Protein AF-A0A6U2API0-F1 (afdb_monomer_lite)

pLDDT: mean 85.04, std 16.15, range [25.05, 98.0]

Secondary structure (DSSP, 8-state):
--SHHHHHHHHHHHSSS------PPPPPPPPPPPPHHHHHHHHHHHHHHHT--SHHHHHHHHHHHHHHHHHHHHHHHHHHT-SHHHHHHHHHHHHHHTTTT--HHHHHHHHHHHHHHHHHHHHHTTS-HHHHHHHHHHHHHHHHHHHHHHTPPPTGGGTTT-TTHHHHHHHHHHHHHHHHHHHHS---PPPTHHHHTS-HHHHHHHHHHTTHHHHHHHHHHHHHHTT-S--TTS--B---EEEE--SHHHHHHHHHHHHHHHHT---SSS-EEEESS-SSTTS-GGGB--HHHHHHHHHHHT-HHHHHHHHHHS-TTEEEEE-TTT-EEEEE-SS--TTSTTHHHHS-B-S-S-TT-SS-EEEEEEEESS--TTEEEEETTTTEEE---BTEEEEEETTT--EEEEE-TT---SS-EEEEEEEEEEEEGGGHHHHHHHHHHHHHHHHHHHHHHHHHSS--SHHHHHHHHHHHHHHHHHHHHHHHT-HHHHHHHHHHHHHHHHT-HHHHHHHHHTHHHHHHHHHHHH-SSB-HHHHHHHHHHHHHHHHHHHHHHHHHHHBSSS-B-GGG--HHHHHHHHHHHHHHHHHHHHH-HHHHTTTTTTTSS---TTS--STTTTT-SSHHHHHHHHHHHHHHT-HHHHHHSTTHHHHHHHHHHHHHHHHHTT--TTPPP------

Foldseek 3Di:
DVVVVVVVVVVVVVVPPPDDDDDDDDDDDPAADADPLLVVVVVVLVLQCLQVVDPQLLVLLVVLVLLLLLLVLLCVCLVVVHLPVVVVVLVVLLLVVLPRSQFLVLSLQLLLSSLVSSLSSVVCNPPDNVVSVVSNCCSVVSSVVSCVVVVGDHSLVVCVPPPCSVVVVVVCNSCVSSSSVSSVDPDDDDRPVVVVVQPPVNSVVSSVVSNVSSVVSVVCSVCVVQVQADALLAFDFAQKFKDFDDDPLLLVLLVVLVVVVVVLPADQVFKAKAALDQLDPPRDPSSYDDPSNNVSVVCNLPDPRVLVRVCVVGPPLKDKDWLSLQKMKIWGHLDDDPPFLVVLQQDWFAQDAPPPLTQKFKKKKKAWCAQQQQKKKAWPLARDIDRRHHRMIIMGGNNATIIHMDTDPPDGGPDIGIIIIIMIMMGRPVCVVSSVVCSVVVSVCSSVVVVLSVLLRPDDDPVSVVSSVVVSVVRVVSSCCCQQPNPSNVVQLVVQVVVCVVPNVVSNLVSQQCSLLSLLLNCLAALENGSQSNSLNSNVVSPVVNVVVLVVLLCVLQDPPNDGDPVQDDPQLVCLLVQLVVQLVVVCVLCPSCSVRCCPVSVVDDDDVCSGCDPPVVPDVCSNLVSVLSSLVSSCVRPSSCVVCVCSSVVSNVSSVVSVVCVVLSNHPPDDRPPPPPD

Radius of gyration: 30.39 Å; chains: 1; bounding box: 82×64×82 Å

Organism: Hemiselmis andersenii (NCBI:txid464988)

Structure (mmCIF, N/CA/C/O backbone):
data_AF-A0A6U2API0-F1
#
_entry.id   AF-A0A6U2API0-F1
#
loop_
_atom_site.group_PDB
_atom_site.id
_atom_site.type_symbol
_atom_site.label_atom_id
_atom_site.label_alt_id
_atom_site.label_comp_id
_atom_site.label_asym_id
_atom_site.label_entity_id
_atom_site.label_seq_id
_atom_site.pdbx_PDB_ins_code
_atom_site.Cartn_x
_atom_site.Cartn_y
_atom_site.Cartn_z
_atom_site.occupancy
_atom_site.B_iso_or_equiv
_atom_site.auth_seq_id
_atom_site.auth_comp_id
_atom_site.auth_asym_id
_atom_site.auth_atom_id
_atom_site.pdbx_PDB_model_num
ATOM 1 N N . LYS A 1 1 ? -21.660 24.509 -4.177 1.00 41.28 1 LYS A N 1
ATOM 2 C CA . LYS A 1 1 ? -21.343 24.814 -5.601 1.00 41.28 1 LYS A CA 1
ATOM 3 C C . LYS A 1 1 ? -20.333 25.958 -5.806 1.00 41.28 1 LYS A C 1
ATOM 5 O O . LYS A 1 1 ? -19.648 25.940 -6.815 1.00 41.28 1 LYS A O 1
ATOM 10 N N . MET A 1 2 ? -20.178 26.912 -4.875 1.00 25.05 2 MET A N 1
ATOM 11 C CA . MET A 1 2 ? -19.245 28.050 -5.030 1.00 25.05 2 MET A CA 1
ATOM 12 C C . MET A 1 2 ? -17.841 27.816 -4.417 1.00 25.05 2 MET A C 1
ATOM 14 O O . MET A 1 2 ? -16.891 28.501 -4.776 1.00 25.05 2 MET A O 1
ATOM 18 N N . GLN A 1 3 ? -17.680 26.801 -3.555 1.00 30.73 3 GLN A N 1
ATOM 19 C CA . GLN A 1 3 ? -16.388 26.437 -2.945 1.00 30.73 3 GLN A CA 1
ATOM 20 C C . GLN A 1 3 ? -15.526 25.477 -3.792 1.00 30.73 3 GLN A C 1
ATOM 22 O O . GLN A 1 3 ? -14.306 25.520 -3.685 1.00 30.73 3 GLN A O 1
ATOM 27 N N . SER A 1 4 ? -16.109 24.688 -4.706 1.00 28.75 4 SER A N 1
ATOM 28 C CA . SER A 1 4 ? -15.337 23.799 -5.598 1.00 28.75 4 SER A CA 1
ATOM 29 C C . SER A 1 4 ? -14.546 24.558 -6.672 1.00 28.75 4 SER A C 1
ATOM 31 O O . SER A 1 4 ? -13.517 24.076 -7.132 1.00 28.75 4 SER A O 1
ATOM 33 N N . LYS A 1 5 ? -14.970 25.780 -7.028 1.00 31.52 5 LYS A N 1
ATOM 34 C CA . LYS A 1 5 ? -14.267 26.633 -8.001 1.00 31.52 5 LYS A CA 1
ATOM 35 C C . LYS A 1 5 ? -13.020 27.320 -7.425 1.00 31.52 5 LYS A C 1
ATOM 37 O O . LYS A 1 5 ? -12.101 27.619 -8.175 1.00 31.52 5 LYS A O 1
ATOM 42 N N . ARG A 1 6 ? -12.951 27.526 -6.101 1.00 34.22 6 ARG A N 1
ATOM 43 C CA . ARG A 1 6 ? -11.778 28.135 -5.439 1.00 34.22 6 ARG A CA 1
ATOM 44 C C . ARG A 1 6 ? -10.657 27.125 -5.168 1.00 34.22 6 ARG A C 1
ATOM 46 O O . ARG A 1 6 ? -9.494 27.508 -5.193 1.00 34.22 6 ARG A O 1
ATOM 53 N N . LEU A 1 7 ? -10.989 25.841 -5.004 1.00 31.45 7 LEU A N 1
ATOM 54 C CA . LEU A 1 7 ? -9.997 24.773 -4.832 1.00 31.45 7 LEU A CA 1
ATOM 55 C C . LEU A 1 7 ? -9.282 24.418 -6.153 1.00 31.45 7 LEU A C 1
ATOM 57 O O . LEU A 1 7 ? -8.075 24.196 -6.149 1.00 31.45 7 LEU A O 1
ATOM 61 N N . LEU A 1 8 ? -9.991 24.456 -7.292 1.00 32.50 8 LEU A N 1
ATOM 62 C CA . LEU A 1 8 ? -9.370 24.323 -8.621 1.00 32.50 8 LEU A CA 1
ATOM 63 C C . LEU A 1 8 ? -8.495 25.536 -8.991 1.00 32.50 8 LEU A C 1
ATOM 65 O O . LEU A 1 8 ? -7.466 25.365 -9.637 1.00 32.50 8 LEU A O 1
ATOM 69 N N . GLY A 1 9 ? -8.856 26.743 -8.538 1.00 27.64 9 GLY A N 1
ATOM 70 C CA . GLY A 1 9 ? -8.049 27.953 -8.743 1.00 27.64 9 GLY A CA 1
ATOM 71 C C . GLY A 1 9 ? -6.718 27.950 -7.979 1.00 27.64 9 GLY A C 1
ATOM 72 O O . GLY A 1 9 ? -5.728 28.471 -8.481 1.00 27.64 9 GLY A O 1
ATOM 73 N N . ALA A 1 10 ? -6.659 27.310 -6.805 1.00 32.03 10 ALA A N 1
ATOM 74 C CA . ALA A 1 10 ? -5.421 27.162 -6.034 1.00 32.03 10 ALA A CA 1
ATOM 75 C C . ALA A 1 10 ? -4.467 26.106 -6.629 1.00 32.03 10 ALA A C 1
ATOM 77 O O . ALA A 1 10 ? -3.251 26.285 -6.578 1.00 32.03 10 ALA A O 1
ATOM 78 N N . LEU A 1 11 ? -5.000 25.045 -7.253 1.00 30.83 11 LEU A N 1
ATOM 79 C CA . LEU A 1 11 ? -4.190 24.047 -7.968 1.00 30.83 11 LEU A CA 1
ATOM 80 C C . LEU A 1 11 ? -3.607 24.600 -9.282 1.00 30.83 11 LEU A C 1
ATOM 82 O O . LEU A 1 11 ? -2.480 24.269 -9.637 1.00 30.83 11 LEU A O 1
ATOM 86 N N . ALA A 1 12 ? -4.340 25.481 -9.972 1.00 30.30 12 ALA A N 1
ATOM 87 C CA . ALA A 1 12 ? -3.865 26.143 -11.189 1.00 30.30 12 ALA A CA 1
ATOM 88 C C . ALA A 1 12 ? -2.767 27.190 -10.912 1.00 30.30 12 ALA A C 1
ATOM 90 O O . ALA A 1 12 ? -1.880 27.377 -11.737 1.00 30.30 12 ALA A O 1
ATOM 91 N N . LEU A 1 13 ? -2.767 27.827 -9.733 1.00 29.31 13 LEU A N 1
ATOM 92 C CA . LEU A 1 13 ? -1.741 28.810 -9.360 1.00 29.31 13 LEU A CA 1
ATOM 93 C C . LEU A 1 13 ? -0.423 28.158 -8.890 1.00 29.31 13 LEU A C 1
ATOM 95 O O . LEU A 1 13 ? 0.638 28.749 -9.066 1.00 29.31 13 LEU A O 1
ATOM 99 N N . MET A 1 14 ? -0.456 26.920 -8.374 1.00 28.28 14 MET A N 1
ATOM 100 C CA . MET A 1 14 ? 0.765 26.138 -8.099 1.00 28.28 14 MET A CA 1
ATOM 101 C C . MET A 1 14 ? 1.427 25.572 -9.366 1.00 28.28 14 MET A C 1
ATOM 103 O O . MET A 1 14 ? 2.623 25.295 -9.346 1.00 28.28 14 MET A O 1
ATOM 107 N N . LEU A 1 15 ? 0.684 25.423 -10.467 1.00 28.38 15 LEU A N 1
ATOM 108 C CA . LEU A 1 15 ? 1.203 24.903 -11.739 1.00 28.38 15 LEU A CA 1
ATOM 109 C C . LEU A 1 15 ? 1.805 25.988 -12.654 1.00 28.38 15 LEU A C 1
ATOM 111 O O . LEU A 1 15 ? 2.465 25.647 -13.630 1.00 28.38 15 LEU A O 1
ATOM 115 N N . CYS A 1 16 ? 1.656 27.276 -12.323 1.00 26.81 16 CYS A N 1
ATOM 116 C CA . CYS A 1 16 ? 2.093 28.394 -13.174 1.00 26.81 16 CYS A CA 1
ATOM 117 C C . CYS A 1 16 ? 3.358 29.146 -12.697 1.00 26.81 16 CYS A C 1
ATOM 119 O O . CYS A 1 16 ? 3.698 30.164 -13.290 1.00 26.81 16 CYS A O 1
ATOM 121 N N . ILE A 1 17 ? 4.092 28.667 -11.679 1.00 28.62 17 ILE A N 1
ATOM 122 C CA . ILE A 1 17 ? 5.372 29.279 -11.220 1.00 28.62 17 ILE A CA 1
ATOM 123 C C . ILE A 1 17 ? 6.573 28.345 -11.487 1.00 28.62 17 ILE A C 1
ATOM 125 O O . ILE A 1 17 ? 7.585 28.360 -10.794 1.00 28.62 17 ILE A O 1
ATOM 129 N N . VAL A 1 18 ? 6.487 27.506 -12.521 1.00 32.38 18 VAL A N 1
ATOM 130 C CA . VAL A 1 18 ? 7.627 26.719 -13.017 1.00 32.38 18 VAL A CA 1
ATOM 131 C C . VAL A 1 18 ? 7.893 27.141 -14.454 1.00 32.38 18 VAL A C 1
ATOM 133 O O . VAL A 1 18 ? 7.510 26.478 -15.410 1.00 32.38 18 VAL A O 1
ATOM 136 N N . GLY A 1 19 ? 8.501 28.315 -14.594 1.00 28.80 19 GLY A N 1
ATOM 137 C CA . GLY A 1 19 ? 8.864 28.897 -15.875 1.00 28.80 19 GLY A CA 1
ATOM 138 C C . GLY A 1 19 ? 10.177 29.655 -15.759 1.00 28.80 19 GLY A C 1
ATOM 139 O O . GLY A 1 19 ? 10.236 30.711 -15.141 1.00 28.80 19 GLY A O 1
ATOM 140 N N . THR A 1 20 ? 11.206 29.088 -16.390 1.00 33.94 20 THR A N 1
ATOM 141 C CA . THR A 1 20 ? 12.415 29.753 -16.901 1.00 33.94 20 THR A CA 1
ATOM 142 C C . THR A 1 20 ? 13.375 30.403 -15.898 1.00 33.94 20 THR A C 1
ATOM 144 O O . THR A 1 20 ? 13.331 31.603 -15.654 1.00 33.94 20 THR A O 1
ATOM 147 N N . VAL A 1 21 ? 14.384 29.632 -15.476 1.00 28.83 21 VAL A N 1
ATOM 148 C CA . VAL A 1 21 ? 15.755 30.157 -15.345 1.00 28.83 21 VAL A CA 1
ATOM 149 C C . VAL A 1 21 ? 16.671 29.235 -16.144 1.00 28.83 21 VAL A C 1
ATOM 151 O O . VAL A 1 21 ? 17.002 28.131 -15.717 1.00 28.83 21 VAL A O 1
ATOM 154 N N . GLY A 1 22 ? 17.016 29.675 -17.354 1.00 29.17 22 GLY A N 1
ATOM 155 C CA . GLY A 1 22 ? 18.008 29.017 -18.193 1.00 29.17 22 GLY A CA 1
ATOM 156 C C . GLY A 1 22 ? 19.392 29.169 -17.573 1.00 29.17 22 GLY A C 1
ATOM 157 O O . GLY A 1 22 ? 19.855 30.286 -17.346 1.00 29.17 22 GLY A O 1
ATOM 158 N N . PHE A 1 23 ? 20.062 28.049 -17.311 1.00 29.44 23 PHE A N 1
ATOM 159 C CA . PHE A 1 23 ? 21.484 28.063 -17.000 1.00 29.44 23 PHE A CA 1
ATOM 160 C C . PHE A 1 23 ? 22.267 28.331 -18.286 1.00 29.44 23 PHE A C 1
ATOM 162 O O . PHE A 1 23 ? 22.340 27.495 -19.185 1.00 29.44 23 PHE A O 1
ATOM 169 N N . TRP A 1 24 ? 22.818 29.540 -18.363 1.00 32.47 24 TRP A N 1
ATOM 170 C CA . TRP A 1 24 ? 23.756 29.966 -19.392 1.00 32.47 24 TRP A CA 1
ATOM 171 C C . TRP A 1 24 ? 25.059 29.163 -19.339 1.00 32.47 24 TRP A C 1
ATOM 173 O O . TRP A 1 24 ? 25.548 28.782 -18.272 1.00 32.47 24 TRP A O 1
ATOM 183 N N . GLY A 1 25 ? 25.605 28.925 -20.531 1.00 35.59 25 GLY A N 1
ATOM 184 C CA . GLY A 1 25 ? 26.729 28.042 -20.789 1.00 35.59 25 GLY A CA 1
ATOM 185 C C . GLY A 1 25 ? 27.995 28.388 -20.010 1.00 35.59 25 GLY A C 1
ATOM 186 O O . GLY A 1 25 ? 28.547 29.481 -20.115 1.00 35.59 25 GLY A O 1
ATOM 187 N N . LYS A 1 26 ? 28.516 27.386 -19.301 1.00 33.28 26 LYS A N 1
ATOM 188 C CA . LYS A 1 26 ? 29.946 27.286 -19.014 1.00 33.28 26 LYS A CA 1
ATOM 189 C C . LYS A 1 26 ? 30.555 26.334 -20.039 1.00 33.28 26 LYS A C 1
ATOM 191 O O . LYS A 1 26 ? 30.033 25.241 -20.244 1.00 33.28 26 LYS A O 1
ATOM 196 N N . LYS A 1 27 ? 31.640 26.766 -20.694 1.00 37.56 27 LYS A N 1
ATOM 197 C CA . LYS A 1 27 ? 32.475 25.902 -21.543 1.00 37.56 27 LYS A CA 1
ATOM 198 C C . LYS A 1 27 ? 32.814 24.631 -20.764 1.00 37.56 27 LYS A C 1
ATOM 200 O O . LYS A 1 27 ? 33.253 24.726 -19.618 1.00 37.56 27 LYS A O 1
ATOM 205 N N . ALA A 1 28 ? 32.588 23.479 -21.393 1.00 43.41 28 ALA A N 1
ATOM 206 C CA . ALA A 1 28 ? 32.938 22.188 -20.827 1.00 43.41 28 ALA A CA 1
ATOM 207 C C . ALA A 1 28 ? 34.423 22.207 -20.417 1.00 43.41 28 ALA A C 1
ATOM 209 O O . ALA A 1 28 ? 35.263 22.603 -21.235 1.00 43.41 28 ALA A O 1
ATOM 210 N N . PRO A 1 29 ? 34.762 21.849 -19.166 1.00 47.81 29 PRO A N 1
ATOM 211 C CA . PRO A 1 29 ? 36.152 21.643 -18.796 1.00 47.81 29 PRO A CA 1
ATOM 212 C C . PRO A 1 29 ? 36.762 20.547 -19.691 1.00 47.81 29 PRO A C 1
ATOM 214 O O . PRO A 1 29 ? 36.026 19.700 -20.206 1.00 47.81 29 PRO A O 1
ATOM 217 N N . PRO A 1 30 ? 38.088 20.560 -19.909 1.00 50.19 30 PRO A N 1
ATOM 218 C CA . PRO A 1 30 ? 38.760 19.517 -20.677 1.00 50.19 30 PRO A CA 1
ATOM 219 C C . PRO A 1 30 ? 38.438 18.136 -20.098 1.00 50.19 30 PRO A C 1
ATOM 221 O O . PRO A 1 30 ? 38.268 17.992 -18.884 1.00 50.19 30 PRO A O 1
ATOM 224 N N . ALA A 1 31 ? 38.341 17.136 -20.978 1.00 56.53 31 ALA A N 1
ATOM 225 C CA . ALA A 1 31 ? 38.003 15.775 -20.589 1.00 56.53 31 ALA A CA 1
ATOM 226 C C . ALA A 1 31 ? 38.944 15.299 -19.462 1.00 56.53 31 ALA A C 1
ATOM 228 O O . ALA A 1 31 ? 40.168 15.405 -19.604 1.00 56.53 31 ALA A O 1
ATOM 229 N N . PRO A 1 32 ? 38.400 14.826 -18.329 1.00 61.25 32 PRO A N 1
ATOM 230 C CA . PRO A 1 32 ? 39.209 14.345 -17.218 1.00 61.25 32 PRO A CA 1
ATOM 231 C C . PRO A 1 32 ? 40.058 13.146 -17.659 1.00 61.25 32 PRO A C 1
ATOM 233 O O . PRO A 1 32 ? 39.602 12.304 -18.432 1.00 61.25 32 PRO A O 1
ATOM 236 N N . LYS A 1 33 ? 41.293 13.044 -17.152 1.00 74.12 33 LYS A N 1
ATOM 237 C CA . LYS A 1 33 ? 42.079 11.812 -17.290 1.00 74.12 33 LYS A CA 1
ATOM 238 C C . LYS A 1 33 ? 41.409 10.719 -16.459 1.00 74.12 33 LYS A C 1
ATOM 240 O O . LYS A 1 33 ? 41.228 10.906 -15.260 1.00 74.12 33 LYS A O 1
ATOM 245 N N . LEU A 1 34 ? 41.052 9.610 -17.101 1.00 78.75 34 LEU A N 1
ATOM 246 C CA . LEU A 1 34 ? 40.473 8.447 -16.432 1.00 78.75 34 LEU A CA 1
ATOM 247 C C . LEU A 1 34 ? 41.531 7.747 -15.574 1.00 78.75 34 LEU A C 1
ATOM 249 O O . LEU A 1 34 ? 42.674 7.567 -16.002 1.00 78.75 34 LEU A O 1
ATOM 253 N N . THR A 1 35 ? 41.140 7.312 -14.383 1.00 84.19 35 THR A N 1
ATOM 254 C CA . THR A 1 35 ? 41.909 6.352 -13.584 1.00 84.19 35 THR A CA 1
ATOM 255 C C . THR A 1 35 ? 42.002 5.001 -14.312 1.00 84.19 35 THR A C 1
ATOM 257 O O . THR A 1 35 ? 41.166 4.704 -15.169 1.00 84.19 35 THR A O 1
ATOM 260 N N . PRO A 1 36 ? 42.969 4.123 -13.973 1.00 88.19 36 PRO A N 1
ATOM 261 C CA . PRO A 1 36 ? 43.065 2.798 -14.593 1.00 88.19 36 PRO A CA 1
ATOM 262 C C . PRO A 1 36 ? 41.782 1.962 -14.471 1.00 88.19 36 PRO A C 1
ATOM 264 O O . PRO A 1 36 ? 41.411 1.265 -15.412 1.00 88.19 36 PRO A O 1
ATOM 267 N N . ALA A 1 37 ? 41.079 2.060 -13.337 1.00 86.75 37 ALA A N 1
ATOM 268 C CA . ALA A 1 37 ? 39.815 1.359 -13.117 1.00 86.75 37 ALA A CA 1
ATOM 269 C C . ALA A 1 37 ? 38.683 1.919 -13.997 1.00 86.75 37 ALA A C 1
ATOM 271 O O . ALA A 1 37 ? 37.953 1.149 -14.617 1.00 86.75 37 ALA A O 1
ATOM 272 N N . GLU A 1 38 ? 38.571 3.247 -14.109 1.00 87.50 38 GLU A N 1
ATOM 273 C CA . GLU A 1 38 ? 37.588 3.891 -14.992 1.00 87.50 38 GLU A CA 1
ATOM 274 C C . GLU A 1 38 ? 37.868 3.574 -16.461 1.00 87.50 38 GLU A C 1
ATOM 276 O O . GLU A 1 38 ? 36.951 3.218 -17.196 1.00 87.50 38 GLU A O 1
ATOM 281 N N . ALA A 1 39 ? 39.132 3.643 -16.886 1.00 90.19 39 ALA A N 1
ATOM 282 C CA . ALA A 1 39 ? 39.537 3.298 -18.244 1.00 90.19 39 ALA A CA 1
ATOM 283 C C . ALA A 1 39 ? 39.190 1.840 -18.580 1.00 90.19 39 ALA A C 1
ATOM 285 O O . ALA A 1 39 ? 38.687 1.557 -19.667 1.00 90.19 39 ALA A O 1
ATOM 286 N N . HIS A 1 40 ? 39.405 0.923 -17.634 1.00 93.50 40 HIS A N 1
ATOM 287 C CA . HIS A 1 40 ? 39.049 -0.481 -17.790 1.00 93.50 40 HIS A CA 1
ATOM 288 C C . HIS A 1 40 ? 37.531 -0.689 -17.920 1.00 93.50 40 HIS A C 1
ATOM 290 O O . HIS A 1 40 ? 37.092 -1.336 -18.871 1.00 93.50 40 HIS A O 1
ATOM 296 N N . PHE A 1 41 ? 36.716 -0.101 -17.033 1.00 93.25 41 PHE A N 1
ATOM 297 C CA . PHE A 1 41 ? 35.256 -0.215 -17.134 1.00 93.25 41 PHE A CA 1
ATOM 298 C C . PHE A 1 41 ? 34.711 0.432 -18.414 1.00 93.25 41 PHE A C 1
ATOM 300 O O . PHE A 1 41 ? 33.832 -0.135 -19.058 1.00 93.25 41 PHE A O 1
ATOM 307 N N . VAL A 1 42 ? 35.245 1.589 -18.821 1.00 92.12 42 VAL A N 1
ATOM 308 C CA . VAL A 1 42 ? 34.872 2.260 -20.077 1.00 92.12 42 VAL A CA 1
ATOM 309 C C . VAL A 1 42 ? 35.166 1.364 -21.278 1.00 92.12 42 VAL A C 1
ATOM 311 O O . VAL A 1 42 ? 34.277 1.161 -22.103 1.00 92.12 42 VAL A O 1
ATOM 314 N N . ALA A 1 43 ? 36.358 0.762 -21.340 1.00 94.25 43 ALA A N 1
ATOM 315 C CA . ALA A 1 43 ? 36.719 -0.166 -22.408 1.00 94.25 43 ALA A CA 1
ATOM 316 C C . ALA A 1 43 ? 35.798 -1.398 -22.437 1.00 94.25 43 ALA A C 1
ATOM 318 O O . ALA A 1 43 ? 35.352 -1.817 -23.508 1.00 94.25 43 ALA A O 1
ATOM 319 N N . LEU A 1 44 ? 35.465 -1.952 -21.267 1.00 94.81 44 LEU A N 1
ATOM 320 C CA . LEU A 1 44 ? 34.542 -3.080 -21.159 1.00 94.81 44 LEU A CA 1
ATOM 321 C C . LEU A 1 44 ? 33.119 -2.693 -21.589 1.00 94.81 44 LEU A C 1
ATOM 323 O O . LEU A 1 44 ? 32.475 -3.442 -22.321 1.00 94.81 44 LEU A O 1
ATOM 327 N N . GLY A 1 45 ? 32.650 -1.509 -21.194 1.00 94.12 45 GLY A N 1
ATOM 328 C CA . GLY A 1 45 ? 31.363 -0.947 -21.598 1.00 94.12 45 GLY A CA 1
ATOM 329 C C . GLY A 1 45 ? 31.275 -0.685 -23.099 1.00 94.12 45 GLY A C 1
ATOM 330 O O . GLY A 1 45 ? 30.257 -0.989 -23.714 1.00 94.12 45 GLY A O 1
ATOM 331 N N . ASP A 1 46 ? 32.339 -0.165 -23.711 1.00 94.50 46 ASP A N 1
ATOM 332 C CA . ASP A 1 46 ? 32.415 0.037 -25.163 1.00 94.50 46 ASP A CA 1
ATOM 333 C C . ASP A 1 46 ? 32.409 -1.290 -25.914 1.00 94.50 46 ASP A C 1
ATOM 335 O O . ASP A 1 46 ? 31.672 -1.446 -26.892 1.00 94.50 46 ASP A O 1
ATOM 339 N N . LYS A 1 47 ? 33.151 -2.283 -25.408 1.00 95.44 47 LYS A N 1
ATOM 340 C CA . LYS A 1 47 ? 33.096 -3.648 -25.932 1.00 95.44 47 LYS A CA 1
ATOM 341 C C . LYS A 1 47 ? 31.674 -4.197 -25.826 1.00 95.44 47 LYS A C 1
ATOM 343 O O . LYS A 1 47 ? 31.139 -4.633 -26.838 1.00 95.44 47 LYS A O 1
ATOM 348 N N . PHE A 1 48 ? 31.024 -4.109 -24.667 1.00 95.06 48 PHE A N 1
ATOM 349 C CA . PHE A 1 48 ? 29.648 -4.576 -24.474 1.00 95.06 48 PHE A CA 1
ATOM 350 C C . PHE A 1 48 ? 28.660 -3.906 -25.443 1.00 95.06 48 PHE A C 1
ATOM 352 O O . PHE A 1 48 ? 27.920 -4.599 -26.139 1.00 95.06 48 PHE A O 1
ATOM 359 N N . LYS A 1 49 ? 28.703 -2.573 -25.572 1.00 93.94 49 LYS A N 1
ATOM 360 C CA . LYS A 1 49 ? 27.860 -1.793 -26.499 1.00 93.94 49 LYS A CA 1
ATOM 361 C C . LYS A 1 49 ? 28.087 -2.146 -27.965 1.00 93.94 49 LYS A C 1
ATOM 363 O O . LYS A 1 49 ? 27.160 -2.062 -28.764 1.00 93.94 49 LYS A O 1
ATOM 368 N N . SER A 1 50 ? 29.290 -2.582 -28.337 1.00 95.44 50 SER A N 1
ATOM 369 C CA . SER A 1 50 ? 29.556 -3.029 -29.710 1.00 95.44 50 SER A CA 1
ATOM 370 C C . SER A 1 50 ? 28.742 -4.270 -30.116 1.00 95.44 50 SER A C 1
ATOM 372 O O . SER A 1 50 ? 28.491 -4.448 -31.308 1.00 95.44 50 SER A O 1
ATOM 374 N N . PHE A 1 51 ? 28.271 -5.052 -29.135 1.00 95.50 51 PHE A N 1
ATOM 375 C CA . PHE A 1 51 ? 27.398 -6.222 -29.297 1.00 95.50 51 PHE A CA 1
ATOM 376 C C . PHE A 1 51 ? 25.924 -5.948 -28.933 1.00 95.50 51 PHE A C 1
ATOM 378 O O . PHE A 1 51 ? 25.095 -6.844 -29.055 1.00 95.50 51 PHE A O 1
ATOM 385 N N . HIS A 1 52 ? 25.596 -4.731 -28.483 1.00 95.06 52 HIS A N 1
ATOM 386 C CA . HIS A 1 52 ? 24.254 -4.328 -28.048 1.00 95.06 52 HIS A CA 1
ATOM 387 C C . HIS A 1 52 ? 23.952 -2.910 -28.545 1.00 95.06 52 HIS A C 1
ATOM 389 O O . HIS A 1 52 ? 23.994 -1.942 -27.783 1.00 95.06 52 HIS A O 1
ATOM 395 N N . LYS A 1 53 ? 23.712 -2.776 -29.848 1.00 92.75 53 LYS A N 1
ATOM 396 C CA . LYS A 1 53 ? 23.382 -1.513 -30.519 1.00 92.75 53 LYS A CA 1
ATOM 397 C C . LYS A 1 53 ? 21.876 -1.337 -30.641 1.00 92.75 53 LYS A C 1
ATOM 399 O O . LYS A 1 53 ? 21.394 -0.208 -30.552 1.00 92.75 53 LYS A O 1
ATOM 404 N N . ASP A 1 54 ? 21.146 -2.429 -30.852 1.00 91.00 54 ASP A N 1
ATOM 405 C CA . ASP A 1 54 ? 19.697 -2.387 -30.991 1.00 91.00 54 ASP A CA 1
ATOM 406 C C . ASP A 1 54 ? 19.015 -2.157 -29.621 1.00 91.00 54 ASP A C 1
ATOM 408 O O . ASP A 1 54 ? 19.215 -2.939 -28.681 1.00 91.00 54 ASP A O 1
ATOM 412 N N . PRO A 1 55 ? 18.176 -1.110 -29.474 1.00 87.38 55 PRO A N 1
ATOM 413 C CA . PRO A 1 55 ? 17.443 -0.846 -28.237 1.00 87.38 55 PRO A CA 1
ATOM 414 C C . PRO A 1 55 ? 16.551 -2.006 -27.771 1.00 87.38 55 PRO A C 1
ATOM 416 O O . PRO A 1 55 ? 16.346 -2.165 -26.567 1.00 87.38 55 PRO A O 1
ATOM 419 N N . VAL A 1 56 ? 16.027 -2.823 -28.691 1.00 86.94 56 VAL A N 1
ATOM 420 C CA . VAL A 1 56 ? 15.241 -4.024 -28.374 1.00 86.94 56 VAL A CA 1
ATOM 421 C C . VAL A 1 56 ? 16.122 -5.064 -27.693 1.00 86.94 56 VAL A C 1
ATOM 423 O O . VAL A 1 56 ? 15.709 -5.630 -26.680 1.00 86.94 56 VAL A O 1
ATOM 426 N N . ASN A 1 57 ? 17.345 -5.277 -28.187 1.00 92.00 57 ASN A N 1
ATOM 427 C CA . ASN A 1 57 ? 18.274 -6.221 -27.571 1.00 92.00 57 ASN A CA 1
ATOM 428 C C . ASN A 1 57 ? 18.635 -5.787 -26.143 1.00 92.00 57 ASN A C 1
ATOM 430 O O . ASN A 1 57 ? 18.534 -6.571 -25.195 1.00 92.00 57 ASN A O 1
ATOM 434 N N . ILE A 1 58 ? 18.963 -4.503 -25.968 1.00 90.94 58 ILE A N 1
ATOM 435 C CA . ILE A 1 58 ? 19.260 -3.918 -24.655 1.00 90.94 58 ILE A CA 1
ATOM 436 C C . ILE A 1 58 ? 18.062 -4.077 -23.704 1.00 90.94 58 ILE A C 1
ATOM 438 O O . ILE A 1 58 ? 18.227 -4.499 -22.557 1.00 90.94 58 ILE A O 1
ATOM 442 N N . ALA A 1 59 ? 16.845 -3.773 -24.167 1.00 86.31 59 ALA A N 1
ATOM 443 C CA . ALA A 1 59 ? 15.632 -3.884 -23.358 1.00 86.31 59 ALA A CA 1
ATOM 444 C C . ALA A 1 59 ? 15.334 -5.332 -22.938 1.00 86.31 59 ALA A C 1
ATOM 446 O O . ALA A 1 59 ? 14.945 -5.573 -21.792 1.00 86.31 59 ALA A O 1
ATOM 447 N N . LEU A 1 60 ? 15.545 -6.301 -23.834 1.00 90.19 60 LEU A N 1
ATOM 448 C CA . LEU A 1 60 ? 15.408 -7.719 -23.511 1.00 90.19 60 LEU A CA 1
ATOM 449 C C . LEU A 1 60 ? 16.442 -8.139 -22.462 1.00 90.19 60 LEU A C 1
ATOM 451 O O . LEU A 1 60 ? 16.047 -8.726 -21.457 1.00 90.19 60 LEU A O 1
ATOM 455 N N . HIS A 1 61 ? 17.712 -7.751 -22.609 1.00 93.50 61 HIS A N 1
ATOM 456 C CA . HIS A 1 61 ? 18.759 -8.004 -21.608 1.00 93.50 61 HIS A CA 1
ATOM 457 C C . HIS A 1 61 ? 18.445 -7.395 -20.241 1.00 93.50 61 HIS A C 1
ATOM 459 O O . HIS A 1 61 ? 18.696 -8.023 -19.207 1.00 93.50 61 HIS A O 1
ATOM 465 N N . PHE A 1 62 ? 17.837 -6.208 -20.223 1.00 90.38 62 PHE A N 1
ATOM 466 C CA . PHE A 1 62 ? 17.386 -5.548 -19.001 1.00 90.38 62 PHE A CA 1
ATOM 467 C C . PHE A 1 62 ? 16.329 -6.362 -18.237 1.00 90.38 62 PHE A C 1
ATOM 469 O O . PHE A 1 62 ? 16.255 -6.281 -17.010 1.00 90.38 62 PHE A O 1
ATOM 476 N N . ALA A 1 63 ? 15.529 -7.174 -18.935 1.00 89.25 63 ALA A N 1
ATOM 477 C CA . ALA A 1 63 ? 14.524 -8.048 -18.334 1.00 89.25 63 ALA A CA 1
ATOM 478 C C . ALA A 1 63 ? 15.059 -9.458 -18.023 1.00 89.25 63 ALA A C 1
ATOM 480 O O . ALA A 1 63 ? 14.788 -10.017 -16.956 1.00 89.25 63 ALA A O 1
ATOM 481 N N . THR A 1 64 ? 15.821 -10.044 -18.943 1.00 94.81 64 THR A N 1
ATOM 482 C CA . THR A 1 64 ? 16.273 -11.439 -18.878 1.00 94.81 64 THR A CA 1
ATOM 483 C C . THR A 1 64 ? 17.439 -11.630 -17.904 1.00 94.81 64 THR A C 1
ATOM 485 O O . THR A 1 64 ? 17.485 -12.647 -17.208 1.00 94.81 64 THR A O 1
ATOM 488 N N . THR A 1 65 ? 18.312 -10.625 -17.746 1.00 95.25 65 THR A N 1
ATOM 489 C CA . THR A 1 65 ? 19.430 -10.668 -16.786 1.00 95.25 65 THR A CA 1
ATOM 490 C C . THR A 1 65 ? 18.939 -10.772 -15.334 1.00 95.25 65 THR A C 1
ATOM 492 O O . THR A 1 65 ? 19.298 -11.740 -14.654 1.00 95.25 65 THR A O 1
ATOM 495 N N . PRO A 1 66 ? 18.068 -9.871 -14.823 1.00 94.94 66 PRO A N 1
ATOM 496 C CA . PRO A 1 66 ? 17.528 -10.019 -13.473 1.00 94.94 66 PRO A CA 1
ATOM 497 C C . PRO A 1 66 ? 16.717 -11.304 -13.292 1.00 94.94 66 PRO A C 1
ATOM 499 O O . PRO A 1 66 ? 16.757 -11.890 -12.214 1.00 94.94 66 PRO A O 1
ATOM 502 N N . MET A 1 67 ? 16.006 -11.774 -14.325 1.00 94.06 67 MET A N 1
ATOM 503 C CA . MET A 1 67 ? 15.243 -13.027 -14.267 1.00 94.06 67 MET A CA 1
ATOM 504 C C . MET A 1 67 ? 16.149 -14.236 -13.998 1.00 94.06 67 MET A C 1
ATOM 506 O O . MET A 1 67 ? 15.874 -15.015 -13.079 1.00 94.06 67 MET A O 1
ATOM 510 N N . ALA A 1 68 ? 17.249 -14.361 -14.747 1.00 96.06 68 ALA A N 1
ATOM 511 C CA . ALA A 1 68 ? 18.228 -15.427 -14.551 1.00 96.06 68 ALA A CA 1
ATOM 512 C C . ALA A 1 68 ? 18.879 -15.343 -13.160 1.00 96.06 68 ALA A C 1
ATOM 514 O O . ALA A 1 68 ? 18.969 -16.350 -12.452 1.00 96.06 68 ALA A O 1
ATOM 515 N N . LEU A 1 69 ? 19.261 -14.137 -12.723 1.00 96.31 69 LEU A N 1
ATOM 516 C CA . LEU A 1 69 ? 19.859 -13.918 -11.404 1.00 96.31 69 LEU A CA 1
ATOM 517 C C . LEU A 1 69 ? 18.885 -14.236 -10.261 1.00 96.31 69 LEU A C 1
ATOM 519 O O . LEU A 1 69 ? 19.272 -14.901 -9.302 1.00 96.31 69 LEU A O 1
ATOM 523 N N . VAL A 1 70 ? 17.611 -13.838 -10.363 1.00 96.38 70 VAL A N 1
ATOM 524 C CA . VAL A 1 70 ? 16.578 -14.205 -9.379 1.00 96.38 70 VAL A CA 1
ATOM 525 C C . VAL A 1 70 ? 16.450 -15.719 -9.288 1.00 96.38 70 VAL A C 1
ATOM 527 O O . VAL A 1 70 ? 16.426 -16.248 -8.178 1.00 96.38 70 VAL A O 1
ATOM 530 N N . ALA A 1 71 ? 16.394 -16.425 -10.419 1.00 97.00 71 ALA A N 1
ATOM 531 C CA . ALA A 1 71 ? 16.294 -17.879 -10.427 1.00 97.00 71 ALA A CA 1
ATOM 532 C C . ALA A 1 71 ? 17.510 -18.540 -9.759 1.00 97.00 71 ALA A C 1
ATOM 534 O O . ALA A 1 71 ? 17.336 -19.361 -8.856 1.00 97.00 71 ALA A O 1
ATOM 535 N N . ALA A 1 72 ? 18.727 -18.132 -10.131 1.00 96.06 72 ALA A N 1
ATOM 536 C CA . ALA A 1 72 ? 19.970 -18.663 -9.574 1.00 96.06 72 ALA A CA 1
ATOM 537 C C . ALA A 1 72 ? 20.088 -18.413 -8.061 1.00 96.06 72 ALA A C 1
ATOM 539 O O . ALA A 1 72 ? 20.273 -19.348 -7.282 1.00 96.06 72 ALA A O 1
ATOM 540 N N . VAL A 1 73 ? 19.899 -17.166 -7.620 1.00 96.50 73 VAL A N 1
ATOM 541 C CA . VAL A 1 73 ? 19.974 -16.793 -6.198 1.00 96.50 73 VAL A CA 1
ATOM 542 C C . VAL A 1 73 ? 18.869 -17.482 -5.390 1.00 96.50 73 VAL A C 1
ATOM 544 O O . VAL A 1 73 ? 19.097 -17.929 -4.266 1.00 96.50 73 VAL A O 1
ATOM 547 N N . SER A 1 74 ? 17.670 -17.627 -5.959 1.00 96.62 74 SER A N 1
ATOM 548 C CA . SER A 1 74 ? 16.555 -18.313 -5.300 1.00 96.62 74 SER A CA 1
ATOM 549 C C . SER A 1 74 ? 16.815 -19.813 -5.120 1.00 96.62 74 SER A C 1
ATOM 551 O O . SER A 1 74 ? 16.499 -20.362 -4.064 1.00 96.62 74 SER A O 1
ATOM 553 N N . MET A 1 75 ? 17.457 -20.465 -6.095 1.00 96.62 75 MET A N 1
ATOM 554 C CA . MET A 1 75 ? 17.914 -21.856 -5.981 1.00 96.62 75 MET A CA 1
ATOM 555 C C . MET A 1 75 ? 18.951 -22.033 -4.868 1.00 96.62 75 MET A C 1
ATOM 557 O O . MET A 1 75 ? 18.839 -22.976 -4.083 1.00 96.62 75 MET A O 1
ATOM 561 N N . VAL A 1 76 ? 19.907 -21.106 -4.741 1.00 96.50 76 VAL A N 1
ATOM 562 C CA . VAL A 1 76 ? 20.879 -21.110 -3.632 1.00 96.50 76 VAL A CA 1
ATOM 563 C C . VAL A 1 76 ? 20.164 -20.966 -2.287 1.00 96.50 76 VAL A C 1
ATOM 565 O O . VAL A 1 76 ? 20.412 -21.756 -1.378 1.00 96.50 76 VAL A O 1
ATOM 568 N N . ASN A 1 77 ? 19.214 -20.032 -2.174 1.00 96.56 77 ASN A N 1
ATOM 569 C CA . ASN A 1 77 ? 18.409 -19.857 -0.959 1.00 96.56 77 ASN A CA 1
ATOM 570 C C . ASN A 1 77 ? 17.626 -21.115 -0.593 1.00 96.56 77 ASN A C 1
ATOM 572 O O . ASN A 1 77 ? 17.584 -21.515 0.572 1.00 96.56 77 ASN A O 1
ATOM 576 N N . LYS A 1 78 ? 17.033 -21.762 -1.599 1.00 95.75 78 LYS A N 1
ATOM 577 C CA . LYS A 1 78 ? 16.291 -23.009 -1.440 1.00 95.75 78 LYS A CA 1
ATOM 578 C C . LYS A 1 78 ? 17.192 -24.144 -0.952 1.00 95.75 78 LYS A C 1
ATOM 580 O O . LYS A 1 78 ? 16.806 -24.849 -0.021 1.00 95.75 78 LYS A O 1
ATOM 585 N N . ALA A 1 79 ? 18.382 -24.301 -1.536 1.00 96.25 79 ALA A N 1
ATOM 586 C CA . ALA A 1 79 ? 19.366 -25.301 -1.116 1.00 96.25 79 ALA A CA 1
ATOM 587 C C . ALA A 1 79 ? 19.864 -25.047 0.316 1.00 96.25 79 ALA A C 1
ATOM 589 O O . ALA A 1 79 ? 19.886 -25.962 1.136 1.00 96.25 79 ALA A O 1
ATOM 590 N N . ALA A 1 80 ? 20.204 -23.795 0.632 1.00 94.81 80 ALA A N 1
ATOM 591 C CA . ALA A 1 80 ? 20.717 -23.392 1.938 1.00 94.81 80 ALA A CA 1
ATOM 592 C C . ALA A 1 80 ? 19.632 -23.307 3.029 1.00 94.81 80 ALA A C 1
ATOM 594 O O . ALA A 1 80 ? 19.957 -23.189 4.209 1.00 94.81 80 ALA A O 1
ATOM 595 N N . LYS A 1 81 ? 18.344 -23.337 2.651 1.00 94.50 81 LYS A N 1
ATOM 596 C CA . LYS A 1 81 ? 17.179 -23.092 3.527 1.00 94.50 81 LYS A CA 1
ATOM 597 C C . LYS A 1 81 ? 17.254 -21.754 4.277 1.00 94.50 81 LYS A C 1
ATOM 599 O O . LYS A 1 81 ? 16.670 -21.594 5.347 1.00 94.50 81 LYS A O 1
ATOM 604 N N . THR A 1 82 ? 17.976 -20.786 3.721 1.00 92.62 82 THR A N 1
ATOM 605 C CA . THR A 1 82 ? 18.136 -19.443 4.278 1.00 92.62 82 THR A CA 1
ATOM 606 C C . THR A 1 82 ? 18.450 -18.457 3.166 1.00 92.62 82 THR A C 1
ATOM 608 O O . THR A 1 82 ? 19.166 -18.788 2.228 1.00 92.62 82 THR A O 1
ATOM 611 N N . SER A 1 83 ? 17.955 -17.225 3.296 1.00 92.12 83 SER A N 1
ATOM 612 C CA . SER A 1 83 ? 18.312 -16.119 2.402 1.00 92.12 83 SER A CA 1
ATOM 613 C C . SER A 1 83 ? 19.453 -15.254 2.934 1.00 92.12 83 SER A C 1
ATOM 615 O O . SER A 1 83 ? 19.873 -14.316 2.269 1.00 92.12 83 SER A O 1
ATOM 617 N N . ILE A 1 84 ? 19.944 -15.513 4.150 1.00 90.44 84 ILE A N 1
ATOM 618 C CA . ILE A 1 84 ? 20.941 -14.646 4.799 1.00 90.44 84 ILE A CA 1
ATOM 619 C C . ILE A 1 84 ? 22.254 -14.648 4.010 1.00 90.44 84 ILE A C 1
ATOM 621 O O . ILE A 1 84 ? 22.817 -13.585 3.763 1.00 90.44 84 ILE A O 1
ATOM 625 N N . ILE A 1 85 ? 22.704 -15.824 3.559 1.00 89.69 85 ILE A N 1
ATOM 626 C CA . ILE A 1 85 ? 23.976 -15.986 2.840 1.00 89.69 85 ILE A CA 1
ATOM 627 C C . ILE A 1 85 ? 23.966 -15.182 1.540 1.00 89.69 85 ILE A C 1
ATOM 629 O O . ILE A 1 85 ? 24.882 -14.401 1.296 1.00 89.69 85 ILE A O 1
ATOM 633 N N . THR A 1 86 ? 22.916 -15.312 0.725 1.00 91.38 86 THR A N 1
ATOM 634 C CA . THR A 1 86 ? 22.855 -14.575 -0.541 1.00 91.38 86 THR A CA 1
ATOM 635 C C . THR A 1 86 ? 22.680 -13.083 -0.323 1.00 91.38 86 THR A C 1
ATOM 637 O O . THR A 1 86 ? 23.217 -12.304 -1.092 1.00 91.38 86 THR A O 1
ATOM 640 N N . MET A 1 87 ? 21.963 -12.659 0.722 1.00 88.62 87 MET A N 1
ATOM 641 C CA . MET A 1 87 ? 21.814 -11.234 1.030 1.00 88.62 87 MET A CA 1
ATOM 642 C C . MET A 1 87 ? 23.150 -10.612 1.445 1.00 88.62 87 MET A C 1
ATOM 644 O O . MET A 1 87 ? 23.466 -9.516 0.991 1.00 88.62 87 MET A O 1
ATOM 648 N N . LEU A 1 88 ? 23.962 -11.321 2.238 1.00 88.69 88 LEU A N 1
ATOM 649 C CA . LEU A 1 88 ? 25.329 -10.901 2.560 1.00 88.69 88 LEU A CA 1
ATOM 650 C C . LEU A 1 88 ? 26.215 -10.865 1.310 1.00 88.69 88 LEU A C 1
ATOM 652 O O . LEU A 1 88 ? 26.921 -9.884 1.101 1.00 88.69 88 LEU A O 1
ATOM 656 N N . ALA A 1 89 ? 26.135 -11.883 0.449 1.00 90.06 89 ALA A N 1
ATOM 657 C CA . ALA A 1 89 ? 26.863 -11.900 -0.818 1.00 90.06 89 ALA A CA 1
ATOM 658 C C . ALA A 1 89 ? 26.472 -10.715 -1.718 1.00 90.06 89 ALA A C 1
ATOM 660 O O . ALA A 1 89 ? 27.345 -10.067 -2.289 1.00 90.06 89 ALA A O 1
ATOM 661 N N . THR A 1 90 ? 25.183 -10.368 -1.783 1.00 90.69 90 THR A N 1
ATOM 662 C CA . THR A 1 90 ? 24.700 -9.191 -2.512 1.00 90.69 90 THR A CA 1
ATOM 663 C C . THR A 1 90 ? 25.246 -7.890 -1.924 1.00 90.69 90 THR A C 1
ATOM 665 O O . THR A 1 90 ? 25.662 -7.019 -2.681 1.00 90.69 90 THR A O 1
ATOM 668 N N . VAL A 1 91 ? 25.290 -7.749 -0.593 1.00 87.94 91 VAL A N 1
ATOM 669 C CA . VAL A 1 91 ? 25.905 -6.580 0.064 1.00 87.94 91 VAL A CA 1
ATOM 670 C C . VAL A 1 91 ? 27.379 -6.469 -0.322 1.00 87.94 91 VAL A C 1
ATOM 672 O O . VAL A 1 91 ? 27.815 -5.403 -0.749 1.00 87.94 91 VAL A O 1
ATOM 675 N N . ILE A 1 92 ? 28.132 -7.569 -0.215 1.00 90.19 92 ILE A N 1
ATOM 676 C CA . ILE A 1 92 ? 29.559 -7.619 -0.562 1.00 90.19 92 ILE A CA 1
ATOM 677 C C . ILE A 1 92 ? 29.762 -7.246 -2.034 1.00 90.19 92 ILE A C 1
ATOM 679 O O . ILE A 1 92 ? 30.631 -6.433 -2.343 1.00 90.19 92 ILE A O 1
ATOM 683 N N . TYR A 1 93 ? 28.928 -7.774 -2.933 1.00 92.50 93 TYR A N 1
ATOM 684 C CA . TYR A 1 93 ? 28.949 -7.417 -4.348 1.00 92.50 93 TYR A CA 1
ATOM 685 C C . TYR A 1 93 ? 28.709 -5.915 -4.557 1.00 92.50 93 TYR A C 1
ATOM 687 O O . TYR A 1 93 ? 29.542 -5.251 -5.170 1.00 92.50 93 TYR A O 1
ATOM 695 N N . CYS A 1 94 ? 27.640 -5.353 -3.985 1.00 90.69 94 CYS A N 1
ATOM 696 C CA . CYS A 1 94 ? 27.313 -3.928 -4.084 1.00 90.69 94 CYS A CA 1
ATOM 697 C C . CYS A 1 94 ? 28.448 -3.025 -3.573 1.00 90.69 94 CYS A C 1
ATOM 699 O O . CYS A 1 94 ? 28.771 -2.030 -4.217 1.00 90.69 94 CYS A O 1
ATOM 701 N N . VAL A 1 95 ? 29.073 -3.384 -2.445 1.00 88.62 95 VAL A N 1
ATOM 702 C CA . VAL A 1 95 ? 30.255 -2.683 -1.913 1.00 88.62 95 VAL A CA 1
ATOM 703 C C . VAL A 1 95 ? 31.413 -2.776 -2.902 1.00 88.62 95 VAL A C 1
ATOM 705 O O . VAL A 1 95 ? 32.023 -1.759 -3.224 1.00 88.62 95 VAL A O 1
ATOM 708 N N . SER A 1 96 ? 31.674 -3.971 -3.441 1.00 91.00 96 SER A N 1
ATOM 709 C CA . SER A 1 96 ? 32.797 -4.209 -4.351 1.00 91.00 96 SER A CA 1
ATOM 710 C C . SER A 1 96 ? 32.726 -3.395 -5.646 1.00 91.00 96 SER A C 1
ATOM 712 O O . SER A 1 96 ? 33.777 -3.082 -6.193 1.00 91.00 96 SER A O 1
ATOM 714 N N . LEU A 1 97 ? 31.527 -3.006 -6.109 1.00 90.06 97 LEU A N 1
ATOM 715 C CA . LEU A 1 97 ? 31.344 -2.164 -7.301 1.00 90.06 97 LEU A CA 1
ATOM 716 C C . LEU A 1 97 ? 31.861 -0.732 -7.116 1.00 90.06 97 LEU A C 1
ATOM 718 O O . LEU A 1 97 ? 32.249 -0.093 -8.094 1.00 90.06 97 LEU A O 1
ATOM 722 N N . THR A 1 98 ? 31.874 -0.219 -5.882 1.00 83.19 98 THR A N 1
ATOM 723 C CA . THR A 1 98 ? 32.244 1.180 -5.617 1.00 83.19 98 THR A CA 1
ATOM 724 C C . THR A 1 98 ? 33.693 1.491 -6.000 1.00 83.19 98 THR A C 1
ATOM 726 O O . THR A 1 98 ? 33.980 2.592 -6.463 1.00 83.19 98 THR A O 1
ATOM 729 N N . ASP A 1 99 ? 34.591 0.507 -5.927 1.00 81.12 99 ASP A N 1
ATOM 730 C CA . ASP A 1 99 ? 36.026 0.674 -6.194 1.00 81.12 99 ASP A CA 1
ATOM 731 C C . ASP A 1 99 ? 36.432 0.345 -7.646 1.00 81.12 99 ASP A C 1
ATOM 733 O O . ASP A 1 99 ? 37.619 0.248 -7.953 1.00 81.12 99 ASP A O 1
ATOM 737 N N . LYS A 1 100 ? 35.470 0.150 -8.560 1.00 86.62 100 LYS A N 1
ATOM 738 C CA . LYS A 1 100 ? 35.735 -0.368 -9.919 1.00 86.62 100 LYS A CA 1
ATOM 739 C C . LYS A 1 100 ? 35.715 0.676 -11.034 1.00 86.62 100 LYS A C 1
ATOM 741 O O . LYS A 1 100 ? 35.662 0.307 -12.200 1.00 86.62 100 LYS A O 1
ATOM 746 N N . GLY A 1 101 ? 35.748 1.967 -10.699 1.00 85.12 101 GLY A N 1
ATOM 747 C CA . GLY A 1 101 ? 35.707 3.042 -11.701 1.00 85.12 101 GLY A CA 1
ATOM 748 C C . GLY A 1 101 ? 34.401 3.083 -12.506 1.00 85.12 101 GLY A C 1
ATOM 749 O O . GLY A 1 101 ? 34.360 3.605 -13.618 1.00 85.12 101 GLY A O 1
ATOM 750 N N . ILE A 1 102 ? 33.332 2.500 -11.959 1.00 88.44 102 ILE A N 1
ATOM 751 C CA . ILE A 1 102 ? 32.001 2.498 -12.563 1.00 88.44 102 ILE A CA 1
ATOM 752 C C . ILE A 1 102 ? 31.370 3.881 -12.336 1.00 88.44 102 ILE A C 1
ATOM 754 O O . ILE A 1 102 ? 31.411 4.371 -11.204 1.00 88.44 102 ILE A O 1
ATOM 758 N N . PRO A 1 103 ? 30.729 4.500 -13.350 1.00 85.38 103 PRO A N 1
ATOM 759 C CA . PRO A 1 103 ? 29.990 5.741 -13.164 1.00 85.38 103 PRO A CA 1
ATOM 760 C C . PRO A 1 103 ? 28.995 5.647 -12.005 1.00 85.38 103 PRO A C 1
ATOM 762 O O . PRO A 1 103 ? 28.226 4.688 -11.909 1.00 85.38 103 PRO A O 1
ATOM 765 N N . THR A 1 104 ? 28.965 6.678 -11.163 1.00 81.75 104 THR A N 1
ATOM 766 C CA . THR A 1 104 ? 28.112 6.785 -9.968 1.00 81.75 104 THR A CA 1
ATOM 767 C C . THR A 1 104 ? 26.666 6.341 -10.210 1.00 81.75 104 THR A C 1
ATOM 769 O O . THR A 1 104 ? 26.115 5.526 -9.469 1.00 81.75 104 THR A O 1
ATOM 772 N N . GLN A 1 105 ? 26.051 6.835 -11.282 1.00 81.25 105 GLN A N 1
ATOM 773 C CA . GLN A 1 105 ? 24.675 6.496 -11.650 1.00 81.25 105 GLN A CA 1
ATOM 774 C C . GLN A 1 105 ? 24.485 4.996 -11.952 1.00 81.25 105 GLN A C 1
ATOM 776 O O . GLN A 1 105 ? 23.478 4.417 -11.544 1.00 81.25 105 GLN A O 1
ATOM 781 N N . ASN A 1 106 ? 25.471 4.341 -12.578 1.00 87.81 106 ASN A N 1
ATOM 782 C CA . ASN A 1 106 ? 25.429 2.912 -12.887 1.00 87.81 106 ASN A CA 1
ATOM 783 C C . ASN A 1 106 ? 25.628 2.083 -11.612 1.00 87.81 106 ASN A C 1
ATOM 785 O O . ASN A 1 106 ? 24.969 1.055 -11.458 1.00 87.81 106 ASN A O 1
ATOM 789 N N . VAL A 1 107 ? 26.482 2.530 -10.677 1.00 88.75 107 VAL A N 1
ATOM 790 C CA . VAL A 1 107 ? 26.615 1.901 -9.350 1.00 88.75 107 VAL A CA 1
ATOM 791 C C . VAL A 1 107 ? 25.275 1.954 -8.625 1.00 88.75 107 VAL A C 1
ATOM 793 O O . VAL A 1 107 ? 24.759 0.912 -8.238 1.00 88.75 107 VAL A O 1
ATOM 796 N N . VAL A 1 108 ? 24.666 3.136 -8.509 1.00 85.31 108 VAL A N 1
ATOM 797 C CA . VAL A 1 108 ? 23.360 3.314 -7.852 1.00 85.31 108 VAL A CA 1
ATOM 798 C C . VAL A 1 108 ? 22.278 2.441 -8.491 1.00 85.31 108 VAL A C 1
ATOM 800 O O . VAL A 1 108 ? 21.538 1.755 -7.786 1.00 85.31 108 VAL A O 1
ATOM 803 N N . ALA A 1 109 ? 22.185 2.423 -9.820 1.00 87.00 109 ALA A N 1
ATOM 804 C CA . ALA A 1 109 ? 21.192 1.613 -10.517 1.00 87.00 109 ALA A CA 1
ATOM 805 C C . ALA A 1 109 ? 21.420 0.106 -10.295 1.00 87.00 109 ALA A C 1
ATOM 807 O O . ALA A 1 109 ? 20.475 -0.639 -10.014 1.00 87.00 109 ALA A O 1
ATOM 808 N N . SER A 1 110 ? 22.683 -0.328 -10.327 1.00 91.69 110 SER A N 1
ATOM 809 C CA . SER A 1 110 ? 23.074 -1.717 -10.073 1.00 91.69 110 SER A CA 1
ATOM 810 C C . SER A 1 110 ? 22.772 -2.140 -8.641 1.00 91.69 110 SER A C 1
ATOM 812 O O . SER A 1 110 ? 22.212 -3.214 -8.433 1.00 91.69 110 SER A O 1
ATOM 814 N N . THR A 1 111 ? 23.071 -1.302 -7.644 1.00 91.19 111 THR A N 1
ATOM 815 C CA . THR A 1 111 ? 22.804 -1.629 -6.237 1.00 91.19 111 THR A CA 1
ATOM 816 C C . THR A 1 111 ? 21.301 -1.723 -5.963 1.00 91.19 111 THR A C 1
ATOM 818 O O . THR A 1 111 ? 20.867 -2.651 -5.278 1.00 91.19 111 THR A O 1
ATOM 821 N N . VAL A 1 112 ? 20.474 -0.854 -6.561 1.00 89.62 112 VAL A N 1
ATOM 822 C CA . VAL A 1 112 ? 19.004 -0.982 -6.512 1.00 89.62 112 VAL A CA 1
ATOM 823 C C . VAL A 1 112 ? 18.544 -2.298 -7.138 1.00 89.62 112 VAL A C 1
ATOM 825 O O . VAL A 1 112 ? 17.801 -3.045 -6.498 1.00 89.62 112 VAL A O 1
ATOM 828 N N . MET A 1 113 ? 18.995 -2.606 -8.358 1.00 92.75 113 MET A N 1
ATOM 829 C CA . MET A 1 113 ? 18.610 -3.827 -9.072 1.00 92.75 113 MET A CA 1
ATOM 830 C C . MET A 1 113 ? 18.988 -5.082 -8.284 1.00 92.75 113 MET A C 1
ATOM 832 O O . MET A 1 113 ? 18.172 -5.985 -8.116 1.00 92.75 113 MET A O 1
ATOM 836 N N . MET A 1 114 ? 20.190 -5.117 -7.718 1.00 93.56 114 MET A N 1
ATOM 837 C CA . MET A 1 114 ? 20.641 -6.224 -6.881 1.00 93.56 114 MET A CA 1
ATOM 838 C C . MET A 1 114 ? 19.831 -6.360 -5.588 1.00 93.56 114 MET A C 1
ATOM 840 O O . MET A 1 114 ? 19.550 -7.478 -5.151 1.00 93.56 114 MET A O 1
ATOM 844 N N . GLY A 1 115 ? 19.383 -5.245 -5.003 1.00 91.19 115 GLY A N 1
ATOM 845 C CA . GLY A 1 115 ? 18.419 -5.249 -3.900 1.00 91.19 115 GLY A CA 1
ATOM 846 C C . GLY A 1 115 ? 17.091 -5.891 -4.299 1.00 91.19 115 GLY A C 1
ATOM 847 O O . GLY A 1 115 ? 16.580 -6.752 -3.580 1.00 91.19 115 GLY A O 1
ATOM 848 N N . VAL A 1 116 ? 16.559 -5.525 -5.470 1.00 90.12 116 VAL A N 1
ATOM 849 C CA . VAL A 1 116 ? 15.334 -6.119 -6.028 1.00 90.12 116 VAL A CA 1
ATOM 850 C C . VAL A 1 116 ? 15.520 -7.617 -6.270 1.00 90.12 116 VAL A C 1
ATOM 852 O O . VAL A 1 116 ? 14.682 -8.402 -5.829 1.00 90.12 116 VAL A O 1
ATOM 855 N N . ILE A 1 117 ? 16.629 -8.030 -6.891 1.00 93.25 117 ILE A N 1
ATOM 856 C CA . ILE A 1 117 ? 16.961 -9.442 -7.135 1.00 93.25 117 ILE A CA 1
ATOM 857 C C . ILE A 1 117 ? 17.007 -10.223 -5.818 1.00 93.25 117 ILE A C 1
ATOM 859 O O . ILE A 1 117 ? 16.373 -11.272 -5.714 1.00 93.25 117 ILE A O 1
ATOM 863 N N . GLY A 1 118 ? 17.691 -9.705 -4.792 1.00 92.44 118 GLY A N 1
ATOM 864 C CA . GLY A 1 118 ? 17.789 -10.357 -3.482 1.00 92.44 118 GLY A CA 1
ATOM 865 C C . GLY A 1 118 ? 16.426 -10.549 -2.809 1.00 92.44 118 GLY A C 1
ATOM 866 O O . GLY A 1 118 ? 16.101 -11.646 -2.344 1.00 92.44 118 GLY A O 1
ATOM 867 N N . VAL A 1 119 ? 15.584 -9.510 -2.820 1.00 89.81 119 VAL A N 1
ATOM 868 C CA . VAL A 1 119 ? 14.218 -9.570 -2.273 1.00 89.81 119 VAL A CA 1
ATOM 869 C C . VAL A 1 119 ? 13.342 -10.546 -3.060 1.00 89.81 119 VAL A C 1
ATOM 871 O O . VAL A 1 119 ? 12.637 -11.363 -2.464 1.00 89.81 119 VAL A O 1
ATOM 874 N N . MET A 1 120 ? 13.385 -10.494 -4.391 1.00 91.00 120 MET A N 1
ATOM 875 C CA . MET A 1 120 ? 12.614 -11.397 -5.244 1.00 91.00 120 MET A CA 1
ATOM 876 C C . MET A 1 120 ? 13.047 -12.847 -5.038 1.00 91.00 120 MET A C 1
ATOM 878 O O . MET A 1 120 ? 12.192 -13.700 -4.812 1.00 91.00 120 MET A O 1
ATOM 882 N N . ALA A 1 121 ? 14.353 -13.117 -4.997 1.00 93.62 121 ALA A N 1
ATOM 883 C CA . ALA A 1 121 ? 14.897 -14.445 -4.745 1.00 93.62 121 ALA A CA 1
ATOM 884 C C . ALA A 1 121 ? 14.471 -15.011 -3.380 1.00 93.62 121 ALA A C 1
ATOM 886 O O . ALA A 1 121 ? 14.155 -16.200 -3.279 1.00 93.62 121 ALA A O 1
ATOM 887 N N . GLN A 1 122 ? 14.411 -14.171 -2.338 1.00 91.31 122 GLN A N 1
ATOM 888 C CA . GLN A 1 122 ? 13.877 -14.550 -1.025 1.00 91.31 122 GLN A CA 1
ATOM 889 C C . GLN A 1 122 ? 12.393 -14.937 -1.103 1.00 91.31 122 GLN A C 1
ATOM 891 O O . GLN A 1 122 ? 11.971 -15.895 -0.452 1.00 91.31 122 GLN A O 1
ATOM 896 N N . LYS A 1 123 ? 11.587 -14.201 -1.879 1.00 87.88 123 LYS A N 1
ATOM 897 C CA . LYS A 1 123 ? 10.147 -14.466 -2.027 1.00 87.88 123 LYS A CA 1
ATOM 898 C C . LYS A 1 123 ? 9.853 -15.696 -2.884 1.00 87.88 123 LYS A C 1
ATOM 900 O O . LYS A 1 123 ? 8.868 -16.382 -2.633 1.00 87.88 123 LYS A O 1
ATOM 905 N N . THR A 1 124 ? 10.707 -16.002 -3.857 1.00 91.38 124 THR A N 1
ATOM 906 C CA . THR A 1 124 ? 10.514 -17.115 -4.796 1.00 91.38 124 THR A CA 1
ATOM 907 C C . THR A 1 124 ? 11.186 -18.420 -4.364 1.00 91.38 124 THR A C 1
ATOM 909 O O . THR A 1 124 ? 10.974 -19.441 -5.011 1.00 91.38 124 THR A O 1
ATOM 912 N N . GLN A 1 125 ? 11.936 -18.458 -3.252 1.00 92.06 125 GLN A N 1
ATOM 913 C CA . GLN A 1 125 ? 12.658 -19.670 -2.802 1.00 92.06 125 GLN A CA 1
ATOM 914 C C . GLN A 1 125 ? 11.743 -20.886 -2.547 1.00 92.06 125 GLN A C 1
ATOM 916 O O . GLN A 1 125 ? 12.173 -22.039 -2.620 1.00 92.06 125 GLN A O 1
ATOM 921 N N . ALA A 1 126 ? 10.463 -20.633 -2.256 1.00 89.81 126 ALA A N 1
ATOM 922 C CA . ALA A 1 126 ? 9.464 -21.670 -2.022 1.00 89.81 126 ALA A CA 1
ATOM 923 C C . ALA A 1 126 ? 8.985 -22.362 -3.314 1.00 89.81 126 ALA A C 1
ATOM 925 O O . ALA A 1 126 ? 8.421 -23.452 -3.226 1.00 89.81 126 ALA A O 1
ATOM 926 N N . LEU A 1 127 ? 9.228 -21.778 -4.497 1.00 90.38 127 LEU A N 1
ATOM 927 C CA . LEU A 1 127 ? 8.855 -22.374 -5.785 1.00 90.38 127 LEU A CA 1
ATOM 928 C C . LEU A 1 127 ? 9.571 -23.716 -6.014 1.00 90.38 127 LEU A C 1
ATOM 930 O O . LEU A 1 127 ? 10.566 -24.035 -5.355 1.00 90.38 127 LEU A O 1
ATOM 934 N N . SER A 1 128 ? 9.040 -24.542 -6.916 1.00 93.50 128 SER A N 1
ATOM 935 C CA . SER A 1 128 ? 9.645 -25.836 -7.241 1.00 93.50 128 SER A CA 1
ATOM 936 C C . SER A 1 128 ? 10.934 -25.660 -8.050 1.00 93.50 128 SER A C 1
ATOM 938 O O . SER A 1 128 ? 11.064 -24.713 -8.822 1.00 93.50 128 SER A O 1
ATOM 940 N N . TRP A 1 129 ? 11.855 -26.622 -7.933 1.00 95.00 129 TRP A N 1
ATOM 941 C CA . TRP A 1 129 ? 13.101 -26.639 -8.711 1.00 95.00 129 TRP A CA 1
ATOM 942 C C . TRP A 1 129 ? 12.859 -26.528 -10.221 1.00 95.00 129 TRP A C 1
ATOM 944 O O . TRP A 1 129 ? 13.601 -25.835 -10.906 1.00 95.00 129 TRP A O 1
ATOM 954 N N . GLY A 1 130 ? 11.791 -27.152 -10.731 1.00 94.50 130 GLY A N 1
ATOM 955 C CA . GLY A 1 130 ? 11.410 -27.050 -12.142 1.00 94.50 130 GLY A CA 1
ATOM 956 C C . GLY A 1 130 ? 11.015 -25.631 -12.561 1.00 94.50 130 GLY A C 1
ATOM 957 O O . GLY A 1 130 ? 11.386 -25.198 -13.646 1.00 94.50 130 GLY A O 1
ATOM 958 N N . VAL A 1 131 ? 10.325 -24.876 -11.696 1.00 92.44 131 VAL A N 1
ATOM 959 C CA . VAL A 1 131 ? 9.991 -23.467 -11.969 1.00 92.44 131 VAL A CA 1
ATOM 960 C C . VAL A 1 131 ? 11.247 -22.601 -11.950 1.00 92.44 131 VAL A C 1
ATOM 962 O O . VAL A 1 131 ? 11.411 -21.754 -12.823 1.00 92.44 131 VAL A O 1
ATOM 965 N N . HIS A 1 132 ? 12.164 -22.826 -11.006 1.00 95.19 132 HIS A N 1
ATOM 966 C CA . HIS A 1 132 ? 13.446 -22.121 -10.999 1.00 95.19 132 HIS A CA 1
ATOM 967 C C . HIS A 1 132 ? 14.283 -22.423 -12.242 1.00 95.19 132 HIS A C 1
ATOM 969 O O . HIS A 1 132 ? 14.807 -21.493 -12.846 1.00 95.19 132 HIS A O 1
ATOM 975 N N . ALA A 1 133 ? 14.363 -23.689 -12.656 1.00 95.00 133 ALA A N 1
ATOM 976 C CA . ALA A 1 133 ? 15.054 -24.082 -13.879 1.00 95.00 133 ALA A CA 1
ATOM 977 C C . ALA A 1 133 ? 14.425 -23.420 -15.113 1.00 95.00 133 ALA A C 1
ATOM 979 O O . ALA A 1 133 ? 15.143 -22.858 -15.932 1.00 95.00 133 ALA A O 1
ATOM 980 N N . ALA A 1 134 ? 13.092 -23.404 -15.212 1.00 94.25 134 ALA A N 1
ATOM 981 C CA . ALA A 1 134 ? 12.388 -22.731 -16.299 1.00 94.25 134 ALA A CA 1
ATOM 982 C C . ALA A 1 134 ? 12.649 -21.215 -16.318 1.00 94.25 134 ALA A C 1
ATOM 984 O O . ALA A 1 134 ? 12.900 -20.663 -17.383 1.00 94.25 134 ALA A O 1
ATOM 985 N N . LEU A 1 135 ? 12.644 -20.544 -15.158 1.00 94.06 135 LEU A N 1
ATOM 986 C CA . LEU A 1 135 ? 12.969 -19.114 -15.053 1.00 94.06 135 LEU A CA 1
ATOM 987 C C . LEU A 1 135 ? 14.424 -18.823 -15.430 1.00 94.06 135 LEU A C 1
ATOM 989 O O . LEU A 1 135 ? 14.691 -17.847 -16.125 1.00 94.06 135 LEU A O 1
ATOM 993 N N . PHE A 1 136 ? 15.359 -19.668 -14.992 1.00 95.81 136 PHE A N 1
ATOM 994 C CA . PHE A 1 136 ? 16.765 -19.531 -15.351 1.00 95.81 136 PHE A CA 1
ATOM 995 C C . PHE A 1 136 ? 16.966 -19.721 -16.854 1.00 95.81 136 PHE A C 1
ATOM 997 O O . PHE A 1 136 ? 17.608 -18.891 -17.485 1.00 95.81 136 PHE A O 1
ATOM 1004 N N . LEU A 1 137 ? 16.366 -20.762 -17.440 1.00 94.88 137 LEU A N 1
ATOM 1005 C CA . LEU A 1 137 ? 16.416 -21.010 -18.880 1.00 94.88 137 LEU A CA 1
ATOM 1006 C C . LEU A 1 137 ? 15.764 -19.876 -19.668 1.00 94.88 137 LEU A C 1
ATOM 1008 O O . LEU A 1 137 ? 16.354 -19.415 -20.633 1.00 94.88 137 LEU A O 1
ATOM 1012 N N . ALA A 1 138 ? 14.602 -19.375 -19.248 1.00 93.44 138 ALA A N 1
ATOM 1013 C CA . ALA A 1 138 ? 13.955 -18.236 -19.895 1.00 93.44 138 ALA A CA 1
ATOM 1014 C C . ALA A 1 138 ? 14.822 -16.967 -19.828 1.00 93.44 138 ALA A C 1
ATOM 1016 O O . ALA A 1 138 ? 14.929 -16.248 -20.817 1.00 93.44 138 ALA A O 1
ATOM 1017 N N . GLY A 1 139 ? 15.480 -16.713 -18.694 1.00 94.75 139 GLY A N 1
ATOM 1018 C CA . GLY A 1 139 ? 16.405 -15.592 -18.543 1.00 94.75 139 GLY A CA 1
ATOM 1019 C C . GLY A 1 139 ? 17.724 -15.771 -19.304 1.00 94.75 139 GLY A C 1
ATOM 1020 O O . GLY A 1 139 ? 18.263 -14.800 -19.815 1.00 94.75 139 GLY A O 1
ATOM 1021 N N . TYR A 1 140 ? 18.255 -16.987 -19.405 1.00 92.94 140 TYR A N 1
ATOM 1022 C CA . TYR A 1 140 ? 19.517 -17.259 -20.098 1.00 92.94 140 TYR A CA 1
ATOM 1023 C C . TYR A 1 140 ? 19.318 -17.375 -21.615 1.00 92.94 140 TYR A C 1
ATOM 1025 O O . TYR A 1 140 ? 19.892 -16.611 -22.380 1.00 92.94 140 TYR A O 1
ATOM 1033 N N . VAL A 1 141 ? 18.422 -18.258 -22.064 1.00 93.56 141 VAL A N 1
ATOM 1034 C CA . VAL A 1 141 ? 18.072 -18.424 -23.488 1.00 93.56 141 VAL A CA 1
ATOM 1035 C C . VAL A 1 141 ? 17.406 -17.166 -24.041 1.00 93.56 141 VAL A C 1
ATOM 1037 O O . VAL A 1 141 ? 17.576 -16.849 -25.211 1.00 93.56 141 VAL A O 1
ATOM 1040 N N . GLY A 1 142 ? 16.681 -16.412 -23.212 1.00 92.88 142 GLY A N 1
ATOM 1041 C CA . GLY A 1 142 ? 16.105 -15.132 -23.618 1.00 92.88 142 GLY A CA 1
ATOM 1042 C C . GLY A 1 142 ? 17.153 -14.090 -24.025 1.00 92.88 142 GLY A C 1
ATOM 1043 O O . GLY A 1 142 ? 16.855 -13.263 -24.880 1.00 92.88 142 GLY A O 1
ATOM 1044 N N . GLN A 1 143 ? 18.366 -14.137 -23.461 1.00 93.56 143 GLN A N 1
ATOM 1045 C CA . GLN A 1 143 ? 19.481 -13.269 -23.875 1.00 93.56 143 GLN A CA 1
ATOM 1046 C C . GLN A 1 143 ? 19.985 -13.657 -25.269 1.00 93.56 143 GLN A C 1
ATOM 1048 O O . GLN A 1 143 ? 20.072 -12.810 -26.153 1.00 93.56 143 GLN A O 1
ATOM 1053 N N . GLU A 1 144 ? 20.206 -14.950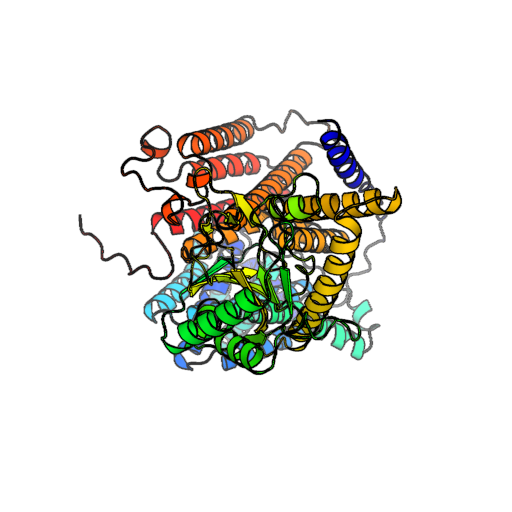 -25.511 1.00 93.75 144 GLU A N 1
ATOM 1054 C CA . GLU A 1 144 ? 20.580 -15.472 -26.836 1.00 93.75 144 GLU A CA 1
ATOM 1055 C C . GLU A 1 144 ? 19.504 -15.182 -27.893 1.00 93.75 144 GLU A C 1
ATOM 1057 O O . GLU A 1 144 ? 19.802 -14.771 -29.014 1.00 93.75 144 GLU A O 1
ATOM 1062 N N . LEU A 1 145 ? 18.227 -15.334 -27.527 1.00 92.75 145 LEU A N 1
ATOM 1063 C CA . LEU A 1 145 ? 17.112 -15.001 -28.406 1.00 92.75 145 LEU A CA 1
ATOM 1064 C C . LEU A 1 145 ? 17.084 -13.504 -28.734 1.00 92.75 145 LEU A C 1
ATOM 1066 O O . LEU A 1 145 ? 16.764 -13.155 -29.864 1.00 92.75 145 LEU A O 1
ATOM 1070 N N . ALA A 1 146 ? 17.430 -12.626 -27.789 1.00 94.25 146 ALA A N 1
ATOM 1071 C CA . ALA A 1 146 ? 17.498 -11.189 -28.039 1.00 94.25 146 ALA A CA 1
ATOM 1072 C C . ALA A 1 146 ? 18.520 -10.860 -29.136 1.00 94.25 146 ALA A C 1
ATOM 1074 O O . ALA A 1 146 ? 18.176 -10.180 -30.099 1.00 94.25 146 ALA A O 1
ATOM 1075 N N . HIS A 1 147 ? 19.717 -11.440 -29.043 1.00 95.62 147 HIS A N 1
ATOM 1076 C CA . HIS A 1 147 ? 20.754 -11.344 -30.069 1.00 95.62 147 HIS A CA 1
ATOM 1077 C C . HIS A 1 147 ? 20.307 -11.924 -31.418 1.00 95.62 147 HIS A C 1
ATOM 1079 O O . HIS A 1 147 ? 20.490 -11.296 -32.460 1.00 95.62 147 HIS A O 1
ATOM 1085 N N . HIS A 1 148 ? 19.659 -13.093 -31.414 1.00 94.75 148 HIS A N 1
ATOM 1086 C CA . HIS A 1 148 ? 19.138 -13.703 -32.638 1.00 94.75 148 HIS A CA 1
ATOM 1087 C C . HIS A 1 148 ? 18.064 -12.839 -33.316 1.00 94.75 148 HIS A C 1
ATOM 1089 O O . HIS A 1 148 ? 18.078 -12.688 -34.536 1.00 94.75 148 HIS A O 1
ATOM 1095 N N . LEU A 1 149 ? 17.152 -12.251 -32.534 1.00 94.25 149 LEU A N 1
ATOM 1096 C CA . LEU A 1 149 ? 16.072 -11.397 -33.033 1.00 94.25 149 LEU A CA 1
ATOM 1097 C C . LEU A 1 149 ? 16.585 -10.088 -33.642 1.00 94.25 149 LEU A C 1
ATOM 1099 O O . LEU A 1 149 ? 15.980 -9.601 -34.595 1.00 94.25 149 LEU A O 1
ATOM 1103 N N . THR A 1 150 ? 17.673 -9.522 -33.115 1.00 95.12 150 THR A N 1
ATOM 1104 C CA . THR A 1 150 ? 18.263 -8.272 -33.628 1.00 95.12 150 THR A CA 1
ATOM 1105 C C . THR A 1 150 ? 19.395 -8.499 -34.630 1.00 95.12 150 THR A C 1
ATOM 1107 O O . THR A 1 150 ? 19.879 -7.546 -35.237 1.00 95.12 150 THR A O 1
ATOM 1110 N N . GLY A 1 151 ? 19.805 -9.753 -34.850 1.00 95.88 151 GLY A N 1
ATOM 1111 C CA . GLY A 1 151 ? 20.913 -10.103 -35.741 1.00 95.88 151 GLY A CA 1
ATOM 1112 C C . GLY A 1 151 ? 22.289 -9.691 -35.202 1.00 95.88 151 GLY A C 1
ATOM 1113 O O . GLY A 1 151 ? 23.235 -9.545 -35.976 1.00 95.88 151 GLY A O 1
ATOM 1114 N N . GLU A 1 152 ? 22.414 -9.483 -33.892 1.00 95.81 152 GLU A N 1
ATOM 1115 C CA . GLU A 1 152 ? 23.655 -9.073 -33.233 1.00 95.81 152 GLU A CA 1
ATOM 1116 C C . GLU A 1 152 ? 24.408 -10.288 -32.682 1.00 95.81 152 GLU A C 1
ATOM 1118 O O . GLU A 1 152 ? 23.805 -11.215 -32.150 1.00 95.81 152 GLU A O 1
ATOM 1123 N N . ALA A 1 153 ? 25.740 -10.296 -32.770 1.00 95.56 153 ALA A N 1
ATOM 1124 C CA . ALA A 1 153 ? 26.551 -11.332 -32.125 1.00 95.56 153 ALA A CA 1
ATOM 1125 C C . ALA A 1 153 ? 26.564 -11.154 -30.597 1.00 95.56 153 ALA A C 1
ATOM 1127 O O . ALA A 1 153 ? 26.395 -10.039 -30.101 1.00 95.56 153 ALA A O 1
ATOM 1128 N N . THR A 1 154 ? 26.823 -12.227 -29.845 1.00 94.00 154 THR A N 1
ATOM 1129 C CA . THR A 1 154 ? 26.974 -12.130 -28.388 1.00 94.00 154 THR A CA 1
ATOM 1130 C C . THR A 1 154 ? 28.380 -11.662 -28.025 1.00 94.00 154 THR A C 1
ATOM 1132 O O . THR A 1 154 ? 29.369 -12.008 -28.673 1.00 94.00 154 THR A O 1
ATOM 1135 N N . MET A 1 155 ? 28.522 -10.905 -26.935 1.00 93.69 155 MET A N 1
ATOM 1136 C CA . MET A 1 155 ? 29.862 -10.585 -26.430 1.00 93.69 155 MET A CA 1
ATOM 1137 C C . MET A 1 155 ? 30.617 -11.863 -26.028 1.00 93.69 155 MET A C 1
ATOM 1139 O O . MET A 1 155 ? 31.834 -11.936 -26.203 1.00 93.69 155 MET A O 1
ATOM 1143 N N . GLN A 1 156 ? 29.903 -12.888 -25.547 1.00 93.38 156 GLN A N 1
ATOM 1144 C CA . GLN A 1 156 ? 30.489 -14.171 -25.166 1.00 93.38 156 GLN A CA 1
ATOM 1145 C C . GLN A 1 156 ? 31.154 -14.891 -26.341 1.00 93.38 156 GLN A C 1
ATOM 1147 O O . GLN A 1 156 ? 32.240 -15.448 -26.172 1.00 93.38 156 GLN A O 1
ATOM 1152 N N . SER A 1 157 ? 30.571 -14.827 -27.542 1.00 93.56 157 SER A N 1
ATOM 1153 C CA . SER A 1 157 ? 31.171 -15.455 -28.721 1.00 93.56 157 SER A CA 1
ATOM 1154 C C . SER A 1 157 ? 32.516 -14.831 -29.109 1.00 93.56 157 SER A C 1
ATOM 1156 O O . SER A 1 157 ? 33.307 -15.483 -29.779 1.00 93.56 157 SER A O 1
ATOM 1158 N N . SER A 1 158 ? 32.816 -13.598 -28.671 1.00 93.50 158 SER A N 1
ATOM 1159 C CA . SER A 1 158 ? 34.094 -12.925 -28.971 1.00 93.50 158 SER A CA 1
ATOM 1160 C C . SER A 1 158 ? 35.308 -13.511 -28.245 1.00 93.50 158 SER A C 1
ATOM 1162 O O . SER A 1 158 ? 36.437 -13.250 -28.650 1.00 93.50 158 SER A O 1
ATOM 1164 N N . TYR A 1 159 ? 35.089 -14.280 -27.177 1.00 93.00 159 TYR A N 1
ATOM 1165 C CA . TYR A 1 159 ? 36.154 -14.889 -26.374 1.00 93.00 159 TYR A CA 1
ATOM 1166 C C . TYR A 1 159 ? 35.942 -16.385 -26.126 1.00 93.00 159 TYR A C 1
ATOM 1168 O O . TYR A 1 159 ? 36.694 -17.028 -25.388 1.00 93.00 159 TYR A O 1
ATOM 1176 N N . GLN A 1 160 ? 34.914 -16.964 -26.746 1.00 90.00 160 GLN A N 1
ATOM 1177 C CA . GLN A 1 160 ? 34.682 -18.397 -26.725 1.00 90.00 160 GLN A CA 1
ATOM 1178 C C . GLN A 1 160 ? 35.801 -19.101 -27.506 1.00 90.00 160 GLN A C 1
ATOM 1180 O O . GLN A 1 160 ? 35.996 -18.849 -28.690 1.00 90.00 160 GLN A O 1
ATOM 1185 N N . GLY A 1 161 ? 36.545 -19.977 -26.827 1.00 90.50 161 GLY A N 1
ATOM 1186 C CA . GLY A 1 161 ? 37.714 -20.660 -27.397 1.00 90.50 161 GLY A CA 1
ATOM 1187 C C . GLY A 1 161 ? 39.062 -19.988 -27.110 1.00 90.50 161 GLY A C 1
ATOM 1188 O O . GLY A 1 161 ? 40.092 -20.541 -27.485 1.00 90.50 161 GLY A O 1
ATOM 1189 N N . ASP A 1 162 ? 39.082 -18.847 -26.413 1.00 92.00 162 ASP A N 1
ATOM 1190 C CA . ASP A 1 162 ? 40.313 -18.229 -25.903 1.00 92.00 162 ASP A CA 1
ATOM 1191 C C . ASP A 1 162 ? 40.836 -19.003 -24.670 1.00 92.00 162 ASP A C 1
ATOM 1193 O O . ASP A 1 162 ? 40.056 -19.472 -23.835 1.00 92.00 162 ASP A O 1
ATOM 1197 N N . ALA A 1 163 ? 42.159 -19.098 -24.503 1.00 92.06 163 ALA A N 1
ATOM 1198 C CA . ALA A 1 163 ? 42.794 -19.646 -23.299 1.00 92.06 163 ALA A CA 1
ATOM 1199 C C . ALA A 1 163 ? 42.373 -18.900 -22.015 1.00 92.06 163 ALA A C 1
ATOM 1201 O O . ALA A 1 163 ? 42.404 -19.460 -20.920 1.00 92.06 163 ALA A O 1
ATOM 1202 N N . THR A 1 164 ? 41.940 -17.644 -22.149 1.00 92.25 164 THR A N 1
ATOM 1203 C CA . THR A 1 164 ? 41.448 -16.799 -21.053 1.00 92.25 164 THR A CA 1
ATOM 1204 C C . THR A 1 164 ? 39.927 -16.858 -20.851 1.00 92.25 164 THR A C 1
ATOM 1206 O O . THR A 1 164 ? 39.397 -16.092 -20.043 1.00 92.25 164 THR A O 1
ATOM 1209 N N . PHE A 1 165 ? 39.218 -17.785 -21.513 1.00 92.81 165 PHE A N 1
ATOM 1210 C CA . PHE A 1 165 ? 37.751 -17.896 -21.500 1.00 92.81 165 PHE A CA 1
ATOM 1211 C C . PHE A 1 165 ? 37.127 -17.783 -20.102 1.00 92.81 165 PHE A C 1
ATOM 1213 O O . PHE A 1 165 ? 36.221 -16.979 -19.905 1.00 92.81 165 PHE A O 1
ATOM 1220 N N . LEU A 1 166 ? 37.617 -18.542 -19.113 1.00 92.56 166 LEU A N 1
ATOM 1221 C CA . LEU A 1 166 ? 37.052 -18.521 -17.756 1.00 92.56 166 LEU A CA 1
ATOM 1222 C C . LEU A 1 166 ? 37.235 -17.167 -17.061 1.00 92.56 166 LEU A C 1
ATOM 1224 O O . LEU A 1 166 ? 36.337 -16.718 -16.353 1.00 92.56 166 LEU A O 1
ATOM 1228 N N . SER A 1 167 ? 38.375 -16.507 -17.282 1.00 94.19 167 SER A N 1
ATOM 1229 C CA . SER A 1 167 ? 38.650 -15.183 -16.720 1.00 94.19 167 SER A CA 1
ATOM 1230 C C . SER A 1 167 ? 37.731 -14.134 -17.340 1.00 94.19 167 SER A C 1
ATOM 1232 O O . SER A 1 167 ? 37.114 -13.355 -16.617 1.00 94.19 167 SER A O 1
ATOM 1234 N N . GLN A 1 168 ? 37.590 -14.146 -18.669 1.00 93.44 168 GLN A N 1
ATOM 1235 C CA . GLN A 1 168 ? 36.719 -13.206 -19.379 1.00 93.44 168 GLN A CA 1
ATOM 1236 C C . GLN A 1 168 ? 35.238 -13.459 -19.069 1.00 93.44 168 GLN A C 1
ATOM 1238 O O . GLN A 1 168 ? 34.475 -12.513 -18.892 1.00 93.44 168 GLN A O 1
ATOM 1243 N N . LEU A 1 169 ? 34.828 -14.723 -18.921 1.00 93.44 169 LEU A N 1
ATOM 1244 C CA . LEU A 1 169 ? 33.472 -15.079 -18.504 1.00 93.44 169 LEU A CA 1
ATOM 1245 C C . LEU A 1 169 ? 33.174 -14.603 -17.076 1.00 93.44 169 LEU A C 1
ATOM 1247 O O . LEU A 1 169 ? 32.087 -14.081 -16.825 1.00 93.44 169 LEU A O 1
ATOM 1251 N N . ALA A 1 170 ? 34.118 -14.760 -16.143 1.00 94.06 170 ALA A N 1
ATOM 1252 C CA . ALA A 1 170 ? 33.966 -14.282 -14.772 1.00 94.06 170 ALA A CA 1
ATOM 1253 C C . ALA A 1 170 ? 33.866 -12.750 -14.712 1.00 94.06 170 ALA A C 1
ATOM 1255 O O . ALA A 1 170 ? 32.985 -12.224 -14.032 1.00 94.06 170 ALA A O 1
ATOM 1256 N N . GLU A 1 171 ? 34.715 -12.040 -15.460 1.00 94.88 171 GLU A N 1
ATOM 1257 C CA . GLU A 1 171 ? 34.677 -10.579 -15.578 1.00 94.88 171 GLU A CA 1
ATOM 1258 C C . GLU A 1 171 ? 33.353 -10.095 -16.181 1.00 94.88 171 GLU A C 1
ATOM 1260 O O . GLU A 1 171 ? 32.680 -9.242 -15.598 1.00 94.88 171 GLU A O 1
ATOM 1265 N N . HIS A 1 172 ? 32.928 -10.697 -17.295 1.00 93.75 172 HIS A N 1
ATOM 1266 C CA . HIS A 1 172 ? 31.651 -10.390 -17.934 1.00 93.75 172 HIS A CA 1
ATOM 1267 C C . HIS A 1 172 ? 30.478 -10.632 -16.975 1.00 93.75 172 HIS A C 1
ATOM 1269 O O . HIS A 1 172 ? 29.624 -9.764 -16.822 1.00 93.75 172 HIS A O 1
ATOM 1275 N N . THR A 1 173 ? 30.466 -11.757 -16.254 1.00 93.25 173 THR A N 1
ATOM 1276 C CA . THR A 1 173 ? 29.409 -12.074 -15.278 1.00 93.25 173 THR A CA 1
ATOM 1277 C C . THR A 1 173 ? 29.398 -11.083 -14.110 1.00 93.25 173 THR A C 1
ATOM 1279 O O . THR A 1 173 ? 28.331 -10.644 -13.682 1.00 93.25 173 THR A O 1
ATOM 1282 N N . TYR A 1 174 ? 30.573 -10.698 -13.601 1.00 95.69 174 TYR A N 1
ATOM 1283 C CA . TYR A 1 174 ? 30.703 -9.749 -12.493 1.00 95.69 174 TYR A CA 1
ATOM 1284 C C . TYR A 1 174 ? 30.182 -8.353 -12.865 1.00 95.69 174 TYR A C 1
ATOM 1286 O O . TYR A 1 174 ? 29.462 -7.734 -12.075 1.00 95.69 174 TYR A O 1
ATOM 1294 N N . TYR A 1 175 ? 30.489 -7.872 -14.073 1.00 96.19 175 TYR A N 1
ATOM 1295 C CA . TYR A 1 175 ? 30.054 -6.558 -14.552 1.00 96.19 175 TYR A CA 1
ATOM 1296 C C . TYR A 1 175 ? 28.721 -6.572 -15.315 1.00 96.19 175 TYR A C 1
ATOM 1298 O O . TYR A 1 175 ? 28.274 -5.513 -15.746 1.00 96.19 175 TYR A O 1
ATOM 1306 N N . LEU A 1 176 ? 28.045 -7.714 -15.457 1.00 95.06 176 LEU A N 1
ATOM 1307 C CA . LEU A 1 176 ? 26.863 -7.832 -16.317 1.00 95.06 176 LEU A CA 1
ATOM 1308 C C . LEU A 1 176 ? 25.770 -6.804 -15.980 1.00 95.06 176 LEU A C 1
ATOM 1310 O O . LEU A 1 176 ? 25.303 -6.081 -16.855 1.00 95.06 176 LEU A O 1
ATOM 1314 N N . VAL A 1 177 ? 25.400 -6.678 -14.701 1.00 95.25 177 VAL A N 1
ATOM 1315 C CA . VAL A 1 177 ? 24.383 -5.707 -14.256 1.00 95.25 177 VAL A CA 1
ATOM 1316 C C . VAL A 1 177 ? 24.800 -4.255 -14.551 1.00 95.25 177 VAL A C 1
ATOM 1318 O O . VAL A 1 177 ? 24.030 -3.554 -15.214 1.00 95.25 177 VAL A O 1
ATOM 1321 N N . PRO A 1 178 ? 25.988 -3.768 -14.130 1.00 95.25 178 PRO A N 1
ATOM 1322 C CA . PRO A 1 178 ? 26.404 -2.404 -14.456 1.00 95.25 178 PRO A CA 1
ATOM 1323 C C . PRO A 1 178 ? 26.624 -2.153 -15.955 1.00 95.25 178 PRO A C 1
ATOM 1325 O O . PRO A 1 178 ? 26.407 -1.024 -16.391 1.00 95.25 178 PRO A O 1
ATOM 1328 N N . LEU A 1 179 ? 27.003 -3.160 -16.752 1.00 95.44 179 LEU A N 1
ATOM 1329 C CA . LEU A 1 179 ? 27.137 -3.039 -18.212 1.00 95.44 179 LEU A CA 1
ATOM 1330 C C . LEU A 1 179 ? 25.780 -2.867 -18.902 1.00 95.44 179 LEU A C 1
ATOM 1332 O O . LEU A 1 179 ? 25.639 -2.005 -19.769 1.00 95.44 179 LEU A O 1
ATOM 1336 N N . VAL A 1 180 ? 24.762 -3.613 -18.467 1.00 93.94 180 VAL A N 1
ATOM 1337 C CA . VAL A 1 180 ? 23.383 -3.446 -18.949 1.00 93.94 180 VAL A CA 1
ATOM 1338 C C . VAL A 1 180 ? 22.868 -2.033 -18.643 1.00 93.94 180 VAL A C 1
ATOM 1340 O O . VAL A 1 180 ? 22.249 -1.405 -19.499 1.00 93.94 180 VAL A O 1
ATOM 1343 N N . PHE A 1 181 ? 23.173 -1.479 -17.463 1.00 92.31 181 PHE A N 1
ATOM 1344 C CA . PHE A 1 181 ? 22.855 -0.078 -17.161 1.00 92.31 181 PHE A CA 1
ATOM 1345 C C . PHE A 1 181 ? 23.677 0.918 -17.988 1.00 92.31 181 PHE A C 1
ATOM 1347 O O . PHE A 1 181 ? 23.114 1.913 -18.440 1.00 92.31 181 PHE A O 1
ATOM 1354 N N . ASP A 1 182 ? 24.963 0.655 -18.242 1.00 92.50 182 ASP A N 1
ATOM 1355 C CA . ASP A 1 182 ? 25.804 1.505 -19.098 1.00 92.50 182 ASP A CA 1
ATOM 1356 C C . ASP A 1 182 ? 25.274 1.586 -20.534 1.00 92.50 182 ASP A C 1
ATOM 1358 O O . ASP A 1 182 ? 25.401 2.628 -21.176 1.00 92.50 182 ASP A O 1
ATOM 1362 N N . ALA A 1 183 ? 24.671 0.506 -21.040 1.00 90.50 183 ALA A N 1
ATOM 1363 C CA . ALA A 1 183 ? 24.048 0.464 -22.362 1.00 90.50 183 ALA A CA 1
ATOM 1364 C C . ALA A 1 183 ? 22.790 1.345 -22.465 1.00 90.50 183 ALA A C 1
ATOM 1366 O O . ALA A 1 183 ? 22.499 1.862 -23.540 1.00 90.50 183 ALA A O 1
ATOM 1367 N N . VAL A 1 184 ? 22.071 1.554 -21.356 1.00 85.06 184 VAL A N 1
ATOM 1368 C CA . VAL A 1 184 ? 20.828 2.348 -21.320 1.00 85.06 184 VAL A CA 1
ATOM 1369 C C . VAL A 1 184 ? 21.074 3.798 -20.895 1.00 85.06 184 VAL A C 1
ATOM 1371 O O . VAL A 1 184 ? 20.366 4.703 -21.336 1.00 85.06 184 VAL A O 1
ATOM 1374 N N . MET A 1 185 ? 22.045 4.038 -20.012 1.00 81.62 185 MET A N 1
ATOM 1375 C CA . MET A 1 185 ? 22.282 5.348 -19.407 1.00 81.62 185 MET A CA 1
ATOM 1376 C C . MET A 1 185 ? 23.400 6.117 -20.133 1.00 81.62 185 MET A C 1
ATOM 1378 O O . MET A 1 185 ? 24.463 5.556 -20.404 1.00 81.62 185 MET A O 1
ATOM 1382 N N . PRO A 1 186 ? 23.220 7.421 -20.418 1.00 71.88 186 PRO A N 1
ATOM 1383 C CA . PRO A 1 186 ? 24.289 8.242 -20.977 1.00 71.88 186 PRO A CA 1
ATOM 1384 C C . PRO A 1 186 ? 25.440 8.345 -19.976 1.00 71.88 186 PRO A C 1
ATOM 1386 O O . PRO A 1 186 ? 25.208 8.637 -18.806 1.00 71.88 186 PRO A O 1
ATOM 1389 N N . ARG A 1 187 ? 26.688 8.129 -20.412 1.00 70.62 187 ARG A N 1
ATOM 1390 C CA . ARG A 1 187 ? 27.855 8.230 -19.524 1.00 70.62 187 ARG A CA 1
ATOM 1391 C C . ARG A 1 187 ? 28.064 9.678 -19.084 1.00 70.62 187 ARG A C 1
ATOM 1393 O O . ARG A 1 187 ? 28.556 10.499 -19.852 1.00 70.62 187 ARG A O 1
ATOM 1400 N N . HIS A 1 188 ? 27.749 9.966 -17.827 1.00 65.12 188 HIS A N 1
ATOM 1401 C CA . HIS A 1 188 ? 28.209 11.166 -17.144 1.00 65.12 188 HIS A CA 1
ATOM 1402 C C . HIS A 1 188 ? 29.362 10.751 -16.237 1.00 65.12 188 HIS A C 1
ATOM 1404 O O . HIS A 1 188 ? 29.147 10.151 -15.186 1.00 65.12 188 HIS A O 1
ATOM 1410 N N . MET A 1 189 ? 30.593 10.996 -16.684 1.00 60.12 189 MET A N 1
ATOM 1411 C CA . MET A 1 189 ? 31.756 10.817 -15.821 1.00 60.12 189 MET A CA 1
ATOM 1412 C C . MET A 1 189 ? 31.977 12.104 -15.039 1.00 60.12 189 MET A C 1
ATOM 1414 O O . MET A 1 189 ? 32.121 13.178 -15.628 1.00 60.12 189 MET A O 1
ATOM 1418 N N . ASP A 1 190 ? 31.978 11.992 -13.713 1.00 56.59 190 ASP A N 1
ATOM 1419 C CA . ASP A 1 190 ? 32.405 13.085 -12.850 1.00 56.59 190 ASP A CA 1
ATOM 1420 C C . ASP A 1 190 ? 33.865 13.414 -13.185 1.00 56.59 190 ASP A C 1
ATOM 1422 O O . ASP A 1 190 ? 34.697 12.525 -13.364 1.00 56.59 190 ASP A O 1
ATOM 1426 N N . SER A 1 191 ? 34.199 14.699 -13.314 1.00 50.78 191 SER A N 1
ATOM 1427 C CA . SER A 1 191 ? 35.569 15.088 -13.636 1.00 50.78 191 SER A CA 1
ATOM 1428 C C . SER A 1 191 ? 36.527 14.621 -12.537 1.00 50.78 191 SER A C 1
ATOM 1430 O O . SER A 1 191 ? 36.360 15.020 -11.383 1.00 50.78 191 SER A O 1
ATOM 1432 N N . ALA A 1 192 ? 37.555 13.843 -12.898 1.00 47.78 192 ALA A N 1
ATOM 1433 C CA . ALA A 1 192 ? 38.621 13.364 -12.006 1.00 47.78 192 ALA A CA 1
ATOM 1434 C C . ALA A 1 192 ? 39.244 14.477 -11.131 1.00 47.78 192 ALA A C 1
ATOM 1436 O O . ALA A 1 192 ? 39.620 14.238 -9.985 1.00 47.78 192 ALA A O 1
ATOM 1437 N N . SER A 1 193 ? 39.238 15.727 -11.609 1.00 45.38 193 SER A N 1
ATOM 1438 C CA . SER A 1 193 ? 39.657 16.921 -10.857 1.00 45.38 193 SER A CA 1
ATOM 1439 C C . SER A 1 193 ? 38.853 17.187 -9.575 1.00 45.38 193 SER A C 1
ATOM 1441 O O . SER A 1 193 ? 39.334 17.867 -8.673 1.00 45.38 193 SER A O 1
ATOM 1443 N N . GLY A 1 194 ? 37.635 16.653 -9.461 1.00 49.22 194 GLY A N 1
ATOM 1444 C CA . GLY A 1 194 ? 36.820 16.737 -8.252 1.00 49.22 194 GLY A CA 1
ATOM 1445 C C . GLY A 1 194 ? 37.111 15.631 -7.236 1.00 49.22 194 GLY A C 1
ATOM 1446 O O . GLY A 1 194 ? 36.754 15.797 -6.074 1.00 49.22 194 GLY A O 1
ATOM 1447 N N . ALA A 1 195 ? 37.711 14.508 -7.641 1.00 49.50 195 ALA A N 1
ATOM 1448 C CA . ALA A 1 195 ? 38.068 13.406 -6.743 1.00 49.50 195 ALA A CA 1
ATOM 1449 C C . ALA A 1 195 ? 39.378 13.700 -5.993 1.00 49.50 195 ALA A C 1
ATOM 1451 O O . ALA A 1 195 ? 39.437 13.504 -4.785 1.00 49.50 195 ALA A O 1
ATOM 1452 N N . GLU A 1 196 ? 40.376 14.294 -6.658 1.00 51.09 196 GLU A N 1
ATOM 1453 C CA . GLU A 1 196 ? 41.637 14.707 -6.013 1.00 51.09 196 GLU A CA 1
ATOM 1454 C C . GLU A 1 196 ? 41.446 15.822 -4.964 1.00 51.09 196 GLU A C 1
ATOM 1456 O O . GLU A 1 196 ? 42.193 15.899 -3.991 1.00 51.09 196 GLU A O 1
ATOM 1461 N N . ALA A 1 197 ? 40.411 16.659 -5.111 1.00 51.88 197 ALA A N 1
ATOM 1462 C CA . ALA A 1 197 ? 40.069 17.711 -4.147 1.00 51.88 197 ALA A CA 1
ATOM 1463 C C . ALA A 1 197 ? 39.221 17.213 -2.955 1.00 51.88 197 ALA A C 1
ATOM 1465 O O . ALA A 1 197 ? 39.131 17.887 -1.926 1.00 51.88 197 ALA A O 1
ATOM 1466 N N . ARG A 1 198 ? 38.575 16.046 -3.080 1.00 59.50 198 ARG A N 1
ATOM 1467 C CA . ARG A 1 198 ? 37.727 15.450 -2.041 1.00 59.50 198 ARG A CA 1
ATOM 1468 C C . ARG A 1 198 ? 38.588 14.496 -1.217 1.00 59.50 198 ARG A C 1
ATOM 1470 O O . ARG A 1 198 ? 38.820 13.367 -1.618 1.00 59.50 198 ARG A O 1
ATOM 1477 N N . GLY A 1 199 ? 39.079 14.949 -0.061 1.00 68.56 199 GLY A N 1
ATOM 1478 C CA . GLY A 1 199 ? 39.864 14.099 0.847 1.00 68.56 199 GLY A CA 1
ATOM 1479 C C . GLY A 1 199 ? 39.190 12.743 1.135 1.00 68.56 199 GLY A C 1
ATOM 1480 O O . GLY A 1 199 ? 37.966 12.625 1.051 1.00 68.56 199 GLY A O 1
ATOM 1481 N N . TRP A 1 200 ? 39.986 11.734 1.510 1.00 72.12 200 TRP A N 1
ATOM 1482 C CA . TRP A 1 200 ? 39.590 10.315 1.621 1.00 72.12 200 TRP A CA 1
ATOM 1483 C C . TRP A 1 200 ? 38.254 10.055 2.345 1.00 72.12 200 TRP A C 1
ATOM 1485 O O . TRP A 1 200 ? 37.502 9.160 1.971 1.00 72.12 200 TRP A O 1
ATOM 1495 N N . MET A 1 201 ? 37.925 10.861 3.358 1.00 65.81 201 MET A N 1
ATOM 1496 C CA . MET A 1 201 ? 36.681 10.739 4.118 1.00 65.81 201 MET A CA 1
ATOM 1497 C C . MET A 1 201 ? 35.444 11.097 3.284 1.00 65.81 201 MET A C 1
ATOM 1499 O O . MET A 1 201 ? 34.415 10.440 3.405 1.00 65.81 201 MET A O 1
ATOM 1503 N N . MET A 1 202 ? 35.531 12.108 2.419 1.00 68.06 202 MET A N 1
ATOM 1504 C CA . MET A 1 202 ? 34.404 12.525 1.586 1.00 68.06 202 MET A CA 1
ATOM 1505 C C . MET A 1 202 ? 34.190 11.564 0.409 1.00 68.06 202 MET A C 1
ATOM 1507 O O . MET A 1 202 ? 33.048 11.302 0.039 1.00 68.06 202 MET A O 1
ATOM 1511 N N . ASP A 1 203 ? 35.264 10.967 -0.111 1.00 68.75 203 ASP A N 1
ATOM 1512 C CA . ASP A 1 203 ? 35.182 9.859 -1.068 1.00 68.75 203 ASP A CA 1
ATOM 1513 C C . ASP A 1 203 ? 34.525 8.618 -0.434 1.00 68.75 203 ASP A C 1
ATOM 1515 O O . ASP A 1 203 ? 33.571 8.062 -0.978 1.00 68.75 203 ASP A O 1
ATOM 1519 N N . TRP A 1 204 ? 34.932 8.250 0.787 1.00 70.31 204 TRP A N 1
ATOM 1520 C CA . TRP A 1 204 ? 34.306 7.153 1.532 1.00 70.31 204 TRP A CA 1
ATOM 1521 C C . TRP A 1 204 ? 32.822 7.412 1.829 1.00 70.31 204 TRP A C 1
ATOM 1523 O O . TRP A 1 204 ? 31.987 6.529 1.636 1.00 70.31 204 TRP A O 1
ATOM 1533 N N . MET A 1 205 ? 32.463 8.635 2.234 1.00 70.81 205 MET A N 1
ATOM 1534 C CA . MET A 1 205 ? 31.063 9.018 2.431 1.00 70.81 205 MET A CA 1
ATOM 1535 C C . MET A 1 205 ? 30.261 8.854 1.140 1.00 70.81 205 MET A C 1
ATOM 1537 O O . MET A 1 205 ? 29.198 8.242 1.176 1.00 70.81 205 MET A O 1
ATOM 1541 N N . VAL A 1 206 ? 30.769 9.335 0.001 1.00 69.62 206 VAL A N 1
ATOM 1542 C CA . VAL A 1 206 ? 30.130 9.172 -1.316 1.00 69.62 206 VAL A CA 1
ATOM 1543 C C . VAL A 1 206 ? 29.919 7.688 -1.648 1.00 69.62 206 VAL A C 1
ATOM 1545 O O . VAL A 1 206 ? 28.813 7.302 -2.026 1.00 69.62 206 VAL A O 1
ATOM 1548 N N . ARG A 1 207 ? 30.914 6.824 -1.404 1.00 70.50 207 ARG A N 1
ATOM 1549 C CA . ARG A 1 207 ? 30.791 5.363 -1.590 1.00 70.50 207 ARG A CA 1
ATOM 1550 C C . ARG A 1 207 ? 29.700 4.746 -0.707 1.00 70.50 207 ARG A C 1
ATOM 1552 O O . ARG A 1 207 ? 28.894 3.959 -1.199 1.00 70.50 207 ARG A O 1
ATOM 1559 N N . VAL A 1 208 ? 29.612 5.141 0.565 1.00 72.31 208 VAL A N 1
ATOM 1560 C CA . VAL A 1 208 ? 28.540 4.700 1.479 1.00 72.31 208 VAL A CA 1
ATOM 1561 C C . VAL A 1 208 ? 27.171 5.223 1.033 1.00 72.31 208 VAL A C 1
ATOM 1563 O O . VAL A 1 208 ? 26.186 4.480 1.074 1.00 72.31 208 VAL A O 1
ATOM 1566 N N . TYR A 1 209 ? 27.096 6.464 0.544 1.00 75.94 209 TYR A N 1
ATOM 1567 C CA . TYR A 1 209 ? 25.864 7.042 0.003 1.00 75.94 209 TYR A CA 1
ATOM 1568 C C . TYR A 1 209 ? 25.303 6.214 -1.167 1.00 75.94 209 TYR A C 1
ATOM 1570 O O . TYR A 1 209 ? 24.086 6.054 -1.259 1.00 75.94 209 TYR A O 1
ATOM 1578 N N . HIS A 1 210 ? 26.150 5.601 -2.001 1.00 76.38 210 HIS A N 1
ATOM 1579 C CA . HIS A 1 210 ? 25.712 4.738 -3.112 1.00 76.38 210 HIS A CA 1
ATOM 1580 C C . HIS A 1 210 ? 25.079 3.406 -2.683 1.00 76.38 210 HIS A C 1
ATOM 1582 O O . HIS A 1 210 ? 24.392 2.764 -3.483 1.00 76.38 210 HIS A O 1
ATOM 1588 N N . LEU A 1 211 ? 25.267 2.993 -1.426 1.00 76.81 211 LEU A N 1
ATOM 1589 C CA . LEU A 1 211 ? 24.611 1.816 -0.852 1.00 76.81 211 LEU A CA 1
ATOM 1590 C C . LEU A 1 211 ? 23.242 2.146 -0.249 1.00 76.81 211 LEU A C 1
ATOM 1592 O O . LEU A 1 211 ? 22.438 1.235 -0.046 1.00 76.81 211 LEU A O 1
ATOM 1596 N N . LEU A 1 212 ? 22.934 3.425 0.008 1.00 78.94 212 LEU A N 1
ATOM 1597 C CA . LEU A 1 212 ? 21.638 3.826 0.565 1.00 78.94 212 LEU A CA 1
ATOM 1598 C C . LEU A 1 212 ? 20.437 3.355 -0.264 1.00 78.94 212 LEU A C 1
ATOM 1600 O O . LEU A 1 212 ? 19.471 2.916 0.351 1.00 78.94 212 LEU A O 1
ATOM 1604 N N . PRO A 1 213 ? 20.449 3.376 -1.610 1.00 79.06 213 PRO A N 1
ATOM 1605 C CA . PRO A 1 213 ? 19.337 2.867 -2.410 1.00 79.06 213 PRO A CA 1
ATOM 1606 C C . PRO A 1 213 ? 19.096 1.364 -2.214 1.00 79.06 213 PRO A C 1
ATOM 1608 O O . PRO A 1 213 ? 17.955 0.934 -2.054 1.00 79.06 213 PRO A O 1
ATOM 1611 N N . PHE A 1 214 ? 20.163 0.563 -2.139 1.00 81.75 214 PHE A N 1
ATOM 1612 C CA . PHE A 1 214 ? 20.068 -0.858 -1.800 1.00 81.75 214 PHE A CA 1
ATOM 1613 C C . PHE A 1 214 ? 19.522 -1.058 -0.381 1.00 81.75 214 PHE A C 1
ATOM 1615 O O . PHE A 1 214 ? 18.566 -1.809 -0.180 1.00 81.75 214 PHE A O 1
ATOM 1622 N N . MET A 1 215 ? 20.073 -0.332 0.597 1.00 80.12 215 MET A N 1
ATOM 1623 C CA . MET A 1 215 ? 19.588 -0.362 1.978 1.00 80.12 215 MET A CA 1
ATOM 1624 C C . MET A 1 215 ? 18.124 0.066 2.065 1.00 80.12 215 MET A C 1
ATOM 1626 O O . MET A 1 215 ? 17.362 -0.537 2.814 1.00 80.12 215 MET A O 1
ATOM 1630 N N . ALA A 1 216 ? 17.697 1.037 1.259 1.00 80.88 216 ALA A N 1
ATOM 1631 C CA . ALA A 1 216 ? 16.308 1.448 1.159 1.00 80.88 216 ALA A CA 1
ATOM 1632 C C . ALA A 1 216 ? 15.440 0.295 0.649 1.00 80.88 216 ALA A C 1
ATOM 1634 O O . ALA A 1 216 ? 14.437 0.000 1.282 1.00 80.88 216 ALA A O 1
ATOM 1635 N N . VAL A 1 217 ? 15.830 -0.429 -0.407 1.00 82.00 217 VAL A N 1
ATOM 1636 C CA . VAL A 1 217 ? 15.085 -1.619 -0.868 1.00 82.00 217 VAL A CA 1
ATOM 1637 C C . VAL A 1 217 ? 14.966 -2.673 0.240 1.00 82.00 217 VAL A C 1
ATOM 1639 O O . VAL A 1 217 ? 13.883 -3.228 0.448 1.00 82.00 217 VAL A O 1
ATOM 1642 N N . LEU A 1 218 ? 16.040 -2.916 0.998 1.00 81.56 218 LEU A N 1
ATOM 1643 C CA . LEU A 1 218 ? 16.026 -3.875 2.106 1.00 81.56 218 LEU A CA 1
ATOM 1644 C C . LEU A 1 218 ? 15.122 -3.439 3.257 1.00 81.56 218 LEU A C 1
ATOM 1646 O O . LEU A 1 218 ? 14.296 -4.227 3.720 1.00 81.56 218 LEU A O 1
ATOM 1650 N N . VAL A 1 219 ? 15.256 -2.187 3.696 1.00 82.19 219 VAL A N 1
ATOM 1651 C CA . VAL A 1 219 ? 14.421 -1.589 4.741 1.00 82.19 219 VAL A CA 1
ATOM 1652 C C . VAL A 1 219 ? 12.966 -1.611 4.300 1.00 82.19 219 VAL A C 1
ATOM 1654 O O . VAL A 1 219 ? 12.113 -2.057 5.059 1.00 82.19 219 VAL A O 1
ATOM 1657 N N . MET A 1 220 ? 12.684 -1.226 3.056 1.00 79.75 220 MET A N 1
ATOM 1658 C CA . MET A 1 220 ? 11.348 -1.256 2.472 1.00 79.75 220 MET A CA 1
ATOM 1659 C C . MET A 1 220 ? 10.776 -2.670 2.487 1.00 79.75 220 MET A C 1
ATOM 1661 O O . MET A 1 220 ? 9.650 -2.847 2.941 1.00 79.75 220 MET A O 1
ATOM 1665 N N . ASN A 1 221 ? 11.529 -3.690 2.069 1.00 81.31 221 ASN A N 1
ATOM 1666 C CA . ASN A 1 221 ? 11.082 -5.082 2.147 1.00 81.31 221 ASN A CA 1
ATOM 1667 C C . ASN A 1 221 ? 10.821 -5.522 3.597 1.00 81.31 221 ASN A C 1
ATOM 1669 O O . ASN A 1 221 ? 9.791 -6.139 3.865 1.00 81.31 221 ASN A O 1
ATOM 1673 N N . PHE A 1 222 ? 11.708 -5.166 4.528 1.00 81.06 222 PHE A N 1
ATOM 1674 C CA . PHE A 1 222 ? 11.571 -5.479 5.949 1.00 81.06 222 PHE A CA 1
ATOM 1675 C C . PHE A 1 222 ? 10.299 -4.862 6.551 1.00 81.06 222 PHE A C 1
ATOM 1677 O O . PHE A 1 222 ? 9.444 -5.591 7.049 1.00 81.06 222 PHE A O 1
ATOM 1684 N N . VAL A 1 223 ? 10.108 -3.544 6.420 1.00 78.31 223 VAL A N 1
ATOM 1685 C CA . VAL A 1 223 ? 8.933 -2.851 6.983 1.00 78.31 223 VAL A CA 1
ATOM 1686 C C . VAL A 1 223 ? 7.629 -3.226 6.275 1.00 78.31 223 VAL A C 1
ATOM 1688 O O . VAL A 1 223 ? 6.559 -3.199 6.884 1.00 78.31 223 VAL A O 1
ATOM 1691 N N . SER A 1 224 ? 7.713 -3.606 4.996 1.00 73.31 224 SER A N 1
ATOM 1692 C CA . SER A 1 224 ? 6.575 -4.088 4.208 1.00 73.31 224 SER A CA 1
ATOM 1693 C C . SER A 1 224 ? 6.120 -5.478 4.634 1.00 73.31 224 SER A C 1
ATOM 1695 O O . SER A 1 224 ? 4.921 -5.738 4.671 1.00 73.31 224 SER A O 1
ATOM 1697 N N . LYS A 1 225 ? 7.065 -6.381 4.931 1.00 69.88 225 LYS A N 1
ATOM 1698 C CA . LYS A 1 225 ? 6.778 -7.781 5.270 1.00 69.88 225 LYS A CA 1
ATOM 1699 C C . LYS A 1 225 ? 5.904 -7.895 6.513 1.00 69.88 225 LYS A C 1
ATOM 1701 O O . LYS A 1 225 ? 4.999 -8.723 6.542 1.00 69.88 225 LYS A O 1
ATOM 1706 N N . ASP A 1 226 ? 6.159 -7.047 7.500 1.00 63.78 226 ASP A N 1
ATOM 1707 C CA . ASP A 1 226 ? 5.411 -7.074 8.751 1.00 63.78 226 ASP A CA 1
ATOM 1708 C C . ASP A 1 226 ? 4.049 -6.377 8.640 1.00 63.78 226 ASP A C 1
ATOM 1710 O O . ASP A 1 226 ? 3.257 -6.492 9.566 1.00 63.78 226 ASP A O 1
ATOM 1714 N N . GLY A 1 227 ? 3.753 -5.672 7.537 1.00 66.19 227 GLY A N 1
ATOM 1715 C CA . GLY A 1 227 ? 2.549 -4.841 7.393 1.00 66.19 227 GLY A CA 1
ATOM 1716 C C . GLY A 1 227 ? 2.602 -3.544 8.210 1.00 66.19 227 GLY A C 1
ATOM 1717 O O . GLY A 1 227 ? 1.582 -2.886 8.412 1.00 66.19 227 GLY A O 1
ATOM 1718 N N . ALA A 1 228 ? 3.792 -3.185 8.698 1.00 67.00 228 ALA A N 1
ATOM 1719 C CA . ALA A 1 228 ? 4.016 -2.060 9.596 1.00 67.00 228 ALA A CA 1
ATOM 1720 C C . ALA A 1 228 ? 3.876 -0.707 8.871 1.00 67.00 228 ALA A C 1
ATOM 1722 O O . ALA A 1 228 ? 3.434 0.282 9.453 1.00 67.00 228 ALA A O 1
ATOM 1723 N N . MET A 1 229 ? 4.214 -0.655 7.583 1.00 77.00 229 MET A N 1
ATOM 1724 C CA . MET A 1 229 ? 4.017 0.521 6.738 1.00 77.00 229 MET A CA 1
ATOM 1725 C C . MET A 1 229 ? 3.131 0.159 5.552 1.00 77.00 229 MET A C 1
ATOM 1727 O O . MET A 1 229 ? 3.378 -0.849 4.898 1.00 77.00 229 MET A O 1
ATOM 1731 N N . CYS A 1 230 ? 2.106 0.972 5.289 1.00 76.69 230 CYS A N 1
ATOM 1732 C CA . CYS A 1 230 ? 1.176 0.765 4.182 1.00 76.69 230 CYS A CA 1
ATOM 1733 C C . CYS A 1 230 ? 1.536 1.689 3.020 1.00 76.69 230 CYS A C 1
ATOM 1735 O O . CYS A 1 230 ? 1.224 2.879 3.041 1.00 76.69 230 CYS A O 1
ATOM 1737 N N . PHE A 1 231 ? 2.173 1.133 1.997 1.00 85.06 231 PHE A N 1
A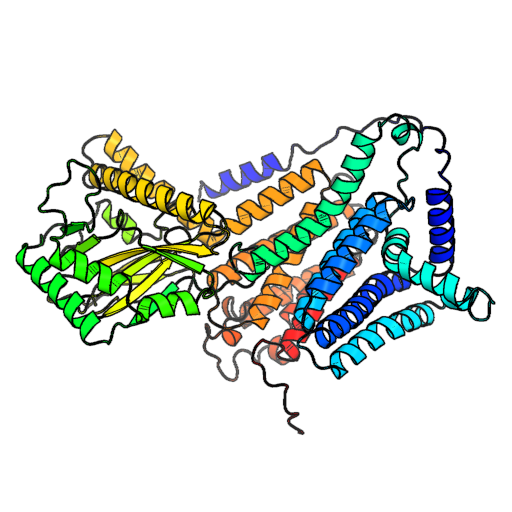TOM 1738 C CA . PHE A 1 231 ? 2.428 1.845 0.753 1.00 85.06 231 PHE A CA 1
ATOM 1739 C C . PHE A 1 231 ? 1.231 1.758 -0.205 1.00 85.06 231 PHE A C 1
ATOM 1741 O O . PHE A 1 231 ? 0.510 0.755 -0.188 1.00 85.06 231 PHE A O 1
ATOM 1748 N N . PRO A 1 232 ? 1.031 2.750 -1.090 1.00 89.25 232 PRO A N 1
ATOM 1749 C CA . PRO A 1 232 ? -0.117 2.764 -2.000 1.00 89.25 232 PRO A CA 1
ATOM 1750 C C . PRO A 1 232 ? -0.221 1.571 -2.962 1.00 89.25 232 PRO A C 1
ATOM 1752 O O . PRO A 1 232 ? -1.316 1.195 -3.367 1.00 89.25 232 PRO A O 1
ATOM 1755 N N . TRP A 1 233 ? 0.905 0.945 -3.319 1.00 87.62 233 TRP A N 1
ATOM 1756 C CA . TRP A 1 233 ? 0.940 -0.231 -4.201 1.00 87.62 233 TRP A CA 1
ATOM 1757 C C . TRP A 1 233 ? 0.729 -1.565 -3.470 1.00 87.62 233 TRP A C 1
ATOM 1759 O O . TRP A 1 233 ? 0.608 -2.618 -4.100 1.00 87.62 233 TRP A O 1
ATOM 1769 N N . GLN A 1 234 ? 0.742 -1.568 -2.137 1.00 88.12 234 GLN A N 1
ATOM 1770 C CA . GLN A 1 234 ? 0.613 -2.799 -1.364 1.00 88.12 234 GLN A CA 1
ATOM 1771 C C . GLN A 1 234 ? -0.835 -3.241 -1.251 1.00 88.12 234 GLN A C 1
ATOM 1773 O O . GLN A 1 234 ? -1.746 -2.422 -1.253 1.00 88.12 234 GLN A O 1
ATOM 1778 N N . PHE A 1 235 ? -1.050 -4.542 -1.091 1.00 87.62 235 PHE A N 1
ATOM 1779 C CA . PHE A 1 235 ? -2.319 -5.095 -0.656 1.00 87.62 235 PHE A CA 1
ATOM 1780 C C . PHE A 1 235 ? -2.671 -4.577 0.746 1.00 87.62 235 PHE A C 1
ATOM 1782 O O . PHE A 1 235 ? -1.810 -4.475 1.617 1.00 87.62 235 PHE A O 1
ATOM 1789 N N . GLN A 1 236 ? -3.944 -4.240 0.958 1.00 87.62 236 GLN A N 1
ATOM 1790 C CA . GLN A 1 236 ? -4.432 -3.715 2.230 1.00 87.62 236 GLN A CA 1
ATOM 1791 C C . GLN A 1 236 ? -5.643 -4.527 2.665 1.00 87.62 236 GLN A C 1
ATOM 1793 O O . GLN A 1 236 ? -6.635 -4.626 1.936 1.00 87.62 236 GLN A O 1
ATOM 1798 N N . ARG A 1 237 ? -5.530 -5.105 3.860 1.00 87.12 237 ARG A N 1
ATOM 1799 C CA . ARG A 1 237 ? -6.609 -5.842 4.509 1.00 87.12 237 ARG A CA 1
ATOM 1800 C C . ARG A 1 237 ? -7.590 -4.883 5.168 1.00 87.12 237 ARG A C 1
ATOM 1802 O O . ARG A 1 237 ? -7.195 -3.784 5.563 1.00 87.12 237 ARG A O 1
ATOM 1809 N N . SER A 1 238 ? -8.832 -5.327 5.332 1.00 88.94 238 SER A N 1
ATOM 1810 C CA . SER A 1 238 ? -9.782 -4.682 6.235 1.00 88.94 238 SER A CA 1
ATOM 1811 C C . SER A 1 238 ? -9.141 -4.512 7.607 1.00 88.94 238 SER A C 1
ATOM 1813 O O . SER A 1 238 ? -8.568 -5.456 8.160 1.00 88.94 238 SER A O 1
ATOM 1815 N N . ARG A 1 239 ? -9.262 -3.306 8.158 1.00 88.88 239 ARG A N 1
ATOM 1816 C CA . ARG A 1 239 ? -8.918 -3.011 9.550 1.00 88.88 239 ARG A CA 1
ATOM 1817 C C . ARG A 1 239 ? -10.145 -3.028 10.456 1.00 88.88 239 ARG A C 1
ATOM 1819 O O . ARG A 1 239 ? -10.025 -2.670 11.617 1.00 88.88 239 ARG A O 1
ATOM 1826 N N . VAL A 1 240 ? -11.292 -3.478 9.950 1.00 93.88 240 VAL A N 1
ATOM 1827 C CA . VAL A 1 240 ? -12.476 -3.801 10.748 1.00 93.88 240 VAL A CA 1
ATOM 1828 C C . VAL A 1 240 ? -12.419 -5.287 11.082 1.00 93.88 240 VAL A C 1
ATOM 1830 O O . VAL A 1 240 ? -12.498 -6.132 10.188 1.00 93.88 240 VAL A O 1
ATOM 1833 N N . LEU A 1 241 ? -12.242 -5.595 12.364 1.00 94.56 241 LEU A N 1
ATOM 1834 C CA . LEU A 1 241 ? -12.126 -6.944 12.905 1.00 94.56 241 LEU A CA 1
ATOM 1835 C C . LEU A 1 241 ? -13.343 -7.249 13.771 1.00 94.56 241 LEU A C 1
ATOM 1837 O O . LEU A 1 241 ? -13.798 -6.400 14.538 1.00 94.56 241 LEU A O 1
ATOM 1841 N N . MET A 1 242 ? -13.859 -8.466 13.656 1.00 94.75 242 MET A N 1
ATOM 1842 C CA . MET A 1 242 ? -15.037 -8.901 14.394 1.00 94.75 242 MET A CA 1
ATOM 1843 C C . MET A 1 242 ? -14.816 -10.294 14.964 1.00 94.75 242 MET A C 1
ATOM 1845 O O . MET A 1 242 ? -14.276 -11.171 14.291 1.00 94.75 242 MET A O 1
ATOM 1849 N N . CYS A 1 243 ? -15.262 -10.509 16.196 1.00 96.00 243 CYS A N 1
ATOM 1850 C CA . CYS A 1 243 ? -15.341 -11.832 16.804 1.00 96.00 243 CYS A CA 1
ATOM 1851 C C . CYS A 1 243 ? -16.503 -11.886 17.805 1.00 96.00 243 CYS A C 1
ATOM 1853 O O . CYS A 1 243 ? -17.225 -10.903 17.990 1.00 96.00 243 CYS A O 1
ATOM 1855 N N . LYS A 1 244 ? -16.716 -13.044 18.437 1.00 96.81 244 LYS A N 1
ATOM 1856 C CA . LYS A 1 244 ? -17.750 -13.211 19.461 1.00 96.81 244 LYS A CA 1
ATOM 1857 C C . LYS A 1 244 ? -17.194 -13.911 20.689 1.00 96.81 244 LYS A C 1
ATOM 1859 O O . LYS A 1 244 ? -16.599 -14.982 20.587 1.00 96.81 244 LYS A O 1
ATOM 1864 N N . LEU A 1 245 ? -17.425 -13.314 21.849 1.00 96.75 245 LEU A N 1
ATOM 1865 C CA . LEU A 1 245 ? -17.118 -13.890 23.149 1.00 96.75 245 LEU A CA 1
ATOM 1866 C C . LEU A 1 245 ? -18.196 -14.913 23.505 1.00 96.75 245 LEU A C 1
ATOM 1868 O O . LEU A 1 245 ? -19.351 -14.566 23.746 1.00 96.75 245 LEU A O 1
ATOM 1872 N N . THR A 1 246 ? -17.812 -16.186 23.507 1.00 94.31 246 THR A N 1
ATOM 1873 C CA . THR A 1 246 ? -18.714 -17.316 23.780 1.00 94.31 246 THR A CA 1
ATOM 1874 C C . THR A 1 246 ? -18.302 -18.126 25.005 1.00 94.31 246 THR A C 1
ATOM 1876 O O . THR A 1 246 ? -19.067 -18.979 25.457 1.00 94.31 246 THR A O 1
ATOM 1879 N N . SER A 1 247 ? -17.110 -17.884 25.561 1.00 96.06 247 SER A N 1
ATOM 1880 C CA . SER A 1 247 ? -16.648 -18.622 26.733 1.00 96.06 247 SER A CA 1
ATOM 1881 C C . SER A 1 247 ? -17.478 -18.248 27.966 1.00 96.06 247 SER A C 1
ATOM 1883 O O . SER A 1 247 ? -17.883 -17.097 28.142 1.00 96.06 247 SER A O 1
ATOM 1885 N N . LYS A 1 248 ? -17.733 -19.229 28.841 1.00 95.81 248 LYS A N 1
ATOM 1886 C CA . LYS A 1 248 ? -18.515 -19.005 30.067 1.00 95.81 248 LYS A CA 1
ATOM 1887 C C . LYS A 1 248 ? -17.886 -17.929 30.959 1.00 95.81 248 LYS A C 1
ATOM 1889 O O . LYS A 1 248 ? -18.618 -17.158 31.567 1.00 95.81 248 LYS A O 1
ATOM 1894 N N . GLU A 1 249 ? -16.554 -17.868 31.017 1.00 96.50 249 GLU A N 1
ATOM 1895 C CA . GLU A 1 249 ? -15.837 -16.860 31.804 1.00 96.50 249 GLU A CA 1
ATOM 1896 C C . GLU A 1 249 ? -16.000 -15.454 31.211 1.00 96.50 249 GLU A C 1
ATOM 1898 O O . GLU A 1 249 ? -16.331 -14.526 31.948 1.00 96.50 249 GLU A O 1
ATOM 1903 N N . ASP A 1 250 ? -15.832 -15.287 29.896 1.00 95.56 250 ASP A N 1
ATOM 1904 C CA . ASP A 1 250 ? -15.976 -13.974 29.252 1.00 95.56 250 ASP A CA 1
ATOM 1905 C C . ASP A 1 250 ? -17.397 -13.427 29.437 1.00 95.56 250 ASP A C 1
ATOM 1907 O O . ASP A 1 250 ? -17.583 -12.266 29.805 1.00 95.56 250 ASP A O 1
ATOM 1911 N N . VAL A 1 251 ? -18.407 -14.284 29.247 1.00 95.94 251 VAL A N 1
ATOM 1912 C CA . VAL A 1 251 ? -19.818 -13.916 29.429 1.00 95.94 251 VAL A CA 1
ATOM 1913 C C . VAL A 1 251 ? -20.113 -13.560 30.888 1.00 95.94 251 VAL A C 1
ATOM 1915 O O . VAL A 1 251 ? -20.768 -12.550 31.138 1.00 95.94 251 VAL A O 1
ATOM 1918 N N . ALA A 1 252 ? -19.586 -14.321 31.853 1.00 97.06 252 ALA A N 1
ATOM 1919 C CA . ALA A 1 252 ? -19.756 -14.019 33.274 1.00 97.06 252 ALA A CA 1
ATOM 1920 C C . ALA A 1 252 ? -19.119 -12.674 33.665 1.00 97.06 252 ALA A C 1
ATOM 1922 O O . ALA A 1 252 ? -19.723 -11.897 34.406 1.00 97.06 252 ALA A O 1
ATOM 1923 N N . ASN A 1 253 ? -17.933 -12.361 33.133 1.00 97.75 253 ASN A N 1
ATOM 1924 C CA . ASN A 1 253 ? -17.281 -11.068 33.352 1.00 97.75 253 ASN A CA 1
ATOM 1925 C C . ASN A 1 253 ? -18.106 -9.910 32.758 1.00 97.75 253 ASN A C 1
ATOM 1927 O O . ASN A 1 253 ? -18.266 -8.879 33.415 1.00 97.75 253 ASN A O 1
ATOM 1931 N N . LEU A 1 254 ? -18.670 -10.078 31.552 1.00 96.88 254 LEU A N 1
ATOM 1932 C CA . LEU A 1 254 ? -19.555 -9.077 30.937 1.00 96.88 254 LEU A CA 1
ATOM 1933 C C . LEU A 1 254 ? -20.810 -8.850 31.785 1.00 96.88 254 LEU A C 1
ATOM 1935 O O . LEU A 1 254 ? -21.176 -7.706 32.055 1.00 96.88 254 LEU A O 1
ATOM 1939 N N . ASP A 1 255 ? -21.440 -9.930 32.247 1.00 96.44 255 ASP A N 1
ATOM 1940 C CA . ASP A 1 255 ? -22.648 -9.866 33.069 1.00 96.44 255 ASP A CA 1
ATOM 1941 C C . ASP A 1 255 ? -22.389 -9.205 34.424 1.00 96.44 255 ASP A C 1
ATOM 1943 O O . ASP A 1 255 ? -23.208 -8.408 34.888 1.00 96.44 255 ASP A O 1
ATOM 1947 N N . MET A 1 256 ? -21.225 -9.450 35.028 1.00 97.19 256 MET A N 1
ATOM 1948 C CA . MET A 1 256 ? -20.826 -8.792 36.269 1.00 97.19 256 MET A CA 1
ATOM 1949 C C . MET A 1 256 ? -20.678 -7.275 36.094 1.00 97.19 256 MET A C 1
ATOM 1951 O O . MET A 1 256 ? -21.186 -6.510 36.923 1.00 97.19 256 MET A O 1
ATOM 1955 N N . ILE A 1 257 ? -20.011 -6.827 35.023 1.00 97.69 257 ILE A N 1
ATOM 1956 C CA . ILE A 1 257 ? -19.853 -5.395 34.732 1.00 97.69 257 ILE A CA 1
ATOM 1957 C C . ILE A 1 257 ? -21.221 -4.773 34.450 1.00 97.69 257 ILE A C 1
ATOM 1959 O O . ILE A 1 257 ? -21.574 -3.771 35.071 1.00 97.69 257 ILE A O 1
ATOM 1963 N N . ARG A 1 258 ? -22.032 -5.403 33.592 1.00 96.12 258 ARG A N 1
ATOM 1964 C CA . ARG A 1 258 ? -23.381 -4.935 33.253 1.00 96.12 258 ARG A CA 1
ATOM 1965 C C . ARG A 1 258 ? -24.269 -4.795 34.490 1.00 96.12 258 ARG A C 1
ATOM 1967 O O . ARG A 1 258 ? -24.915 -3.764 34.674 1.00 96.12 258 ARG A O 1
ATOM 1974 N N . ALA A 1 259 ? -24.301 -5.811 35.353 1.00 96.31 259 ALA A N 1
ATOM 1975 C CA . ALA A 1 259 ? -25.107 -5.798 36.570 1.00 96.31 259 ALA A CA 1
ATOM 1976 C C . ALA A 1 259 ? -24.687 -4.663 37.511 1.00 96.31 259 ALA A C 1
ATOM 1978 O O . ALA A 1 259 ? -25.541 -3.992 38.090 1.00 96.31 259 ALA A O 1
ATOM 1979 N N . TRP A 1 260 ? -23.380 -4.417 37.644 1.00 96.88 260 TRP A N 1
ATOM 1980 C CA . TRP A 1 260 ? -22.877 -3.277 38.404 1.00 96.88 260 TRP A CA 1
ATOM 1981 C C . TRP A 1 260 ? -23.283 -1.940 37.775 1.00 96.88 260 TRP A C 1
ATOM 1983 O O . TRP A 1 260 ? -23.785 -1.074 38.489 1.00 96.88 260 TRP A O 1
ATOM 1993 N N . THR A 1 261 ? -23.142 -1.792 36.456 1.00 95.75 261 THR A N 1
ATOM 1994 C CA . THR A 1 261 ? -23.518 -0.576 35.724 1.00 95.75 261 THR A CA 1
ATOM 1995 C C . THR A 1 261 ? -24.986 -0.221 35.928 1.00 95.75 261 THR A C 1
ATOM 1997 O O . THR A 1 261 ? -25.303 0.929 36.215 1.00 95.75 261 THR A O 1
ATOM 2000 N N . MET A 1 262 ? -25.882 -1.205 35.865 1.00 94.25 262 MET A N 1
ATOM 2001 C CA . MET A 1 262 ? -27.310 -0.978 36.099 1.00 94.25 262 MET A CA 1
ATOM 2002 C C . MET A 1 262 ? -27.609 -0.524 37.532 1.00 94.25 262 MET A C 1
ATOM 2004 O O . MET A 1 262 ? -28.468 0.334 37.729 1.00 94.25 262 MET A O 1
ATOM 2008 N N . ARG A 1 263 ? -26.865 -1.024 38.530 1.00 95.62 263 ARG A N 1
ATOM 2009 C CA . ARG A 1 263 ? -26.997 -0.570 39.927 1.00 95.62 263 ARG A CA 1
ATOM 2010 C C . ARG A 1 263 ? -26.570 0.883 40.139 1.00 95.62 263 ARG A C 1
ATOM 2012 O O . ARG A 1 263 ? -27.030 1.490 41.098 1.00 95.62 263 ARG A O 1
ATOM 2019 N N . GLN A 1 264 ? -25.733 1.446 39.265 1.00 95.00 264 GLN A N 1
ATOM 2020 C CA . GLN A 1 264 ? -25.345 2.860 39.343 1.00 95.00 264 GLN A CA 1
ATOM 2021 C C . GLN A 1 264 ? -26.447 3.820 38.863 1.00 95.00 264 GLN A C 1
ATOM 2023 O O . GLN A 1 264 ? -26.297 5.028 39.015 1.00 95.00 264 GLN A O 1
ATOM 2028 N N . GLY A 1 265 ? -27.539 3.312 38.277 1.00 92.25 265 GLY A N 1
ATOM 2029 C CA . GLY A 1 265 ? -28.657 4.134 37.811 1.00 92.25 265 GLY A CA 1
ATOM 2030 C C . GLY A 1 265 ? -28.291 5.064 36.644 1.00 92.25 265 GLY A C 1
ATOM 2031 O O . GLY A 1 265 ? -28.353 6.282 36.813 1.00 92.25 265 GLY A O 1
ATOM 2032 N N . PRO A 1 266 ? -27.910 4.532 35.463 1.00 91.06 266 PRO A N 1
ATOM 2033 C CA . PRO A 1 266 ? -27.564 5.353 34.303 1.00 91.06 266 PRO A CA 1
ATOM 2034 C C . PRO A 1 266 ? -28.686 6.328 33.917 1.00 91.06 266 PRO A C 1
ATOM 2036 O O . PRO A 1 266 ? -29.876 6.008 33.974 1.00 91.06 266 PRO A O 1
ATOM 2039 N N . SER A 1 267 ? -28.286 7.522 33.477 1.00 84.69 267 SER A N 1
ATOM 2040 C CA . SER A 1 267 ? -29.201 8.571 33.025 1.00 84.69 267 SER A CA 1
ATOM 2041 C C . SER A 1 267 ? -30.006 8.131 31.798 1.00 84.69 267 SER A C 1
ATOM 2043 O O . SER A 1 267 ? -29.470 7.548 30.856 1.00 84.69 267 SER A O 1
ATOM 2045 N N . LYS A 1 268 ? -31.304 8.459 31.782 1.00 82.38 268 LYS A N 1
ATOM 2046 C CA . LYS A 1 268 ? -32.191 8.250 30.622 1.00 82.38 268 LYS A CA 1
ATOM 2047 C C . LYS A 1 268 ? -32.168 9.412 29.625 1.00 82.38 268 LYS A C 1
ATOM 2049 O O . LYS A 1 268 ? -32.671 9.267 28.516 1.00 82.38 268 LYS A O 1
ATOM 2054 N N . THR A 1 269 ? -31.614 10.557 30.006 1.00 75.56 269 THR A N 1
ATOM 2055 C CA . THR A 1 269 ? -31.613 11.775 29.179 1.00 75.56 269 THR A CA 1
ATOM 2056 C C . THR A 1 269 ? -30.249 12.062 28.562 1.00 75.56 269 THR A C 1
ATOM 2058 O O . THR A 1 269 ? -30.175 12.718 27.528 1.00 75.56 269 THR A O 1
ATOM 2061 N N . THR A 1 270 ? -29.176 11.549 29.165 1.00 75.62 270 THR A N 1
ATOM 2062 C CA . THR A 1 270 ? -27.783 11.767 28.756 1.00 75.62 270 THR A CA 1
ATOM 2063 C C . THR A 1 270 ? -26.992 10.464 28.821 1.00 75.62 270 THR A C 1
ATOM 2065 O O . THR A 1 270 ? -27.362 9.536 29.540 1.00 75.62 270 THR A O 1
ATOM 2068 N N . SER A 1 271 ? -25.898 10.365 28.065 1.00 83.44 271 SER A N 1
ATOM 2069 C CA . SER A 1 271 ? -25.025 9.193 28.144 1.00 83.44 271 SER A CA 1
ATOM 2070 C C . SER A 1 271 ? -24.307 9.116 29.494 1.00 83.44 271 SER A C 1
ATOM 2072 O O . SER A 1 271 ? -23.889 10.130 30.053 1.00 83.44 271 SER A O 1
ATOM 2074 N N . SER A 1 272 ? -24.139 7.898 30.010 1.00 88.69 272 SER A N 1
ATOM 2075 C CA . SER A 1 272 ? -23.417 7.627 31.263 1.00 88.69 272 SER A CA 1
ATOM 2076 C C . SER A 1 272 ? -22.114 6.882 30.985 1.00 88.69 272 SER A C 1
ATOM 2078 O O . SER A 1 272 ? -22.027 6.094 30.040 1.00 88.69 272 SER A O 1
ATOM 2080 N N . HIS A 1 273 ? -21.087 7.164 31.787 1.00 91.44 273 HIS A N 1
ATOM 2081 C CA . HIS A 1 273 ? -19.725 6.704 31.533 1.00 91.44 273 HIS A CA 1
ATOM 2082 C C . HIS A 1 273 ? -19.007 6.347 32.829 1.00 91.44 273 HIS A C 1
ATOM 2084 O O . HIS A 1 273 ? -19.015 7.138 33.770 1.00 91.44 273 HIS A O 1
ATOM 2090 N N . TRP A 1 274 ? -18.307 5.215 32.824 1.00 95.38 274 TRP A N 1
ATOM 2091 C CA . TRP A 1 274 ? -17.411 4.825 33.910 1.00 95.38 274 TRP A CA 1
ATOM 2092 C C . TRP A 1 274 ? -16.060 4.414 33.351 1.00 95.38 274 TRP A C 1
ATOM 2094 O O . TRP A 1 274 ? -15.961 3.517 32.515 1.00 95.38 274 TRP A O 1
ATOM 2104 N N . TRP A 1 275 ? -15.012 5.086 33.807 1.00 94.06 275 TRP A N 1
ATOM 2105 C CA . TRP A 1 275 ? -13.660 4.901 33.310 1.00 94.06 275 TRP A CA 1
ATOM 2106 C C . TRP A 1 275 ? -12.987 3.695 33.941 1.00 94.06 275 TRP A C 1
ATOM 2108 O O . TRP A 1 275 ? -13.093 3.466 35.144 1.00 94.06 275 TRP A O 1
ATOM 2118 N N . HIS A 1 276 ? -12.202 2.977 33.147 1.00 95.44 276 HIS A N 1
ATOM 2119 C CA . HIS A 1 276 ? -11.304 1.960 33.678 1.00 95.44 276 HIS A CA 1
ATOM 2120 C C . HIS A 1 276 ? -10.253 2.576 34.618 1.00 95.44 276 HIS A C 1
ATOM 2122 O O . HIS A 1 276 ? -10.028 2.106 35.737 1.00 95.44 276 HIS A O 1
ATOM 2128 N N . THR A 1 277 ? -9.626 3.660 34.158 1.00 92.38 277 THR A N 1
ATOM 2129 C CA . THR A 1 277 ? -8.628 4.437 34.895 1.00 92.38 277 THR A CA 1
ATOM 2130 C C . THR A 1 277 ? -9.019 5.905 34.863 1.00 92.38 277 THR A C 1
ATOM 2132 O O . THR A 1 277 ? -9.409 6.416 33.814 1.00 92.38 277 THR A O 1
ATOM 2135 N N . ALA A 1 278 ? -8.883 6.595 35.998 1.00 87.62 278 ALA A N 1
ATOM 2136 C CA . ALA A 1 278 ? -9.191 8.016 36.102 1.00 87.62 278 ALA A CA 1
ATOM 2137 C C . ALA A 1 278 ? -8.461 8.829 35.004 1.00 87.62 278 ALA A C 1
ATOM 2139 O O . ALA A 1 278 ? -7.227 8.780 34.910 1.00 87.62 278 ALA A O 1
ATOM 2140 N N . PRO A 1 279 ? -9.178 9.580 34.145 1.00 81.56 279 PRO A N 1
ATOM 2141 C CA . PRO A 1 279 ? -8.554 10.367 33.089 1.00 81.56 279 PRO A CA 1
ATOM 2142 C C . PRO A 1 279 ? -7.729 11.535 33.641 1.00 81.56 279 PRO A C 1
ATOM 2144 O O . PRO A 1 279 ? -6.734 11.913 33.014 1.00 81.56 279 PRO A O 1
ATOM 2147 N N . ASN A 1 280 ? -8.091 12.078 34.804 1.00 82.50 280 ASN A N 1
ATOM 2148 C CA . ASN A 1 280 ? -7.345 13.116 35.512 1.00 82.50 280 ASN A CA 1
ATOM 2149 C C . ASN A 1 280 ? -7.440 12.917 37.044 1.00 82.50 280 ASN A C 1
ATOM 2151 O O . ASN A 1 280 ? -8.321 12.188 37.504 1.00 82.50 280 ASN A O 1
ATOM 2155 N N . PRO A 1 281 ? -6.563 13.561 37.840 1.00 84.19 281 PRO A N 1
ATOM 2156 C CA . PRO A 1 281 ? -6.580 13.429 39.301 1.00 84.19 281 PRO A CA 1
ATOM 2157 C C . PRO A 1 281 ? -7.868 13.925 39.970 1.00 84.19 281 PRO A C 1
ATOM 2159 O O . PRO A 1 281 ? -8.157 13.538 41.094 1.00 84.19 281 PRO A O 1
ATOM 2162 N N . THR A 1 282 ? -8.641 14.775 39.292 1.00 85.12 282 THR A N 1
ATOM 2163 C CA . THR A 1 282 ? -9.887 15.354 39.808 1.00 85.12 282 THR A CA 1
ATOM 2164 C C . THR A 1 282 ? -11.128 14.551 39.412 1.00 85.12 282 THR A C 1
ATOM 2166 O O . THR A 1 282 ? -12.246 14.972 39.702 1.00 85.12 282 THR A O 1
ATOM 2169 N N . THR A 1 283 ? -10.965 13.402 38.744 1.00 84.44 283 THR A N 1
ATOM 2170 C CA . THR A 1 283 ? -12.098 12.567 38.339 1.00 84.44 283 THR A CA 1
ATOM 2171 C C . THR A 1 283 ? -12.736 11.963 39.589 1.00 84.44 283 THR A C 1
ATOM 2173 O O . THR A 1 283 ? -12.030 11.297 40.349 1.00 84.44 283 THR A O 1
ATOM 2176 N N . PRO A 1 284 ? -14.055 12.129 39.799 1.00 88.56 284 PRO A N 1
ATOM 2177 C CA . PRO A 1 284 ? -14.740 11.519 40.930 1.00 88.56 284 PRO A CA 1
ATOM 2178 C C . PRO A 1 284 ? -14.554 10.000 40.934 1.00 88.56 284 PRO A C 1
ATOM 2180 O O . PRO A 1 284 ? -14.691 9.355 39.892 1.00 88.56 284 PRO A O 1
ATOM 2183 N N . SER A 1 285 ? -14.302 9.412 42.104 1.00 88.12 285 SER A N 1
ATOM 2184 C CA . SER A 1 285 ? -14.156 7.955 42.255 1.00 88.12 285 SER A CA 1
ATOM 2185 C C . SER A 1 285 ? -15.392 7.187 41.776 1.00 88.12 285 SER A C 1
ATOM 2187 O O . SER A 1 285 ? -15.267 6.095 41.234 1.00 88.12 285 SER A O 1
ATOM 2189 N N . THR A 1 286 ? -16.576 7.794 41.880 1.00 89.19 286 THR A N 1
ATOM 2190 C CA . THR A 1 286 ? -17.853 7.259 41.376 1.00 89.19 286 THR A CA 1
ATOM 2191 C C . THR A 1 286 ? -17.922 7.154 39.851 1.00 89.19 286 THR A C 1
ATOM 2193 O O . THR A 1 286 ? -18.759 6.430 39.322 1.00 89.19 286 THR A O 1
ATOM 2196 N N . SER A 1 287 ? -17.047 7.859 39.129 1.00 88.94 287 SER A N 1
ATOM 2197 C CA . SER A 1 287 ? -16.923 7.798 37.666 1.00 88.94 287 SER A CA 1
ATOM 2198 C C . SER A 1 287 ? -15.846 6.809 37.208 1.00 88.94 287 SER A C 1
ATOM 2200 O O . SER A 1 287 ? -15.499 6.787 36.027 1.00 88.94 287 SER A O 1
ATOM 2202 N N . VAL A 1 288 ? -15.289 6.011 38.121 1.00 93.62 288 VAL A N 1
ATOM 2203 C CA . VAL A 1 288 ? -14.229 5.033 37.858 1.00 93.62 288 VAL A CA 1
ATOM 2204 C C . VAL A 1 288 ? -14.710 3.649 38.291 1.00 93.62 288 VAL A C 1
ATOM 2206 O O . VAL A 1 288 ? -15.421 3.510 39.283 1.00 93.62 288 VAL A O 1
ATOM 2209 N N . LEU A 1 289 ? -14.332 2.611 37.546 1.00 95.50 289 LEU A N 1
ATOM 2210 C CA . LEU A 1 289 ? -14.664 1.235 37.901 1.00 95.50 289 LEU A CA 1
ATOM 2211 C C . LEU A 1 289 ? -14.023 0.842 39.247 1.00 95.50 289 LEU A C 1
ATOM 2213 O O . LEU A 1 289 ? -12.831 1.115 39.448 1.00 95.50 289 LEU A O 1
ATOM 2217 N N . PRO A 1 290 ? -14.768 0.170 40.145 1.00 95.56 290 PRO A N 1
ATOM 2218 C CA . PRO A 1 290 ? -14.193 -0.484 41.315 1.00 95.56 290 PRO A CA 1
ATOM 2219 C C . PRO A 1 290 ? -13.308 -1.669 40.910 1.00 95.56 290 PRO A C 1
ATOM 2221 O O . PRO A 1 290 ? -13.365 -2.151 39.778 1.00 95.56 290 PRO A O 1
ATOM 2224 N N . ASP A 1 291 ? -12.494 -2.160 41.844 1.00 95.69 291 ASP A N 1
ATOM 2225 C CA . ASP A 1 291 ? -11.452 -3.151 41.551 1.00 95.69 291 ASP A CA 1
ATOM 2226 C C . ASP A 1 291 ? -11.975 -4.466 40.971 1.00 95.69 291 ASP A C 1
ATOM 2228 O O . ASP A 1 291 ? -11.339 -5.030 40.084 1.00 95.69 291 ASP A O 1
ATOM 2232 N N . GLU A 1 292 ? -13.129 -4.957 41.424 1.00 96.75 292 GLU A N 1
ATOM 2233 C CA . GLU A 1 292 ? -13.712 -6.194 40.890 1.00 96.75 292 GLU A CA 1
ATOM 2234 C C . GLU A 1 292 ? -14.119 -6.042 39.421 1.00 96.75 292 GLU A C 1
ATOM 2236 O O . GLU A 1 292 ? -13.745 -6.859 38.577 1.00 96.75 292 GLU A O 1
ATOM 2241 N N . GLN A 1 293 ? -14.836 -4.964 39.088 1.00 97.50 293 GLN A N 1
ATOM 2242 C CA . GLN A 1 293 ? -15.259 -4.679 37.717 1.00 97.50 293 GLN A CA 1
ATOM 2243 C C . GLN A 1 293 ? -14.060 -4.347 36.828 1.00 97.50 293 GLN A C 1
ATOM 2245 O O . GLN A 1 293 ? -14.036 -4.760 35.672 1.00 97.50 293 GLN A O 1
ATOM 2250 N N . ARG A 1 294 ? -13.043 -3.666 37.371 1.00 96.81 294 ARG A N 1
ATOM 2251 C CA . ARG A 1 294 ? -11.775 -3.394 36.684 1.00 96.81 294 ARG A CA 1
ATOM 2252 C C . ARG A 1 294 ? -11.050 -4.694 36.322 1.00 96.81 294 ARG A C 1
ATOM 2254 O O . ARG A 1 294 ? -10.708 -4.890 35.165 1.00 96.81 294 ARG A O 1
ATOM 2261 N N . LYS A 1 295 ? -10.919 -5.633 37.266 1.00 97.69 295 LYS A N 1
ATOM 2262 C CA . LYS A 1 295 ? -10.305 -6.950 37.015 1.00 97.69 295 LYS A CA 1
ATOM 2263 C C . LYS A 1 295 ? -11.061 -7.757 35.960 1.00 97.69 295 LYS A C 1
ATOM 2265 O O . LYS A 1 295 ? -10.432 -8.389 35.117 1.00 97.69 295 LYS A O 1
ATOM 2270 N N . ALA A 1 296 ? -12.393 -7.748 35.977 1.00 97.81 296 ALA A N 1
ATOM 2271 C CA . ALA A 1 296 ? -13.168 -8.398 34.917 1.00 97.81 296 ALA A CA 1
ATOM 2272 C C . ALA A 1 296 ? -13.015 -7.710 33.562 1.00 97.81 296 ALA A C 1
ATOM 2274 O O . ALA A 1 296 ? -12.941 -8.392 32.541 1.00 97.81 296 ALA A O 1
ATOM 2275 N N . PHE A 1 297 ? -12.919 -6.380 33.551 1.00 97.94 297 PHE A N 1
ATOM 2276 C CA . PHE A 1 297 ? -12.615 -5.623 32.344 1.00 97.94 297 PHE A CA 1
ATOM 2277 C C . PHE A 1 297 ? -11.257 -6.056 31.774 1.00 97.94 297 PHE A C 1
ATOM 2279 O O . PHE A 1 297 ? -11.177 -6.384 30.592 1.00 97.94 297 PHE A O 1
ATOM 2286 N N . ASP A 1 298 ? -10.215 -6.128 32.609 1.00 97.56 298 ASP A N 1
ATOM 2287 C CA . ASP A 1 298 ? -8.871 -6.569 32.216 1.00 97.56 298 ASP A CA 1
ATOM 2288 C C . ASP A 1 298 ? -8.869 -8.008 31.675 1.00 97.56 298 ASP A C 1
ATOM 2290 O O . ASP A 1 298 ? -8.250 -8.283 30.644 1.00 97.56 298 ASP A O 1
ATOM 2294 N N . LYS A 1 299 ? -9.607 -8.925 32.319 1.00 97.62 299 LYS A N 1
ATOM 2295 C CA . LYS A 1 299 ? -9.772 -10.308 31.841 1.00 97.62 299 LYS A CA 1
ATOM 2296 C C . LYS A 1 299 ? -10.391 -10.363 30.448 1.00 97.62 299 LYS A C 1
ATOM 2298 O O . LYS A 1 299 ? -9.874 -11.059 29.580 1.00 97.62 299 LYS A O 1
ATOM 2303 N N . ILE A 1 300 ? -11.459 -9.599 30.210 1.00 97.62 300 ILE A N 1
ATOM 2304 C CA . ILE A 1 300 ? -12.088 -9.513 28.886 1.00 97.62 300 ILE A CA 1
ATOM 2305 C C . ILE A 1 300 ? -11.102 -8.916 27.874 1.00 97.62 300 ILE A C 1
ATOM 2307 O O . ILE A 1 300 ? -10.902 -9.483 26.801 1.00 97.62 300 ILE A O 1
ATOM 2311 N N . ALA A 1 301 ? -10.439 -7.808 28.222 1.00 97.00 301 ALA A N 1
ATOM 2312 C CA . ALA A 1 301 ? -9.493 -7.118 27.345 1.00 97.00 301 ALA A CA 1
ATOM 2313 C C . ALA A 1 301 ? -8.254 -7.967 26.992 1.00 97.00 301 ALA A C 1
ATOM 2315 O O . ALA A 1 301 ? -7.568 -7.689 26.009 1.00 97.00 301 ALA A O 1
ATOM 2316 N N . THR A 1 302 ? -7.950 -9.011 27.757 1.00 96.50 302 THR A N 1
ATOM 2317 C CA . THR A 1 302 ? -6.784 -9.880 27.526 1.00 96.50 302 THR A CA 1
ATOM 2318 C C . THR A 1 302 ? -7.159 -11.324 27.196 1.00 96.50 302 THR A C 1
ATOM 2320 O O . THR A 1 302 ? -6.280 -12.178 27.075 1.00 96.50 302 THR A O 1
ATOM 2323 N N . CYS A 1 303 ? -8.449 -11.613 26.988 1.00 96.69 303 CYS A N 1
ATOM 2324 C CA . CYS A 1 303 ? -8.915 -12.967 26.716 1.00 96.69 303 CYS A CA 1
ATOM 2325 C C . CYS A 1 303 ? -8.326 -13.535 25.411 1.00 96.69 303 CYS A C 1
ATOM 2327 O O . CYS A 1 303 ? -7.970 -12.820 24.463 1.00 96.69 303 CYS A O 1
ATOM 2329 N N . LYS A 1 304 ? -8.255 -14.869 25.343 1.00 95.94 304 LYS A N 1
ATOM 2330 C CA . LYS A 1 304 ? -7.674 -15.591 24.203 1.00 95.94 304 LYS A CA 1
ATOM 2331 C C . LYS A 1 304 ? -8.390 -15.280 22.887 1.00 95.94 304 LYS A C 1
ATOM 2333 O O . LYS A 1 304 ? -7.738 -15.200 21.851 1.00 95.94 304 LYS A O 1
ATOM 2338 N N . THR A 1 305 ? -9.706 -15.093 22.915 1.00 96.94 305 THR A N 1
ATOM 2339 C CA . THR A 1 305 ? -10.509 -14.806 21.717 1.00 96.94 305 THR A CA 1
ATOM 2340 C C . THR A 1 305 ? -10.086 -13.489 21.063 1.00 96.94 305 THR A C 1
ATOM 2342 O O . THR A 1 305 ? -9.864 -13.443 19.854 1.00 96.94 305 THR A O 1
ATOM 2345 N N . ILE A 1 306 ? -9.901 -12.431 21.860 1.00 96.81 306 ILE A N 1
ATOM 2346 C CA . ILE A 1 306 ? -9.516 -11.101 21.362 1.00 96.81 306 ILE A CA 1
ATOM 2347 C C . ILE A 1 306 ? -8.057 -11.086 20.909 1.00 96.81 306 ILE A C 1
ATOM 2349 O O . ILE A 1 306 ? -7.749 -10.590 19.825 1.00 96.81 306 ILE A O 1
ATOM 2353 N N . THR A 1 307 ? -7.153 -11.669 21.699 1.00 95.56 307 THR A N 1
ATOM 2354 C CA . THR A 1 307 ? -5.734 -11.747 21.321 1.00 95.56 307 THR A CA 1
ATOM 2355 C C . THR A 1 307 ? -5.533 -12.580 20.052 1.00 95.56 307 THR A C 1
ATOM 2357 O O . THR A 1 307 ? -4.771 -12.176 19.176 1.00 95.56 307 THR A O 1
ATOM 2360 N N . SER A 1 308 ? -6.277 -13.681 19.888 1.00 94.94 308 SER A N 1
ATOM 2361 C CA . SER A 1 308 ? -6.242 -14.502 18.667 1.00 94.94 308 SER A CA 1
ATOM 2362 C C . SER A 1 308 ? -6.770 -13.745 17.448 1.00 94.94 308 SER A C 1
ATOM 2364 O O . SER A 1 308 ? -6.122 -13.781 16.408 1.00 94.94 308 SER A O 1
ATOM 2366 N N . MET A 1 309 ? -7.876 -12.999 17.577 1.00 94.94 309 MET A N 1
ATOM 2367 C CA . MET A 1 309 ? -8.421 -12.167 16.491 1.00 94.94 309 MET A CA 1
ATOM 2368 C C . MET A 1 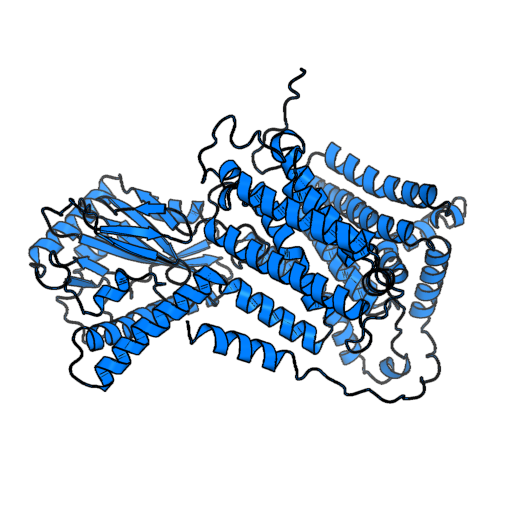309 ? -7.371 -11.182 15.951 1.00 94.94 309 MET A C 1
ATOM 2370 O O . MET A 1 309 ? -7.183 -11.055 14.742 1.00 94.94 309 MET A O 1
ATOM 2374 N N . PHE A 1 310 ? -6.646 -10.500 16.840 1.00 94.50 310 PHE A N 1
ATOM 2375 C CA . PHE A 1 310 ? -5.578 -9.593 16.427 1.00 94.50 310 PHE A CA 1
ATOM 2376 C C . PHE A 1 310 ? -4.364 -10.330 15.852 1.00 94.50 310 PHE A C 1
ATOM 2378 O O . PHE A 1 310 ? -3.819 -9.884 14.849 1.00 94.50 310 PHE A O 1
ATOM 2385 N N . HIS A 1 311 ? -3.943 -11.457 16.427 1.00 91.69 311 HIS A N 1
ATOM 2386 C CA . HIS A 1 311 ? -2.824 -12.246 15.896 1.00 91.69 311 HIS A CA 1
ATOM 2387 C C . HIS A 1 311 ? -3.139 -13.010 14.602 1.00 91.69 311 HIS A C 1
ATOM 2389 O O . HIS A 1 311 ? -2.216 -13.513 13.970 1.00 91.69 311 HIS A O 1
ATOM 2395 N N . GLU A 1 312 ? -4.406 -13.119 14.210 1.00 89.50 312 GLU A N 1
ATOM 2396 C CA . GLU A 1 312 ? -4.811 -13.595 12.885 1.00 89.50 312 GLU A CA 1
ATOM 2397 C C . GLU A 1 312 ? -4.771 -12.456 11.854 1.00 89.50 312 GLU A C 1
ATOM 2399 O O . GLU A 1 312 ? -4.305 -12.628 10.723 1.00 89.50 312 GLU A O 1
ATOM 2404 N N . ALA A 1 313 ? -5.225 -11.263 12.251 1.00 87.06 313 ALA A N 1
ATOM 2405 C CA . ALA A 1 313 ? -5.186 -10.074 11.405 1.00 87.06 313 ALA A CA 1
ATOM 2406 C C . ALA A 1 313 ? -3.749 -9.579 11.156 1.00 87.06 313 ALA A C 1
ATOM 2408 O O . ALA A 1 313 ? -3.402 -9.197 10.030 1.00 87.06 313 ALA A O 1
ATOM 2409 N N . PHE A 1 314 ? -2.927 -9.618 12.204 1.00 87.56 314 PHE A N 1
ATOM 2410 C CA . PHE A 1 314 ? -1.521 -9.218 12.255 1.00 87.56 314 PHE A CA 1
ATOM 2411 C C . PHE A 1 314 ? -0.615 -10.443 12.445 1.00 87.56 314 PHE A C 1
ATOM 2413 O O . PHE A 1 314 ? -1.086 -11.569 12.442 1.00 87.56 314 PHE A O 1
ATOM 2420 N N . ALA A 1 315 ? 0.699 -10.263 12.591 1.00 84.12 315 ALA A N 1
ATOM 2421 C CA . ALA A 1 315 ? 1.587 -11.379 12.926 1.00 84.12 315 ALA A CA 1
ATOM 2422 C C . ALA A 1 315 ? 1.676 -11.588 14.450 1.00 84.12 315 ALA A C 1
ATOM 2424 O O . ALA A 1 315 ? 1.554 -10.646 15.233 1.00 84.12 315 ALA A O 1
ATOM 2425 N N . SER A 1 316 ? 1.979 -12.811 14.893 1.00 84.75 316 SER A N 1
ATOM 2426 C CA . SER A 1 316 ? 2.230 -13.130 16.313 1.00 84.75 316 SER A CA 1
ATOM 2427 C C . SER A 1 316 ? 3.440 -12.396 16.911 1.00 84.75 316 SER A C 1
ATOM 2429 O O . SER A 1 316 ? 3.602 -12.312 18.126 1.00 84.75 316 SER A O 1
ATOM 2431 N N . THR A 1 317 ? 4.297 -11.834 16.058 1.00 86.88 317 THR A N 1
ATOM 2432 C CA . THR A 1 317 ? 5.432 -10.982 16.431 1.00 86.88 317 THR A CA 1
ATOM 2433 C C . THR A 1 317 ? 5.023 -9.565 16.838 1.00 86.88 317 THR A C 1
ATOM 2435 O O . THR A 1 317 ? 5.879 -8.803 17.294 1.00 86.88 317 THR A O 1
ATOM 2438 N N . TRP A 1 318 ? 3.750 -9.198 16.681 1.00 92.31 318 TRP A N 1
ATOM 2439 C CA . TRP A 1 318 ? 3.226 -7.900 17.086 1.00 92.31 318 TRP A CA 1
ATOM 2440 C C . TRP A 1 318 ? 2.895 -7.876 18.579 1.00 92.31 318 TRP A C 1
ATOM 2442 O O . TRP A 1 318 ? 2.445 -8.862 19.158 1.00 92.31 318 TRP A O 1
ATOM 2452 N N . GLN A 1 319 ? 3.145 -6.728 19.194 1.00 94.94 319 GLN A N 1
ATOM 2453 C CA . GLN A 1 319 ? 2.807 -6.411 20.571 1.00 94.94 319 GLN A CA 1
ATOM 2454 C C . GLN A 1 319 ? 1.403 -5.797 20.624 1.00 94.94 319 GLN A C 1
ATOM 2456 O O . GLN A 1 319 ? 1.047 -5.006 19.749 1.00 94.94 319 GLN A O 1
ATOM 2461 N N . LEU A 1 320 ? 0.625 -6.162 21.645 1.00 96.31 320 LEU A N 1
ATOM 2462 C CA . LEU A 1 320 ? -0.701 -5.614 21.919 1.00 96.31 320 LEU A CA 1
ATOM 2463 C C . LEU A 1 320 ? -0.686 -4.964 23.301 1.00 96.31 320 LEU A C 1
ATOM 2465 O O . LEU A 1 320 ? -0.626 -5.662 24.311 1.00 96.31 320 LEU A O 1
ATOM 2469 N N . ASP A 1 321 ? -0.786 -3.640 23.341 1.00 97.19 321 ASP A N 1
ATOM 2470 C CA . ASP A 1 321 ? -0.829 -2.886 24.591 1.00 97.19 321 ASP A CA 1
ATOM 2471 C C . ASP A 1 321 ? -2.228 -2.323 24.821 1.00 97.19 321 ASP A C 1
ATOM 2473 O O . ASP A 1 321 ? -2.733 -1.543 24.013 1.00 97.19 321 ASP A O 1
ATOM 2477 N N . VAL A 1 322 ? -2.851 -2.682 25.944 1.00 97.56 322 VAL A N 1
ATOM 2478 C CA . VAL A 1 322 ? -4.157 -2.139 26.336 1.00 97.56 322 VAL A CA 1
ATOM 2479 C C . VAL A 1 322 ? -3.992 -0.692 26.811 1.00 97.56 322 VAL A C 1
ATOM 2481 O O . VAL A 1 322 ? -3.241 -0.399 27.743 1.00 97.56 322 VAL A O 1
ATOM 2484 N N . LEU A 1 323 ? -4.730 0.235 26.201 1.00 96.75 323 LEU A N 1
ATOM 2485 C CA . LEU A 1 323 ? -4.689 1.661 26.527 1.00 96.75 323 LEU A CA 1
ATOM 2486 C C . LEU A 1 323 ? -5.722 2.007 27.604 1.00 96.75 323 LEU A C 1
ATOM 2488 O O . LEU A 1 323 ? -6.733 2.665 27.355 1.00 96.75 323 LEU A O 1
ATOM 2492 N N . ASN A 1 324 ? -5.435 1.608 28.843 1.00 94.88 324 ASN A N 1
ATOM 2493 C CA . ASN A 1 324 ? -6.332 1.785 29.993 1.00 94.88 324 ASN A CA 1
ATOM 2494 C C . ASN A 1 324 ? -6.781 3.234 30.251 1.00 94.88 324 ASN A C 1
ATOM 2496 O O . ASN A 1 324 ? -7.863 3.458 30.789 1.00 94.88 324 ASN A O 1
ATOM 2500 N N . GLY A 1 325 ? -6.006 4.229 29.805 1.00 92.56 325 GLY A N 1
ATOM 2501 C CA . GLY A 1 325 ? -6.381 5.644 29.885 1.00 92.56 325 GLY A CA 1
ATOM 2502 C C . GLY A 1 325 ? -7.504 6.082 28.932 1.00 92.56 325 GLY A C 1
ATOM 2503 O O . GLY A 1 325 ? -7.927 7.236 29.007 1.00 92.56 325 GLY A O 1
ATOM 2504 N N . MET A 1 326 ? -7.960 5.204 28.033 1.00 94.62 326 MET A N 1
ATOM 2505 C CA . MET A 1 326 ? -9.064 5.440 27.091 1.00 94.62 326 MET A CA 1
ATOM 2506 C C . MET A 1 326 ? -10.271 4.526 27.346 1.00 94.62 326 MET A C 1
ATOM 2508 O O . MET A 1 326 ? -11.345 4.766 26.795 1.00 94.62 326 MET A O 1
ATOM 2512 N N . ASN A 1 327 ? -10.092 3.477 28.148 1.00 96.75 327 ASN A N 1
ATOM 2513 C CA . ASN A 1 327 ? -11.073 2.418 28.340 1.00 96.75 327 ASN A CA 1
ATOM 2514 C C . ASN A 1 327 ? -12.240 2.875 29.223 1.00 96.75 327 ASN A C 1
ATOM 2516 O O . ASN A 1 327 ? -12.037 3.493 30.271 1.00 96.75 327 ASN A O 1
ATOM 2520 N N . GLU A 1 328 ? -13.465 2.547 28.814 1.00 95.69 328 GLU A N 1
ATOM 2521 C CA . GLU A 1 328 ? -14.678 2.924 29.542 1.00 95.69 328 GLU A CA 1
ATOM 2522 C C . GLU A 1 328 ? -15.817 1.914 29.364 1.00 95.69 328 GLU A C 1
ATOM 2524 O O . GLU A 1 328 ? -15.924 1.236 28.340 1.00 95.69 328 GLU A O 1
ATOM 2529 N N . VAL A 1 329 ? -16.715 1.876 30.347 1.00 96.81 329 VAL A N 1
ATOM 2530 C CA . VAL A 1 329 ? -18.084 1.389 30.175 1.00 96.81 329 VAL A CA 1
ATOM 2531 C C . VAL A 1 329 ? -18.936 2.555 29.697 1.00 96.81 329 VAL A C 1
ATOM 2533 O O . VAL A 1 329 ? -18.966 3.606 30.340 1.00 96.81 329 VAL A O 1
ATOM 2536 N N . TYR A 1 330 ? -19.626 2.372 28.574 1.00 93.31 330 TYR A N 1
ATOM 2537 C CA . TYR A 1 330 ? -20.459 3.392 27.950 1.00 93.31 330 TYR A CA 1
ATOM 2538 C C . TYR A 1 330 ? -21.920 2.956 27.908 1.00 93.31 330 TYR A C 1
ATOM 2540 O O . TYR A 1 330 ? -22.236 1.871 27.418 1.00 93.31 330 TYR A O 1
ATOM 2548 N N . VAL A 1 331 ? -22.803 3.845 28.360 1.00 90.94 331 VAL A N 1
ATOM 2549 C CA . VAL A 1 331 ? -24.256 3.689 28.275 1.00 90.94 331 VAL A CA 1
ATOM 2550 C C . VAL A 1 331 ? -24.826 4.835 27.454 1.00 90.94 331 VAL A C 1
ATOM 2552 O O . VAL A 1 331 ? -24.703 5.996 27.846 1.00 90.94 331 VAL A O 1
ATOM 2555 N N . SER A 1 332 ? -25.448 4.529 26.314 1.00 82.31 332 SER A N 1
ATOM 2556 C CA . SER A 1 332 ? -26.124 5.555 25.510 1.00 82.31 332 SER A CA 1
ATOM 2557 C C . SER A 1 332 ? -27.491 5.911 26.091 1.00 82.31 332 SER A C 1
ATOM 2559 O O . SER A 1 332 ? -28.201 5.029 26.579 1.00 82.31 332 SER A O 1
ATOM 2561 N N . SER A 1 333 ? -27.892 7.180 25.972 1.00 73.50 333 SER A N 1
ATOM 2562 C CA . SER A 1 333 ? -29.247 7.604 26.325 1.00 73.50 333 SER A CA 1
ATOM 2563 C C . SER A 1 333 ? -30.290 6.981 25.377 1.00 73.50 333 SER A C 1
ATOM 2565 O O . SER A 1 333 ? -30.052 6.908 24.170 1.00 73.50 333 SER A O 1
ATOM 2567 N N . PRO A 1 334 ? -31.464 6.571 25.890 1.00 62.91 334 PRO A N 1
ATOM 2568 C CA . PRO A 1 334 ? -32.608 6.140 25.079 1.00 62.91 334 PRO A CA 1
ATOM 2569 C C . PRO A 1 334 ? -33.145 7.219 24.125 1.00 62.91 334 PRO A C 1
ATOM 2571 O O . PRO A 1 334 ? -33.666 6.914 23.056 1.00 62.91 334 PRO A O 1
ATOM 2574 N N . SER A 1 335 ? -33.030 8.498 24.494 1.00 59.09 335 SER A N 1
ATOM 2575 C CA . SER A 1 335 ? -33.441 9.627 23.657 1.00 59.09 335 SER A CA 1
ATOM 2576 C C . SER A 1 335 ? -32.243 10.235 22.931 1.00 59.09 335 SER A C 1
ATOM 2578 O O . SER A 1 335 ? -31.291 10.691 23.570 1.00 59.09 335 SER A O 1
ATOM 2580 N N . THR A 1 336 ? -32.300 10.284 21.598 1.00 54.84 336 THR A N 1
ATOM 2581 C CA . THR A 1 336 ? -31.338 11.029 20.777 1.00 54.84 336 THR A CA 1
ATOM 2582 C C . THR A 1 336 ? -31.598 12.524 20.952 1.00 54.84 336 THR A C 1
ATOM 2584 O O . THR A 1 336 ? -32.641 13.024 20.525 1.00 54.84 336 THR A O 1
ATOM 2587 N N . VAL A 1 337 ? -30.675 13.253 21.577 1.00 51.78 337 VAL A N 1
ATOM 2588 C CA . VAL A 1 337 ? -30.794 14.711 21.683 1.00 51.78 337 VAL A CA 1
ATOM 2589 C C . VAL A 1 337 ? -30.339 15.312 20.351 1.00 51.78 337 VAL A C 1
ATOM 2591 O O . VAL A 1 337 ? -29.175 15.221 19.976 1.00 51.78 337 VAL A O 1
ATOM 2594 N N . LYS A 1 338 ? -31.273 15.869 19.574 1.00 48.12 338 LYS A N 1
ATOM 2595 C CA . LYS A 1 338 ? -30.950 16.570 18.319 1.00 48.12 338 LYS A CA 1
ATOM 2596 C C . LYS A 1 338 ? -30.274 17.913 18.640 1.00 48.12 338 LYS A C 1
ATOM 2598 O O . LYS A 1 338 ? -30.678 18.567 19.596 1.00 48.12 338 LYS A O 1
ATOM 2603 N N . LYS A 1 339 ? -29.336 18.360 17.790 1.00 50.12 339 LYS A N 1
ATOM 2604 C CA . LYS A 1 339 ? -28.586 19.636 17.901 1.00 50.12 339 LYS A CA 1
ATOM 2605 C C . LYS A 1 339 ? -27.542 19.705 19.032 1.00 50.12 339 LYS A C 1
ATOM 2607 O O . LYS A 1 339 ? -27.222 20.797 19.493 1.00 50.12 339 LYS A O 1
ATOM 2612 N N . THR A 1 340 ? -26.999 18.569 19.461 1.00 55.78 340 THR A N 1
ATOM 2613 C CA . THR A 1 340 ? -25.832 18.505 20.360 1.00 55.78 340 THR A CA 1
ATOM 2614 C C . THR A 1 340 ? -24.615 17.968 19.608 1.00 55.78 340 THR A C 1
ATOM 2616 O O . THR A 1 340 ? -24.722 17.489 18.476 1.00 55.78 340 THR A O 1
ATOM 2619 N N . SER A 1 341 ? -23.443 18.008 20.243 1.00 52.44 341 SER A N 1
ATOM 2620 C CA . SER A 1 341 ? -22.217 17.400 19.715 1.00 52.44 341 SER A CA 1
ATOM 2621 C C . SER A 1 341 ? -22.354 15.895 19.419 1.00 52.44 341 SER A C 1
ATOM 2623 O O . SER A 1 341 ? -21.556 15.358 18.656 1.00 52.44 341 SER A O 1
ATOM 2625 N N . ASP A 1 342 ? -23.392 15.216 19.926 1.00 60.75 342 ASP A N 1
ATOM 2626 C CA . ASP A 1 342 ? -23.693 13.816 19.596 1.00 60.75 342 ASP A CA 1
ATOM 2627 C C . ASP A 1 342 ? -23.988 13.596 18.103 1.00 60.75 342 ASP A C 1
ATOM 2629 O O . ASP A 1 342 ? -23.787 12.491 17.599 1.00 60.75 342 ASP A O 1
ATOM 2633 N N . GLU A 1 343 ? -24.389 14.637 17.361 1.00 65.75 343 GLU A N 1
ATOM 2634 C CA . GLU A 1 343 ? -24.559 14.582 15.900 1.00 65.75 343 GLU A CA 1
ATOM 2635 C C . GLU A 1 343 ? -23.254 14.209 15.171 1.00 65.75 343 GLU A C 1
ATOM 2637 O O . GLU A 1 343 ? -23.288 13.630 14.081 1.00 65.75 343 GLU A O 1
ATOM 2642 N N . VAL A 1 344 ? -22.094 14.464 15.792 1.00 64.25 344 VAL A N 1
ATOM 2643 C CA . VAL A 1 344 ? -20.788 14.061 15.256 1.00 64.25 344 VAL A CA 1
ATOM 2644 C C . VAL A 1 344 ? -20.720 12.547 15.062 1.00 64.25 344 VAL A C 1
ATOM 2646 O O . VAL A 1 344 ? -20.210 12.109 14.037 1.00 64.25 344 VAL A O 1
ATOM 2649 N N . PHE A 1 345 ? -21.303 11.748 15.964 1.00 72.94 345 PHE A N 1
ATOM 2650 C CA . PHE A 1 345 ? -21.271 10.286 15.848 1.00 72.94 345 PHE A CA 1
ATOM 2651 C C . PHE A 1 345 ? -22.157 9.755 14.711 1.00 72.94 345 PHE A C 1
ATOM 2653 O O . PHE A 1 345 ? -21.852 8.718 14.120 1.00 72.94 345 PHE A O 1
ATOM 2660 N N . TYR A 1 346 ? -23.233 10.471 14.379 1.00 78.62 346 TYR A N 1
ATOM 2661 C CA . TYR A 1 346 ? -24.116 10.158 13.247 1.00 78.62 346 TYR A CA 1
ATOM 2662 C C . TYR A 1 346 ? -23.577 10.692 11.914 1.00 78.62 346 TYR A C 1
ATOM 2664 O O . TYR A 1 346 ? -24.033 10.292 10.843 1.00 78.62 346 TYR A O 1
ATOM 2672 N N . THR A 1 347 ? -22.597 11.592 11.972 1.00 84.75 347 THR A N 1
ATOM 2673 C CA . THR A 1 347 ? -21.865 12.075 10.806 1.00 84.75 347 THR A CA 1
ATOM 2674 C C . THR A 1 347 ? -20.702 11.133 10.516 1.00 84.75 347 THR A C 1
ATOM 2676 O O . THR A 1 347 ? -20.109 10.564 11.424 1.00 84.75 347 THR A O 1
ATOM 2679 N N . LYS A 1 348 ? -20.333 10.975 9.247 1.00 90.88 348 LYS A N 1
ATOM 2680 C CA . LYS A 1 348 ? -19.138 10.218 8.859 1.00 90.88 348 LYS A CA 1
ATOM 2681 C C . LYS A 1 348 ? -17.879 10.867 9.432 1.00 90.88 348 LYS A C 1
ATOM 2683 O O . LYS A 1 348 ? -17.645 12.055 9.198 1.00 90.88 348 LYS A O 1
ATOM 2688 N N . HIS A 1 349 ? -17.094 10.101 10.185 1.00 91.81 349 HIS A N 1
ATOM 2689 C CA . HIS A 1 349 ? -15.922 10.602 10.898 1.00 91.81 349 HIS A CA 1
ATOM 2690 C C . HIS A 1 349 ? -14.817 9.548 11.035 1.00 91.81 349 HIS A C 1
ATOM 2692 O O . HIS A 1 349 ? -14.995 8.376 10.709 1.00 91.81 349 HIS A O 1
ATOM 2698 N N . ILE A 1 350 ? -13.659 10.006 11.512 1.00 91.81 350 ILE A N 1
ATOM 2699 C CA . ILE A 1 350 ? -12.572 9.189 12.055 1.00 91.81 350 ILE A CA 1
ATOM 2700 C C . ILE A 1 350 ? -12.388 9.647 13.500 1.00 91.81 350 ILE A C 1
ATOM 2702 O O . ILE A 1 350 ? -12.442 10.849 13.768 1.00 91.81 350 ILE A O 1
ATOM 2706 N N . ASP A 1 351 ? -12.186 8.711 14.423 1.00 90.94 351 ASP A N 1
ATOM 2707 C CA . ASP A 1 351 ? -12.157 9.025 15.852 1.00 90.94 351 ASP A CA 1
ATOM 2708 C C . ASP A 1 351 ? -10.919 9.832 16.282 1.00 90.94 351 ASP A C 1
ATOM 2710 O O . ASP A 1 351 ? -10.994 10.594 17.244 1.00 90.94 351 ASP A O 1
ATOM 2714 N N . GLY A 1 352 ? -9.773 9.687 15.608 1.00 90.69 352 GLY A N 1
ATOM 2715 C CA . GLY A 1 352 ? -8.571 10.441 15.955 1.00 90.69 352 GLY A CA 1
ATOM 2716 C C . GLY A 1 352 ? -7.657 10.796 14.777 1.00 90.69 352 GLY A C 1
ATOM 2717 O O . GLY A 1 352 ? -7.778 10.228 13.698 1.00 90.69 352 GLY A O 1
ATOM 2718 N N . PRO A 1 353 ? -6.672 11.691 14.987 1.00 89.62 353 PRO A N 1
ATOM 2719 C CA . PRO A 1 353 ? -5.956 12.349 13.891 1.00 89.62 353 PRO A CA 1
ATOM 2720 C C . PRO A 1 353 ? -4.562 11.773 13.582 1.00 89.62 353 PRO A C 1
ATOM 2722 O O . PRO A 1 353 ? -3.885 12.276 12.691 1.00 89.62 353 PRO A O 1
ATOM 2725 N N . TYR A 1 354 ? -4.079 10.765 14.316 1.00 91.12 354 TYR A N 1
ATOM 2726 C CA . TYR A 1 354 ? -2.678 10.316 14.248 1.00 91.12 354 TYR A CA 1
ATOM 2727 C C . TYR A 1 354 ? -2.418 9.228 13.197 1.00 91.12 354 TYR A C 1
ATOM 2729 O O . TYR A 1 354 ? -1.604 8.328 13.403 1.00 91.12 354 TYR A O 1
ATOM 2737 N N . TYR A 1 355 ? -3.081 9.317 12.043 1.00 84.44 355 TYR A N 1
ATOM 2738 C CA . TYR A 1 355 ? -2.931 8.359 10.940 1.00 84.44 355 TYR A CA 1
ATOM 2739 C C . TYR A 1 355 ? -1.491 8.266 10.409 1.00 84.44 355 TYR A C 1
ATOM 2741 O O . TYR A 1 355 ? -1.087 7.208 9.923 1.00 84.44 355 TYR A O 1
ATOM 2749 N N . TYR A 1 356 ? -0.719 9.352 10.529 1.00 83.69 356 TYR A N 1
ATOM 2750 C CA . TYR A 1 356 ? 0.634 9.509 9.992 1.00 83.69 356 TYR A CA 1
ATOM 2751 C C . TYR A 1 356 ? 1.727 8.823 10.820 1.00 83.69 356 TYR A C 1
ATOM 2753 O O . TYR A 1 356 ? 2.861 8.736 10.355 1.00 83.69 356 TYR A O 1
ATOM 2761 N N . VAL A 1 357 ? 1.430 8.351 12.039 1.00 88.94 357 VAL A N 1
ATOM 2762 C CA . VAL A 1 357 ? 2.421 7.627 12.848 1.00 88.94 357 VAL A CA 1
ATOM 2763 C C . VAL A 1 357 ? 2.649 6.246 12.218 1.00 88.94 357 VAL A C 1
ATOM 2765 O O . VAL A 1 357 ? 1.708 5.449 12.170 1.00 88.94 357 VAL A O 1
ATOM 2768 N N . PRO A 1 358 ? 3.857 5.939 11.712 1.00 86.38 358 PRO A N 1
ATOM 2769 C CA . PRO A 1 358 ? 4.110 4.679 11.022 1.00 86.38 358 PRO A CA 1
ATOM 2770 C C . PRO A 1 358 ? 4.228 3.520 12.019 1.00 86.38 358 PRO A C 1
ATOM 2772 O O . PRO A 1 358 ? 4.436 3.731 13.213 1.00 86.38 358 PRO A O 1
ATOM 2775 N N . PHE A 1 359 ? 4.129 2.284 11.521 1.00 88.81 359 PHE A N 1
ATOM 2776 C CA . PHE A 1 359 ? 4.422 1.041 12.255 1.00 88.81 359 PHE A CA 1
ATOM 2777 C C . PHE A 1 359 ? 3.490 0.698 13.421 1.00 88.81 359 PHE A C 1
ATOM 2779 O O . PHE A 1 359 ? 3.535 -0.423 13.917 1.00 88.81 359 PHE A O 1
ATOM 2786 N N . ALA A 1 360 ? 2.620 1.616 13.831 1.00 92.50 360 ALA A N 1
ATOM 2787 C CA . ALA A 1 360 ? 1.698 1.429 14.935 1.00 92.50 360 ALA A CA 1
ATOM 2788 C C . ALA A 1 360 ? 0.259 1.761 14.527 1.00 92.50 360 ALA A C 1
ATOM 2790 O O . ALA A 1 360 ? -0.019 2.619 13.679 1.00 92.50 360 ALA A O 1
ATOM 2791 N N . SER A 1 361 ? -0.680 1.059 15.150 1.00 93.38 361 SER A N 1
ATOM 2792 C CA . SER A 1 361 ? -2.115 1.263 14.965 1.00 93.38 361 SER A CA 1
ATOM 2793 C C . SER A 1 361 ? -2.802 1.329 16.316 1.00 93.38 361 SER A C 1
ATOM 2795 O O . SER A 1 361 ? -2.474 0.560 17.216 1.00 93.38 361 SER A O 1
ATOM 2797 N N . CYS A 1 362 ? -3.732 2.266 16.466 1.00 96.44 362 CYS A N 1
ATOM 2798 C CA . CYS A 1 362 ? -4.578 2.350 17.645 1.00 96.44 362 CYS A CA 1
ATOM 2799 C C . CYS A 1 362 ? -5.926 1.753 17.263 1.00 96.44 362 CYS A C 1
ATOM 2801 O O . CYS A 1 362 ? -6.557 2.246 16.338 1.00 96.44 362 CYS A O 1
ATOM 2803 N N . PHE A 1 363 ? -6.351 0.684 17.920 1.00 97.44 363 PHE A N 1
ATOM 2804 C CA . PHE A 1 363 ? -7.649 0.070 17.688 1.00 97.44 363 PHE A CA 1
ATOM 2805 C C . PHE A 1 363 ? -8.619 0.492 18.774 1.00 97.44 363 PHE A C 1
ATOM 2807 O O . PHE A 1 363 ? -8.298 0.399 19.956 1.00 97.44 363 PHE A O 1
ATOM 2814 N N . ARG A 1 364 ? -9.818 0.902 18.369 1.00 97.00 364 ARG A N 1
ATOM 2815 C CA . ARG A 1 364 ? -10.986 0.988 19.237 1.00 97.00 364 ARG A CA 1
ATOM 2816 C C . ARG A 1 364 ? -11.798 -0.275 19.070 1.00 97.00 364 ARG A C 1
ATOM 2818 O O . ARG A 1 364 ? -12.060 -0.700 17.953 1.00 97.00 364 ARG A O 1
ATOM 2825 N N . MET A 1 365 ? -12.218 -0.843 20.184 1.00 96.94 365 MET A N 1
ATOM 2826 C CA . MET A 1 365 ? -13.006 -2.056 20.241 1.00 96.94 365 MET A CA 1
ATOM 2827 C C . MET A 1 365 ? -14.273 -1.803 21.047 1.00 96.94 365 MET A C 1
ATOM 2829 O O . MET A 1 365 ? -14.218 -1.327 22.180 1.00 96.94 365 MET A O 1
ATOM 2833 N N . ILE A 1 366 ? -15.413 -2.106 20.439 1.00 96.62 366 ILE A N 1
ATOM 2834 C CA . ILE A 1 366 ? -16.742 -2.025 21.032 1.00 96.62 366 ILE A CA 1
ATOM 2835 C C . ILE A 1 366 ? -17.187 -3.453 21.334 1.00 96.62 366 ILE A C 1
ATOM 2837 O O . ILE A 1 366 ? -17.301 -4.263 20.417 1.00 96.62 366 ILE A O 1
ATOM 2841 N N . ILE A 1 367 ? -17.443 -3.755 22.606 1.00 97.31 367 ILE A N 1
ATOM 2842 C CA . ILE A 1 367 ? -18.002 -5.043 23.032 1.00 97.31 367 ILE A CA 1
ATOM 2843 C C . ILE A 1 367 ? -19.433 -4.818 23.503 1.00 97.31 367 ILE A C 1
ATOM 2845 O O . ILE A 1 367 ? -19.663 -4.039 24.432 1.00 97.31 367 ILE A O 1
ATOM 2849 N N . GLY A 1 368 ? -20.395 -5.490 22.877 1.00 95.44 368 GLY A N 1
ATOM 2850 C CA . GLY A 1 368 ? -21.793 -5.406 23.286 1.00 95.44 368 GLY A CA 1
ATOM 2851 C C . GLY A 1 368 ? -22.069 -6.184 24.573 1.00 95.44 368 GLY A C 1
ATOM 2852 O O . GLY A 1 368 ? -21.601 -7.310 24.745 1.00 95.44 368 GLY A O 1
ATOM 2853 N N . MET A 1 369 ? -22.861 -5.601 25.477 1.00 94.50 369 MET A N 1
ATOM 2854 C CA . MET A 1 369 ? -23.360 -6.280 26.686 1.00 94.50 369 MET A CA 1
ATOM 2855 C C . MET A 1 369 ? -24.876 -6.525 26.661 1.00 94.50 369 MET A C 1
ATOM 2857 O O . MET A 1 369 ? -25.392 -7.245 27.511 1.00 94.50 369 MET A O 1
ATOM 2861 N N . ASP A 1 370 ? -25.571 -5.982 25.661 1.00 90.31 370 ASP A N 1
ATOM 2862 C CA . ASP A 1 370 ? -27.025 -6.037 25.491 1.00 90.31 370 ASP A CA 1
ATOM 2863 C C . ASP A 1 370 ? -27.402 -6.356 24.038 1.00 90.31 370 ASP A C 1
ATOM 2865 O O . ASP A 1 370 ? -26.535 -6.469 23.176 1.00 90.31 370 ASP A O 1
ATOM 2869 N N . ALA A 1 371 ? -28.698 -6.503 23.744 1.00 83.81 371 ALA A N 1
ATOM 2870 C CA . ALA A 1 371 ? -29.184 -6.783 22.387 1.00 83.81 371 ALA A CA 1
ATOM 2871 C C . ALA A 1 371 ? -28.780 -5.698 21.368 1.00 83.81 371 ALA A C 1
ATOM 2873 O O . ALA A 1 371 ? -28.467 -6.024 20.226 1.00 83.81 371 ALA A O 1
ATOM 2874 N N . ASN A 1 372 ? -28.729 -4.428 21.797 1.00 82.31 372 ASN A N 1
ATOM 2875 C CA . ASN A 1 372 ? -28.158 -3.295 21.056 1.00 82.31 372 ASN A CA 1
ATOM 2876 C C . ASN A 1 372 ? -28.660 -3.136 19.607 1.00 82.31 372 ASN A C 1
ATOM 2878 O O . ASN A 1 372 ? -27.907 -2.728 18.727 1.00 82.31 372 ASN A O 1
ATOM 2882 N N . GLU A 1 373 ? -29.936 -3.406 19.348 1.00 84.12 373 GLU A N 1
ATOM 2883 C CA . GLU A 1 373 ? -30.476 -3.481 17.986 1.00 84.12 373 GLU A CA 1
ATOM 2884 C C . GLU A 1 373 ? -30.832 -2.124 17.371 1.00 84.12 373 GLU A C 1
ATOM 2886 O O . GLU A 1 373 ? -31.004 -2.020 16.158 1.00 84.12 373 GLU A O 1
ATOM 2891 N N . GLU A 1 374 ? -30.962 -1.079 18.186 1.00 84.44 374 GLU A N 1
ATOM 2892 C CA . GLU A 1 374 ? -31.366 0.254 17.723 1.00 84.44 374 GLU A CA 1
ATOM 2893 C C . GLU A 1 374 ? -30.260 1.006 16.968 1.00 84.44 374 GLU A C 1
ATOM 2895 O O . GLU A 1 374 ? -30.566 1.852 16.133 1.00 84.44 374 GLU A O 1
ATOM 2900 N N . ILE A 1 375 ? -28.983 0.714 17.238 1.00 86.44 375 ILE A N 1
ATOM 2901 C CA . ILE A 1 375 ? -27.847 1.453 16.673 1.00 86.44 375 ILE A CA 1
ATOM 2902 C C . ILE A 1 375 ? -26.882 0.490 15.990 1.00 86.44 375 ILE A C 1
ATOM 2904 O O . ILE A 1 375 ? -26.288 -0.372 16.639 1.00 86.44 375 ILE A O 1
ATOM 2908 N N . THR A 1 376 ? -26.664 0.712 14.698 1.00 90.75 376 THR A N 1
ATOM 2909 C CA . THR A 1 376 ? -25.670 0.005 13.891 1.00 90.75 376 THR A CA 1
ATOM 2910 C C . THR A 1 376 ? -24.470 0.908 13.643 1.00 90.75 376 THR A C 1
ATOM 2912 O O . THR A 1 376 ? -24.636 2.064 13.253 1.00 90.75 376 THR A O 1
ATOM 2915 N N . THR A 1 377 ? -23.261 0.384 13.832 1.00 92.94 377 THR A N 1
ATOM 2916 C CA . THR A 1 377 ? -22.039 1.030 13.342 1.00 92.94 377 THR A CA 1
ATOM 2917 C C . THR A 1 377 ? -21.836 0.640 11.884 1.00 92.94 377 THR A C 1
ATOM 2919 O O . THR A 1 377 ? -21.856 -0.548 11.561 1.00 92.94 377 THR A O 1
ATOM 2922 N N . VAL A 1 378 ? -21.646 1.628 11.015 1.00 93.12 378 VAL A N 1
ATOM 2923 C CA . VAL A 1 378 ? -21.441 1.449 9.575 1.00 93.12 378 VAL A CA 1
ATOM 2924 C C . VAL A 1 378 ? -20.022 1.876 9.219 1.00 93.12 378 VAL A C 1
ATOM 2926 O O . VAL A 1 378 ? -19.587 2.965 9.602 1.00 93.12 378 VAL A O 1
ATOM 2929 N N . PHE A 1 379 ? -19.323 1.031 8.465 1.00 92.19 379 PHE A N 1
ATOM 2930 C CA . PHE A 1 379 ? -18.001 1.311 7.917 1.00 92.19 379 PHE A CA 1
ATOM 2931 C C . PHE A 1 379 ? -18.143 1.559 6.417 1.00 92.19 379 PHE A C 1
ATOM 2933 O O . PHE A 1 379 ? -18.669 0.733 5.678 1.00 92.19 379 PHE A O 1
ATOM 2940 N N . ASP A 1 380 ? -17.718 2.731 5.951 1.00 82.94 380 ASP A N 1
ATOM 2941 C CA . ASP A 1 380 ? -17.823 3.064 4.524 1.00 82.94 380 ASP A CA 1
ATOM 2942 C C . ASP A 1 380 ? -16.639 2.503 3.722 1.00 82.94 380 ASP A C 1
ATOM 2944 O O . ASP A 1 380 ? -16.752 2.188 2.532 1.00 82.94 380 ASP A O 1
ATOM 2948 N N . MET A 1 381 ? -15.475 2.395 4.375 1.00 83.31 381 MET A N 1
ATOM 2949 C CA . MET A 1 381 ? -14.227 2.007 3.713 1.00 83.31 381 MET A CA 1
ATOM 2950 C C . MET A 1 381 ? -14.101 0.488 3.539 1.00 83.31 381 MET A C 1
ATOM 2952 O O . MET A 1 381 ? -13.427 0.000 2.624 1.00 83.31 381 MET A O 1
ATOM 2956 N N . VAL A 1 382 ? -14.812 -0.250 4.385 1.00 82.00 382 VAL A N 1
ATOM 2957 C CA . VAL A 1 382 ? -15.024 -1.691 4.318 1.00 82.00 382 VAL A CA 1
ATOM 2958 C C . VAL A 1 382 ? -16.535 -1.873 4.374 1.00 82.00 382 VAL A C 1
ATOM 2960 O O . VAL A 1 382 ? -17.089 -1.487 5.392 1.00 82.00 382 VAL A O 1
ATOM 2963 N N . PRO A 1 383 ? -17.213 -2.388 3.330 1.00 77.06 383 PRO A N 1
ATOM 2964 C CA . PRO A 1 383 ? -18.678 -2.405 3.232 1.00 77.06 383 PRO A CA 1
ATOM 2965 C C . PRO A 1 383 ? -19.305 -3.409 4.215 1.00 77.06 383 PRO A C 1
ATOM 2967 O O . PRO A 1 383 ? -19.852 -4.441 3.833 1.00 77.06 383 PRO A O 1
ATOM 2970 N N . THR A 1 384 ? -19.200 -3.084 5.495 1.00 86.12 384 THR A N 1
ATOM 2971 C CA . THR A 1 384 ? -19.596 -3.888 6.638 1.00 86.12 384 THR A CA 1
ATOM 2972 C C . THR A 1 384 ? -20.321 -2.990 7.625 1.00 86.12 384 THR A C 1
ATOM 2974 O O . THR A 1 384 ? -19.963 -1.831 7.836 1.00 86.12 384 THR A O 1
ATOM 2977 N N . GLU A 1 385 ? -21.343 -3.537 8.265 1.00 90.88 385 GLU A N 1
ATOM 2978 C CA . GLU A 1 385 ? -22.080 -2.862 9.317 1.00 90.88 385 GLU A CA 1
ATOM 2979 C C . GLU A 1 385 ? -22.461 -3.868 10.402 1.00 90.88 385 GLU A C 1
ATOM 2981 O O . GLU A 1 385 ? -22.731 -5.034 10.111 1.00 90.88 385 GLU A O 1
ATOM 2986 N N . GLN A 1 386 ? -22.451 -3.436 11.662 1.00 91.25 386 GLN A N 1
ATOM 2987 C CA . GLN A 1 386 ? -22.801 -4.305 12.780 1.00 91.25 386 GLN A CA 1
ATOM 2988 C C . GLN A 1 386 ? -23.478 -3.530 13.911 1.00 91.25 386 GLN A C 1
ATOM 2990 O O . GLN A 1 386 ? -22.991 -2.498 14.380 1.00 91.25 386 GLN A O 1
ATOM 2995 N N . ALA A 1 387 ? -24.596 -4.072 14.384 1.00 91.00 387 ALA A N 1
ATOM 2996 C CA . ALA A 1 387 ? -25.149 -3.763 15.694 1.00 91.00 387 ALA A CA 1
ATOM 2997 C C . ALA A 1 387 ? -24.461 -4.678 16.718 1.00 91.00 387 ALA A C 1
ATOM 2999 O O . ALA A 1 387 ? -24.669 -5.886 16.690 1.00 91.00 387 ALA A O 1
ATOM 3000 N N . ALA A 1 388 ? -23.588 -4.126 17.565 1.00 91.44 388 ALA A N 1
ATOM 3001 C CA . ALA A 1 388 ? -22.781 -4.912 18.504 1.00 91.44 388 ALA A CA 1
ATOM 3002 C C . ALA A 1 388 ? -23.648 -5.485 19.639 1.00 91.44 388 ALA A C 1
ATOM 3004 O O . ALA A 1 388 ? -23.865 -4.809 20.650 1.00 91.44 388 ALA A O 1
ATOM 3005 N N . GLN A 1 389 ? -24.151 -6.709 19.462 1.00 93.44 389 GLN A N 1
ATOM 3006 C CA . GLN A 1 389 ? -24.996 -7.399 20.437 1.00 93.44 389 GLN A CA 1
ATOM 3007 C C . GLN A 1 389 ? -24.167 -8.010 21.576 1.00 93.44 389 GLN A C 1
ATOM 3009 O O . GLN A 1 389 ? -22.937 -7.961 21.569 1.00 93.44 389 GLN A O 1
ATOM 3014 N N . LYS A 1 390 ? -24.829 -8.615 22.569 1.00 94.31 390 LYS A N 1
ATOM 3015 C CA . LYS A 1 390 ? -24.164 -9.241 23.718 1.00 94.31 390 LYS A CA 1
ATOM 3016 C C . LYS A 1 390 ? -23.093 -10.240 23.262 1.00 94.31 390 LYS A C 1
ATOM 3018 O O . LYS A 1 390 ? -23.386 -11.215 22.568 1.00 94.31 390 LYS A O 1
ATOM 3023 N N . GLY A 1 391 ? -21.859 -9.990 23.698 1.00 95.25 391 GLY A N 1
ATOM 3024 C CA . GLY A 1 391 ? -20.680 -10.794 23.386 1.00 95.25 391 GLY A CA 1
ATOM 3025 C C . GLY A 1 391 ? -20.064 -10.514 22.015 1.00 95.25 391 GLY A C 1
ATOM 3026 O O . GLY A 1 391 ? -18.950 -10.970 21.769 1.00 95.25 391 GLY A O 1
ATOM 3027 N N . ASP A 1 392 ? -20.725 -9.764 21.132 1.00 96.88 392 ASP A N 1
ATOM 3028 C CA . ASP A 1 392 ? -20.119 -9.350 19.871 1.00 96.88 392 ASP A CA 1
ATOM 3029 C C . ASP A 1 392 ? -19.001 -8.343 20.139 1.00 96.88 392 ASP A C 1
ATOM 3031 O O . ASP A 1 392 ? -19.146 -7.411 20.938 1.00 96.88 392 ASP A O 1
ATOM 3035 N N . VAL A 1 393 ? -17.893 -8.529 19.434 1.00 96.81 393 VAL A N 1
ATOM 3036 C CA . VAL A 1 393 ? -16.716 -7.673 19.478 1.00 96.81 393 VAL A CA 1
ATOM 3037 C C . VAL A 1 393 ? -16.543 -7.048 18.108 1.00 96.81 393 VAL A C 1
ATOM 3039 O O . VAL A 1 393 ? -16.446 -7.760 17.112 1.00 96.81 393 VAL A O 1
ATOM 3042 N N . LEU A 1 394 ? -16.469 -5.723 18.073 1.00 96.44 394 LEU A N 1
ATOM 3043 C CA . LEU A 1 394 ? -16.227 -4.943 16.869 1.00 96.44 394 LEU A CA 1
ATOM 3044 C C . LEU A 1 394 ? -15.019 -4.035 17.090 1.00 96.44 394 LEU A C 1
ATOM 3046 O O . LEU A 1 394 ? -15.111 -3.069 17.846 1.00 96.44 394 LEU A O 1
ATOM 3050 N N . ALA A 1 395 ? -13.895 -4.332 16.443 1.00 96.81 395 ALA A N 1
ATOM 3051 C CA . ALA A 1 395 ? -12.663 -3.555 16.531 1.00 96.81 395 ALA A CA 1
ATOM 3052 C C . ALA A 1 395 ? -12.324 -2.867 15.204 1.00 96.81 395 ALA A C 1
ATOM 3054 O O . ALA A 1 395 ? -12.466 -3.458 14.139 1.00 96.81 395 ALA A O 1
ATOM 3055 N N . PHE A 1 396 ? -11.846 -1.628 15.261 1.00 95.94 396 PHE A N 1
ATOM 3056 C CA . PHE A 1 396 ? -11.438 -0.853 14.090 1.00 95.94 396 PHE A CA 1
ATOM 3057 C C . PHE A 1 396 ? -10.325 0.147 14.421 1.00 95.94 396 PHE A C 1
ATOM 3059 O O . PHE A 1 396 ? -10.152 0.531 15.579 1.00 95.94 396 PHE A O 1
ATOM 3066 N N . ASP A 1 397 ? -9.550 0.566 13.416 1.00 94.31 397 ASP A N 1
ATOM 3067 C CA . ASP A 1 397 ? -8.439 1.511 13.602 1.00 94.31 397 ASP A CA 1
ATOM 3068 C C . ASP A 1 397 ? -8.970 2.922 13.920 1.00 94.31 397 ASP A C 1
ATOM 3070 O O . ASP A 1 397 ? -9.521 3.614 13.064 1.00 94.31 397 ASP A O 1
ATOM 3074 N N . PHE A 1 398 ? -8.762 3.358 15.161 1.00 95.12 398 PHE A N 1
ATOM 3075 C CA . PHE A 1 398 ? -9.206 4.629 15.733 1.00 95.12 398 PHE A CA 1
ATOM 3076 C C . PHE A 1 398 ? -8.711 5.848 14.939 1.00 95.12 398 PHE A C 1
ATOM 3078 O O . PHE A 1 398 ? -9.353 6.895 14.948 1.00 95.12 398 PHE A O 1
ATOM 3085 N N . HIS A 1 399 ? -7.579 5.737 14.239 1.00 92.69 399 HIS A N 1
ATOM 3086 C CA . HIS A 1 399 ? -6.999 6.851 13.487 1.00 92.69 399 HIS A CA 1
ATOM 3087 C C . HIS A 1 399 ? -7.212 6.780 11.981 1.00 92.69 399 HIS A C 1
ATOM 3089 O O . HIS A 1 399 ? -6.849 7.729 11.289 1.00 92.69 399 HIS A O 1
ATOM 3095 N N . ARG A 1 400 ? -7.719 5.664 11.453 1.00 89.44 400 ARG A N 1
ATOM 3096 C CA . ARG A 1 400 ? -7.700 5.407 10.004 1.00 89.44 400 ARG A CA 1
ATOM 3097 C C . ARG A 1 400 ? -9.017 4.890 9.446 1.00 89.44 400 ARG A C 1
ATOM 3099 O O . ARG A 1 400 ? -9.216 4.977 8.242 1.00 89.44 400 ARG A O 1
ATOM 3106 N N . GLU A 1 401 ? -9.911 4.378 10.286 1.00 92.62 401 GLU A N 1
ATOM 3107 C CA . GLU A 1 401 ? -11.170 3.806 9.821 1.00 92.62 401 GLU A CA 1
ATOM 3108 C C . GLU A 1 401 ? -12.300 4.845 9.837 1.00 92.62 401 GLU A C 1
ATOM 3110 O O . GLU A 1 401 ? -12.705 5.335 10.899 1.00 92.62 401 GLU A O 1
ATOM 3115 N N . CYS A 1 402 ? -12.838 5.168 8.655 1.00 92.69 402 CYS A N 1
ATOM 3116 C CA . CYS A 1 402 ? -14.023 6.015 8.551 1.00 92.69 402 CYS A CA 1
ATOM 3117 C C . CYS A 1 402 ? -15.281 5.233 8.923 1.00 92.69 402 CYS A C 1
ATOM 3119 O O . CYS A 1 402 ? -15.590 4.204 8.317 1.00 92.69 402 CYS A O 1
ATOM 3121 N N . HIS A 1 403 ? -16.047 5.767 9.866 1.00 93.50 403 HIS A N 1
ATOM 3122 C CA . HIS A 1 403 ? -17.269 5.137 10.338 1.00 93.50 403 HIS A CA 1
ATOM 3123 C C . HIS A 1 403 ? -18.287 6.171 10.825 1.00 93.50 403 HIS A C 1
ATOM 3125 O O . HIS A 1 403 ? -18.004 7.365 10.947 1.00 93.50 403 HIS A O 1
ATOM 3131 N N . TYR A 1 404 ? -19.507 5.701 11.059 1.00 92.44 404 TYR A N 1
ATOM 3132 C CA . TYR A 1 404 ? -20.578 6.448 11.710 1.00 92.44 404 TYR A CA 1
ATOM 3133 C C . TYR A 1 404 ? -21.585 5.479 12.321 1.00 92.44 404 TYR A C 1
ATOM 3135 O O . TYR A 1 404 ? -21.578 4.282 12.025 1.00 92.44 404 TYR A O 1
ATOM 3143 N N . ILE A 1 405 ? -22.463 5.993 13.176 1.00 89.62 405 ILE A N 1
ATOM 3144 C CA . ILE A 1 405 ? -23.600 5.227 13.681 1.00 89.62 405 ILE A CA 1
ATOM 3145 C C . ILE A 1 405 ? -24.889 5.615 12.959 1.00 89.62 405 ILE A C 1
ATOM 3147 O O . ILE A 1 405 ? -25.144 6.785 12.678 1.00 89.62 405 ILE A O 1
ATOM 3151 N N . ARG A 1 406 ? -25.729 4.620 12.681 1.00 88.81 406 ARG A N 1
ATOM 3152 C CA . ARG A 1 406 ? -27.063 4.787 12.102 1.00 88.81 406 ARG A CA 1
ATOM 3153 C C . ARG A 1 406 ? -28.098 4.196 13.048 1.00 88.81 406 ARG A C 1
ATOM 3155 O O . ARG A 1 406 ? -27.911 3.098 13.573 1.00 88.81 406 ARG A O 1
ATOM 3162 N N . LYS A 1 407 ? -29.200 4.919 13.247 1.00 85.06 407 LYS A N 1
ATOM 3163 C CA . LYS A 1 407 ? -30.368 4.394 13.955 1.00 85.06 407 LYS A CA 1
ATOM 3164 C C . LYS A 1 407 ? -31.157 3.472 13.028 1.00 85.06 407 LYS A C 1
ATOM 3166 O O . LYS A 1 407 ? -31.463 3.852 11.902 1.00 85.06 407 LYS A O 1
ATOM 3171 N N . ASN A 1 408 ? -31.467 2.273 13.500 1.00 84.56 408 ASN A N 1
ATOM 3172 C CA . ASN A 1 408 ? -32.273 1.306 12.769 1.00 84.56 408 ASN A CA 1
ATOM 3173 C C . ASN A 1 408 ? -33.753 1.643 12.961 1.00 84.56 408 ASN A C 1
ATOM 3175 O O . ASN A 1 408 ? -34.283 1.557 14.069 1.00 84.56 408 ASN A O 1
ATOM 3179 N N . GLU A 1 409 ? -34.416 2.046 11.881 1.00 80.94 409 GLU A N 1
ATOM 3180 C CA . GLU A 1 409 ? -35.842 2.366 11.905 1.00 80.94 409 GLU A CA 1
ATOM 3181 C C . GLU A 1 409 ? -36.673 1.142 12.316 1.00 80.94 409 GLU A C 1
ATOM 3183 O O . GLU A 1 409 ? -36.375 0.008 11.939 1.00 80.94 409 GLU A O 1
ATOM 3188 N N . GLY A 1 410 ? -37.696 1.362 13.144 1.00 77.38 410 GLY A N 1
ATOM 3189 C CA . GLY A 1 410 ? -38.569 0.297 13.650 1.00 77.38 410 GLY A CA 1
ATOM 3190 C C . GLY A 1 410 ? -37.961 -0.595 14.740 1.00 77.38 410 GLY A C 1
ATOM 3191 O O . GLY A 1 410 ? -38.675 -1.429 15.290 1.00 77.38 410 GLY A O 1
ATOM 3192 N N . LYS A 1 411 ? -36.683 -0.413 15.102 1.00 80.38 411 LYS A N 1
ATOM 3193 C CA . LYS A 1 411 ? -36.054 -1.100 16.238 1.00 80.38 411 LYS A CA 1
ATOM 3194 C C . LYS A 1 411 ? -35.883 -0.144 17.412 1.00 80.38 411 LYS A C 1
ATOM 3196 O O . LYS A 1 411 ? -35.439 0.991 17.256 1.00 80.38 411 LYS A O 1
ATOM 3201 N N . THR A 1 412 ? -36.230 -0.596 18.609 1.00 76.69 412 THR A N 1
ATOM 3202 C CA . THR A 1 412 ? -36.038 0.165 19.848 1.00 76.69 412 THR A CA 1
ATOM 3203 C C . THR A 1 412 ? -35.529 -0.788 20.905 1.00 76.69 412 THR A C 1
ATOM 3205 O O . THR A 1 412 ? -36.089 -1.872 21.086 1.00 76.69 412 THR A O 1
ATOM 3208 N N . ASN A 1 413 ? -34.449 -0.411 21.586 1.00 75.25 413 ASN A N 1
ATOM 3209 C CA . ASN A 1 413 ? -33.958 -1.244 22.672 1.00 75.25 413 ASN A CA 1
ATOM 3210 C C . ASN A 1 413 ? -34.963 -1.210 23.830 1.00 75.25 413 ASN A C 1
ATOM 3212 O O . ASN A 1 413 ? -35.425 -0.145 24.234 1.00 75.25 413 ASN A O 1
ATOM 3216 N N . LYS A 1 414 ? -35.300 -2.388 24.367 1.00 72.12 414 LYS A N 1
ATOM 3217 C CA . LYS A 1 414 ? -36.157 -2.497 25.561 1.00 72.12 414 LYS A CA 1
ATOM 3218 C C . LYS A 1 414 ? -35.468 -1.940 26.814 1.00 72.12 414 LYS A C 1
ATOM 3220 O O . LYS A 1 414 ? -36.143 -1.446 27.707 1.00 72.12 414 LYS A O 1
ATOM 3225 N N . ASP A 1 415 ? -34.139 -2.016 26.834 1.00 75.94 415 ASP A N 1
ATOM 3226 C CA . ASP A 1 415 ? -33.245 -1.576 27.905 1.00 75.94 415 ASP A CA 1
ATOM 3227 C C . ASP A 1 415 ? -32.209 -0.566 27.375 1.00 75.94 415 ASP A C 1
ATOM 3229 O O . ASP A 1 415 ? -32.210 -0.188 26.201 1.00 75.94 415 ASP A O 1
ATOM 3233 N N . PHE A 1 416 ? -31.298 -0.120 28.241 1.00 84.38 416 PHE A N 1
ATOM 3234 C CA . PHE A 1 416 ? -30.136 0.664 27.829 1.00 84.38 416 PHE A CA 1
ATOM 3235 C C . PHE A 1 416 ? -29.261 -0.085 26.813 1.00 84.38 416 PHE A C 1
ATOM 3237 O O . PHE A 1 416 ? -29.119 -1.304 26.868 1.00 84.38 416 PHE A O 1
ATOM 3244 N N . ARG A 1 417 ? -28.596 0.665 25.925 1.00 87.94 417 ARG A N 1
ATOM 3245 C CA . ARG A 1 417 ? -27.472 0.137 25.142 1.00 87.94 417 ARG A CA 1
ATOM 3246 C C . ARG A 1 417 ? -26.187 0.330 25.933 1.00 87.94 417 ARG A C 1
ATOM 3248 O O . ARG A 1 417 ? -25.691 1.453 26.060 1.00 87.94 417 ARG A O 1
ATOM 3255 N N . ILE A 1 418 ? -25.668 -0.775 26.456 1.00 92.69 418 ILE A N 1
ATOM 3256 C CA . ILE A 1 418 ? -24.446 -0.816 27.254 1.00 92.69 418 ILE A CA 1
ATOM 3257 C C . ILE A 1 418 ? -23.354 -1.511 26.435 1.00 92.69 418 ILE A C 1
ATOM 3259 O O . ILE A 1 418 ? -23.551 -2.595 25.873 1.00 92.69 418 ILE A O 1
ATOM 3263 N N . VAL A 1 419 ? -22.194 -0.862 26.337 1.00 95.00 419 VAL A N 1
ATOM 3264 C CA . VAL A 1 419 ? -21.019 -1.388 25.631 1.00 95.00 419 VAL A CA 1
ATOM 3265 C C . VAL A 1 419 ? -19.745 -1.134 26.429 1.00 95.00 419 VAL A C 1
ATOM 3267 O O . VAL A 1 419 ? -19.623 -0.121 27.122 1.00 95.00 419 VAL A O 1
ATOM 3270 N N . LEU A 1 420 ? -18.770 -2.030 26.299 1.00 96.81 420 LEU A N 1
ATOM 3271 C CA . LEU A 1 420 ? -17.395 -1.747 26.700 1.00 96.81 420 LEU A CA 1
ATOM 3272 C C . LEU A 1 420 ? -16.673 -1.105 25.526 1.00 96.81 420 LEU A C 1
ATOM 3274 O O . LEU A 1 420 ? -16.764 -1.590 24.398 1.00 96.81 420 LEU A O 1
ATOM 3278 N N . LYS A 1 421 ? -15.936 -0.032 25.797 1.00 96.38 421 LYS A N 1
ATOM 3279 C CA . LYS A 1 421 ? -14.981 0.539 24.853 1.00 96.38 421 LYS A CA 1
ATOM 3280 C C . LYS A 1 421 ? -13.583 0.243 25.353 1.00 96.38 421 LYS A C 1
ATOM 3282 O O . LYS A 1 421 ? -13.151 0.790 26.367 1.00 96.38 421 LYS A O 1
ATOM 3287 N N . VAL A 1 422 ? -12.889 -0.615 24.628 1.00 97.56 422 VAL A N 1
ATOM 3288 C CA . VAL A 1 422 ? -11.517 -1.027 24.911 1.00 97.56 422 VAL A CA 1
ATOM 3289 C C . VAL A 1 422 ? -10.629 -0.511 23.789 1.00 97.56 422 VAL A C 1
ATOM 3291 O O . VAL A 1 422 ? -11.047 -0.494 22.635 1.00 97.56 422 VAL A O 1
ATOM 3294 N N . HIS A 1 423 ? -9.414 -0.085 24.104 1.00 98.00 423 HIS A N 1
ATOM 3295 C CA . HIS A 1 423 ? -8.479 0.433 23.118 1.00 98.00 423 HIS A CA 1
ATOM 3296 C C . HIS A 1 423 ? -7.144 -0.298 23.208 1.00 98.00 423 HIS A C 1
ATOM 3298 O O . HIS A 1 423 ? -6.667 -0.591 24.305 1.00 98.00 423 HIS A O 1
ATOM 3304 N N . TYR A 1 424 ? -6.532 -0.554 22.054 1.00 97.94 424 TYR A N 1
ATOM 3305 C CA . TYR A 1 424 ? -5.224 -1.199 21.946 1.00 97.94 424 TYR A CA 1
ATOM 3306 C C . TYR A 1 424 ? -4.284 -0.345 21.118 1.00 97.94 424 TYR A C 1
ATOM 3308 O O . TYR A 1 424 ? -4.686 0.192 20.091 1.00 97.94 424 TYR A O 1
ATOM 3316 N N . CYS A 1 425 ? -3.016 -0.289 21.505 1.00 97.44 425 CYS A N 1
ATOM 3317 C CA . CYS A 1 425 ? -1.947 0.054 20.583 1.00 97.44 425 CYS A CA 1
ATOM 3318 C C . CYS A 1 425 ? -1.271 -1.232 20.109 1.00 97.44 425 CYS A C 1
ATOM 3320 O O . CYS A 1 425 ? -0.856 -2.052 20.925 1.00 97.44 425 CYS A O 1
ATOM 3322 N N . ILE A 1 426 ? -1.184 -1.408 18.793 1.00 95.38 426 ILE A N 1
ATOM 3323 C CA . ILE A 1 426 ? -0.678 -2.625 18.161 1.00 95.38 426 ILE A CA 1
ATOM 3324 C C . ILE A 1 426 ? 0.453 -2.249 17.210 1.00 95.38 426 ILE A C 1
ATOM 3326 O O . ILE A 1 426 ? 0.289 -1.362 16.367 1.00 95.38 426 ILE A O 1
ATOM 3330 N N . TYR A 1 427 ? 1.607 -2.893 17.370 1.00 94.81 427 TYR A N 1
ATOM 3331 C CA . TYR A 1 427 ? 2.829 -2.581 16.626 1.00 94.81 427 TYR A CA 1
ATOM 3332 C C . TYR A 1 427 ? 3.792 -3.783 16.600 1.00 94.81 427 TYR A C 1
ATOM 3334 O O . TYR A 1 427 ? 3.783 -4.591 17.530 1.00 94.81 427 TYR A O 1
ATOM 3342 N N . PRO A 1 428 ? 4.661 -3.934 15.582 1.00 92.38 428 PRO A N 1
ATOM 3343 C CA . PRO A 1 428 ? 5.744 -4.915 15.619 1.00 92.38 428 PRO A CA 1
ATOM 3344 C C . PRO A 1 428 ? 6.673 -4.655 16.807 1.00 92.38 428 PRO A C 1
ATOM 3346 O O . PRO A 1 428 ? 7.000 -3.504 17.079 1.00 92.38 428 PRO A O 1
ATOM 3349 N N . LYS A 1 429 ? 7.190 -5.697 17.469 1.00 91.56 429 LYS A N 1
ATOM 3350 C CA . LYS A 1 429 ? 8.078 -5.536 18.643 1.00 91.56 429 LYS A CA 1
ATOM 3351 C C . LYS A 1 429 ? 9.274 -4.597 18.415 1.00 91.56 429 LYS A C 1
ATOM 3353 O O . LYS A 1 429 ? 9.645 -3.858 19.322 1.00 91.56 429 LYS A O 1
ATOM 3358 N N . TRP A 1 430 ? 9.849 -4.582 17.210 1.00 89.94 430 TRP A N 1
ATOM 3359 C CA . TRP A 1 430 ? 10.958 -3.683 16.861 1.00 89.94 430 TRP A CA 1
ATOM 3360 C C . TRP A 1 430 ? 10.544 -2.200 16.794 1.00 89.94 430 TRP A C 1
ATOM 3362 O O . TRP A 1 430 ? 11.382 -1.318 16.958 1.00 89.94 430 TRP A O 1
ATOM 3372 N N . ALA A 1 431 ? 9.254 -1.911 16.604 1.00 92.31 431 ALA A N 1
ATOM 3373 C CA . ALA A 1 431 ? 8.684 -0.570 16.507 1.00 92.31 431 ALA A CA 1
ATOM 3374 C C . ALA A 1 431 ? 8.146 -0.039 17.851 1.00 92.31 431 ALA A C 1
ATOM 3376 O O . ALA A 1 431 ? 7.329 0.884 17.871 1.00 92.31 431 ALA A O 1
ATOM 3377 N N . LEU A 1 432 ? 8.612 -0.584 18.982 1.00 94.88 432 LEU A N 1
ATOM 3378 C CA . LEU A 1 432 ? 8.214 -0.172 20.334 1.00 94.88 432 LEU A CA 1
ATOM 3379 C C . LEU A 1 432 ? 8.183 1.354 20.562 1.00 94.88 432 LEU A C 1
ATOM 3381 O O . LEU A 1 432 ? 7.210 1.829 21.152 1.00 94.88 432 LEU A O 1
ATOM 3385 N N . PRO A 1 433 ? 9.164 2.155 20.094 1.00 95.75 433 PRO A N 1
ATOM 3386 C CA . PRO A 1 433 ? 9.105 3.609 20.258 1.00 95.75 433 PRO A CA 1
ATOM 3387 C C . PRO A 1 433 ? 7.876 4.242 19.590 1.00 95.75 433 PRO A C 1
ATOM 3389 O O . PRO A 1 433 ? 7.241 5.116 20.178 1.00 95.75 433 PRO A O 1
ATOM 3392 N N . PHE A 1 434 ? 7.500 3.764 18.400 1.00 95.00 434 PHE A N 1
ATOM 3393 C CA . PHE A 1 434 ? 6.325 4.241 17.665 1.00 95.00 434 PHE A CA 1
ATOM 3394 C C . PHE A 1 434 ? 5.026 3.810 18.343 1.00 95.00 434 PHE A C 1
ATOM 3396 O O . PHE A 1 434 ? 4.110 4.619 18.466 1.00 95.00 434 PHE A O 1
ATOM 3403 N N . GLY A 1 435 ? 4.973 2.572 18.844 1.00 95.56 435 GLY A N 1
ATOM 3404 C CA . GLY A 1 435 ? 3.855 2.070 19.641 1.00 95.56 435 GLY A CA 1
ATOM 3405 C C . GLY A 1 435 ? 3.607 2.907 20.896 1.00 95.56 435 GLY A C 1
ATOM 3406 O O . GLY A 1 435 ? 2.509 3.418 21.109 1.00 95.56 435 GLY A O 1
ATOM 3407 N N . ARG A 1 436 ? 4.656 3.145 21.693 1.00 96.75 436 ARG A N 1
ATOM 3408 C CA . ARG A 1 436 ? 4.571 3.985 22.900 1.00 96.75 436 ARG A CA 1
ATOM 3409 C C . ARG A 1 436 ? 4.154 5.417 22.583 1.00 96.75 436 ARG A C 1
ATOM 3411 O O . ARG A 1 436 ? 3.299 5.966 23.277 1.00 96.75 436 ARG A O 1
ATOM 3418 N N . LEU A 1 437 ? 4.729 6.007 21.534 1.00 96.81 437 LEU A N 1
ATOM 3419 C CA . LEU A 1 437 ? 4.368 7.349 21.086 1.00 96.81 437 LEU A CA 1
ATOM 3420 C C . LEU A 1 437 ? 2.893 7.415 20.674 1.00 96.81 437 LEU A C 1
ATOM 3422 O O . LEU A 1 437 ? 2.172 8.287 21.155 1.00 96.81 437 LEU A O 1
ATOM 3426 N N . LEU A 1 438 ? 2.428 6.484 19.833 1.00 96.69 438 LEU A N 1
ATOM 3427 C CA . LEU A 1 438 ? 1.041 6.454 19.378 1.00 96.69 438 LEU A CA 1
ATOM 3428 C C . LEU A 1 438 ? 0.072 6.235 20.541 1.00 96.69 438 LEU A C 1
ATOM 3430 O O . LEU A 1 438 ? -0.924 6.948 20.634 1.00 96.69 438 LEU A O 1
ATOM 3434 N N . GLY A 1 439 ? 0.360 5.299 21.448 1.00 97.06 439 GLY A N 1
ATOM 3435 C CA . GLY A 1 439 ? -0.467 5.048 22.629 1.00 97.06 439 GLY A CA 1
ATOM 3436 C C . GLY A 1 439 ? -0.574 6.273 23.543 1.00 97.06 439 GLY A C 1
ATOM 3437 O O . GLY A 1 439 ? -1.673 6.632 23.984 1.00 97.06 439 GLY A O 1
ATOM 3438 N N . TRP A 1 440 ? 0.545 6.969 23.774 1.00 96.31 440 TRP A N 1
ATOM 3439 C CA . TRP A 1 440 ? 0.570 8.216 24.542 1.00 96.31 440 TRP A CA 1
ATOM 3440 C C . TRP A 1 440 ? -0.236 9.327 23.858 1.00 96.31 440 TRP A C 1
ATOM 3442 O O . TRP A 1 440 ? -1.103 9.932 24.496 1.00 96.31 440 TRP A O 1
ATOM 3452 N N . LEU A 1 441 ? 0.002 9.555 22.561 1.00 96.81 441 LEU A N 1
ATOM 3453 C CA . LEU A 1 441 ? -0.712 10.544 21.752 1.00 96.81 441 LEU A CA 1
ATOM 3454 C C . LEU A 1 441 ? -2.220 10.268 21.753 1.00 96.81 441 LEU A C 1
ATOM 3456 O O . LEU A 1 441 ? -3.001 11.155 22.088 1.00 96.81 441 LEU A O 1
ATOM 3460 N N . SER A 1 442 ? -2.628 9.027 21.472 1.00 96.81 442 SER A N 1
ATOM 3461 C CA . SER A 1 442 ? -4.034 8.591 21.448 1.00 96.81 442 SER A CA 1
ATOM 3462 C C . SER A 1 442 ? -4.729 8.860 22.778 1.00 96.81 442 SER A C 1
ATOM 3464 O O . SER A 1 442 ? -5.810 9.447 22.817 1.00 96.81 442 SER A O 1
ATOM 3466 N N . THR A 1 443 ? -4.076 8.500 23.887 1.00 94.94 443 THR A N 1
ATOM 3467 C CA . THR A 1 443 ? -4.620 8.703 25.234 1.00 94.94 443 THR A CA 1
ATOM 3468 C C . THR A 1 443 ? -4.774 10.189 25.555 1.00 94.94 443 THR A C 1
ATOM 3470 O O . THR A 1 443 ? -5.795 10.605 26.106 1.00 94.94 443 THR A O 1
ATOM 3473 N N . ARG A 1 444 ? -3.776 11.014 25.209 1.00 93.69 444 ARG A N 1
ATOM 3474 C CA . ARG A 1 444 ? -3.820 12.469 25.425 1.00 93.69 444 ARG A CA 1
ATOM 3475 C C . ARG A 1 444 ? -4.894 13.132 24.574 1.00 93.69 444 ARG A C 1
ATOM 3477 O O . ARG A 1 444 ? -5.665 13.929 25.105 1.00 93.69 444 ARG A O 1
ATOM 3484 N N . TYR A 1 445 ? -4.980 12.760 23.302 1.00 93.25 445 TYR A N 1
ATOM 3485 C CA . TYR A 1 445 ? -6.001 13.257 22.394 1.00 93.25 445 TYR A CA 1
ATOM 3486 C C . TYR A 1 445 ? -7.400 12.890 22.869 1.00 93.25 445 TYR A C 1
ATOM 3488 O O . TYR A 1 445 ? -8.229 13.778 22.987 1.00 93.25 445 TYR A O 1
ATOM 3496 N N . ASN A 1 446 ? -7.658 11.633 23.237 1.00 91.44 446 ASN A N 1
ATOM 3497 C CA . ASN A 1 446 ? -8.976 11.215 23.716 1.00 91.44 446 ASN A CA 1
ATOM 3498 C C . ASN A 1 446 ? -9.420 12.010 24.956 1.00 91.44 446 ASN A C 1
ATOM 3500 O O . ASN A 1 446 ? -10.568 12.442 25.045 1.00 91.44 446 ASN A O 1
ATOM 3504 N N . LYS A 1 447 ? -8.497 12.273 25.892 1.00 88.69 447 LYS A N 1
ATOM 3505 C CA . LYS A 1 447 ? -8.767 13.117 27.068 1.00 88.69 447 LYS A CA 1
ATOM 3506 C C . LYS A 1 447 ? -9.087 14.563 26.675 1.00 88.69 447 LYS A C 1
ATOM 3508 O O . LYS A 1 447 ? -10.082 15.111 27.146 1.00 88.69 447 LYS A O 1
ATOM 3513 N N . ALA A 1 448 ? -8.268 15.168 25.815 1.00 89.38 448 ALA A N 1
ATOM 3514 C CA . ALA A 1 448 ? -8.438 16.554 25.380 1.00 89.38 448 ALA A CA 1
ATOM 3515 C C . ALA A 1 448 ? -9.699 16.745 24.522 1.00 89.38 448 ALA A C 1
ATOM 3517 O O . ALA A 1 448 ? -10.498 17.640 24.783 1.00 89.38 448 ALA A O 1
ATOM 3518 N N . PHE A 1 449 ? -9.911 15.867 23.542 1.00 87.19 449 PHE A N 1
ATOM 3519 C CA . PHE A 1 449 ? -11.068 15.886 22.656 1.00 87.19 449 PHE A CA 1
ATOM 3520 C C . PHE A 1 449 ? -12.363 15.697 23.436 1.00 87.19 449 PHE A C 1
ATOM 3522 O O . PHE A 1 449 ? -13.341 16.383 23.172 1.00 87.19 449 PHE A O 1
ATOM 3529 N N . ARG A 1 450 ? -12.369 14.842 24.462 1.00 82.81 450 ARG A N 1
ATOM 3530 C CA . ARG A 1 450 ? -13.538 14.696 25.326 1.00 82.81 450 ARG A CA 1
ATOM 3531 C C . ARG A 1 450 ? -13.804 15.918 26.195 1.00 82.81 450 ARG A C 1
ATOM 3533 O O . ARG A 1 450 ? -14.963 16.287 26.353 1.00 82.81 450 ARG A O 1
ATOM 3540 N N . ALA A 1 451 ? -12.769 16.545 26.752 1.00 84.69 451 ALA A N 1
ATOM 3541 C CA . ALA A 1 451 ? -12.938 17.803 27.477 1.00 84.69 451 ALA A CA 1
ATOM 3542 C C . ALA A 1 451 ? -13.541 18.881 26.560 1.00 84.69 451 ALA A C 1
ATOM 3544 O O . ALA A 1 451 ? -14.488 19.559 26.950 1.00 84.69 451 ALA A O 1
ATOM 3545 N N . LEU A 1 452 ? -13.066 18.958 25.312 1.00 84.44 452 LEU A N 1
ATOM 3546 C CA . LEU A 1 452 ? -13.622 19.833 24.282 1.00 84.44 452 LEU A CA 1
ATOM 3547 C C . LEU A 1 452 ? -15.066 19.454 23.909 1.00 84.44 452 LEU A C 1
ATOM 3549 O O . LEU A 1 452 ? -15.909 20.334 23.766 1.00 84.44 452 LEU A O 1
ATOM 3553 N N . PHE A 1 453 ? -15.381 18.163 23.797 1.00 80.38 453 PHE A N 1
ATOM 3554 C CA . PHE A 1 453 ? -16.730 17.673 23.505 1.00 80.38 453 PHE A CA 1
ATOM 3555 C C . PHE A 1 453 ? -17.716 18.048 24.615 1.00 80.38 453 PHE A C 1
ATOM 3557 O O . PHE A 1 453 ? -18.780 18.584 24.337 1.00 80.38 453 PHE A O 1
ATOM 3564 N N . LEU A 1 454 ? -17.342 17.846 25.883 1.00 79.31 454 LEU A N 1
ATOM 3565 C CA . LEU A 1 454 ? -18.161 18.247 27.032 1.00 79.31 454 LEU A CA 1
ATOM 3566 C C . LEU A 1 454 ? -18.316 19.769 27.126 1.00 79.31 454 LEU A C 1
ATOM 3568 O O . LEU A 1 454 ? -19.395 20.247 27.458 1.00 79.31 454 LEU A O 1
ATOM 3572 N N . PHE A 1 455 ? -17.271 20.529 26.793 1.00 81.38 455 PHE A N 1
ATOM 3573 C CA . PHE A 1 455 ? -17.334 21.990 26.710 1.00 81.38 455 PHE A CA 1
ATOM 3574 C C . PHE A 1 455 ? -18.278 22.477 25.597 1.00 81.38 455 PHE A C 1
ATOM 3576 O O . PHE A 1 455 ? -18.904 23.521 25.728 1.00 81.38 455 PHE A O 1
ATOM 3583 N N . THR A 1 456 ? -18.417 21.707 24.514 1.00 80.06 456 THR A N 1
ATOM 3584 C CA . THR A 1 456 ? -19.196 22.077 23.319 1.00 80.06 456 THR A CA 1
ATOM 3585 C C . THR A 1 456 ? -20.550 21.370 23.206 1.00 80.06 456 THR A C 1
ATOM 3587 O O . THR A 1 456 ? -21.258 21.589 22.225 1.00 80.06 456 THR A O 1
ATOM 3590 N N . ILE A 1 457 ? -20.947 20.554 24.192 1.00 73.00 457 ILE A N 1
ATOM 3591 C CA . ILE A 1 457 ? -22.192 19.766 24.135 1.00 73.00 457 ILE A CA 1
ATOM 3592 C C . ILE A 1 457 ? -23.452 20.637 24.186 1.00 73.00 457 ILE A C 1
ATOM 3594 O O . ILE A 1 457 ? -24.457 20.314 23.556 1.00 73.00 457 ILE A O 1
ATOM 3598 N N . ASN A 1 458 ? -23.387 21.750 24.918 1.00 77.69 458 ASN A N 1
ATOM 3599 C CA . ASN A 1 458 ? -24.453 22.738 25.035 1.00 77.69 458 ASN A CA 1
ATOM 3600 C C . ASN A 1 458 ? -23.839 24.149 25.023 1.00 77.69 458 ASN A C 1
ATOM 3602 O O . ASN A 1 458 ? -23.693 24.751 26.090 1.00 77.69 458 ASN A O 1
ATOM 3606 N N . PRO A 1 459 ? -23.403 24.632 23.845 1.00 79.94 459 PRO A N 1
ATOM 3607 C CA . PRO A 1 459 ? -22.673 25.885 23.725 1.00 79.94 459 PRO A CA 1
ATOM 3608 C C . PRO A 1 459 ? -23.585 27.069 24.070 1.00 79.94 459 PRO A C 1
ATOM 3610 O O . PRO A 1 459 ? -24.681 27.196 23.527 1.00 79.94 459 PRO A O 1
ATOM 3613 N N . LYS A 1 460 ? -23.129 27.932 24.977 1.00 87.25 460 LYS A N 1
ATOM 3614 C CA . LYS A 1 460 ? -23.822 29.136 25.459 1.00 87.25 460 LYS A CA 1
ATOM 3615 C C . LYS A 1 460 ? -23.150 30.423 24.994 1.00 87.25 460 LYS A C 1
ATOM 3617 O O . LYS A 1 460 ? -23.808 31.454 24.889 1.00 87.25 460 LYS A O 1
ATOM 3622 N N . THR A 1 461 ? -21.842 30.381 24.742 1.00 91.25 461 THR A N 1
ATOM 3623 C CA . THR A 1 461 ? -21.051 31.551 24.334 1.00 91.25 461 THR A CA 1
ATOM 3624 C C . THR A 1 461 ? -20.681 31.496 22.844 1.00 91.25 461 THR A C 1
ATOM 3626 O O . THR A 1 461 ? -20.577 30.407 22.273 1.00 91.25 461 THR A O 1
ATOM 3629 N N . PRO A 1 462 ? -20.420 32.639 22.175 1.00 89.44 462 PRO A N 1
ATOM 3630 C CA . PRO A 1 462 ? -19.952 32.646 20.784 1.00 89.44 462 PRO A CA 1
ATOM 3631 C C . PRO A 1 462 ? -18.672 31.828 20.574 1.00 89.44 462 PRO A C 1
ATOM 3633 O O . PRO A 1 462 ? -18.508 31.179 19.542 1.00 89.44 462 PRO A O 1
ATOM 3636 N N . PHE A 1 463 ? -17.782 31.816 21.570 1.00 89.25 463 PHE A N 1
ATOM 3637 C CA . PHE A 1 463 ? -16.559 31.020 21.539 1.00 89.25 463 PHE A CA 1
ATOM 3638 C C . PHE A 1 463 ? -16.840 29.513 21.622 1.00 89.25 463 PHE A C 1
ATOM 3640 O O . 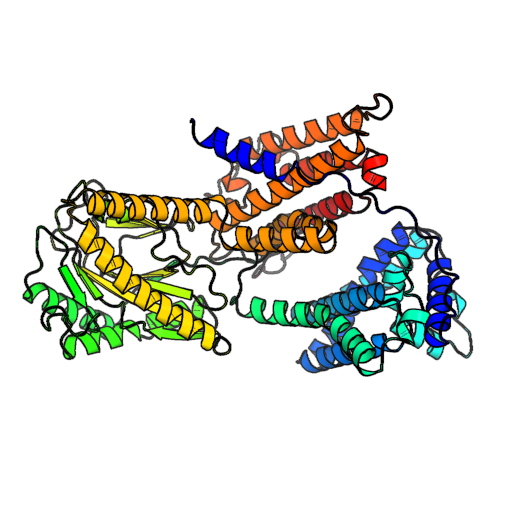PHE A 1 463 ? -16.225 28.735 20.891 1.00 89.25 463 PHE A O 1
ATOM 3647 N N . GLU A 1 464 ? -17.795 29.086 22.452 1.00 86.25 464 GLU A N 1
ATOM 3648 C CA . GLU A 1 464 ? -18.249 27.690 22.502 1.00 86.25 464 GLU A CA 1
ATOM 3649 C C . GLU A 1 464 ? -18.908 27.267 21.186 1.00 86.25 464 GLU A C 1
ATOM 3651 O O . GLU A 1 464 ? -18.609 26.189 20.675 1.00 86.25 464 GLU A O 1
ATOM 3656 N N . HIS A 1 465 ? -19.726 28.132 20.577 1.00 84.38 465 HIS A N 1
ATOM 3657 C CA . HIS A 1 465 ? -20.298 27.879 19.251 1.00 84.38 465 HIS A CA 1
ATOM 3658 C C . HIS A 1 465 ? -19.224 27.767 18.162 1.00 84.38 465 HIS A C 1
ATOM 3660 O O . HIS A 1 465 ? -19.275 26.849 17.342 1.00 84.38 465 HIS A O 1
ATOM 3666 N N . PHE A 1 466 ? -18.228 28.658 18.161 1.00 88.06 466 PHE A N 1
ATOM 3667 C CA . PHE A 1 466 ? -17.091 28.578 17.242 1.00 88.06 466 PHE A CA 1
ATOM 3668 C C . PHE A 1 466 ? -16.284 27.294 17.460 1.00 88.06 466 PHE A C 1
ATOM 3670 O O . PHE A 1 466 ? -15.915 26.624 16.496 1.00 88.06 466 PHE A O 1
ATOM 3677 N N . SER A 1 467 ? -16.043 26.911 18.714 1.00 86.00 467 SER A N 1
ATOM 3678 C CA . SER A 1 467 ? -15.328 25.681 19.066 1.00 86.00 467 SER A CA 1
ATOM 3679 C C . SER A 1 467 ? -16.089 24.436 18.599 1.00 86.00 467 SER A C 1
ATOM 3681 O O . SER A 1 467 ? -15.501 23.565 17.959 1.00 86.00 467 SER A O 1
ATOM 3683 N N . ALA A 1 468 ? -17.406 24.386 18.825 1.00 81.88 468 ALA A N 1
ATOM 3684 C CA . ALA A 1 468 ? -18.277 23.319 18.337 1.00 81.88 468 ALA A CA 1
ATOM 3685 C C . ALA A 1 468 ? -18.243 23.222 16.802 1.00 81.88 468 ALA A C 1
ATOM 3687 O O . ALA A 1 468 ? -18.074 22.137 16.243 1.00 81.88 468 ALA A O 1
ATOM 3688 N N . TRP A 1 469 ? -18.326 24.365 16.110 1.00 85.81 469 TRP A N 1
ATOM 3689 C CA . TRP A 1 469 ? -18.203 24.419 14.653 1.00 85.81 469 TRP A CA 1
ATOM 3690 C C . TRP A 1 469 ? -16.844 23.898 14.170 1.00 85.81 469 TRP A C 1
ATOM 3692 O O . TRP A 1 469 ? -16.810 23.100 13.235 1.00 85.81 469 TRP A O 1
ATOM 3702 N N . ASN A 1 470 ? -15.738 24.283 14.818 1.00 86.69 470 ASN A N 1
ATOM 3703 C CA . ASN A 1 470 ? -14.397 23.808 14.462 1.00 86.69 470 ASN A CA 1
ATOM 3704 C C . ASN A 1 470 ? -14.280 22.286 14.588 1.00 86.69 470 ASN A C 1
ATOM 3706 O O . ASN A 1 470 ? -13.725 21.652 13.692 1.00 86.69 470 ASN A O 1
ATOM 3710 N N . VAL A 1 471 ? -14.825 21.694 15.658 1.00 83.75 471 VAL A N 1
ATOM 3711 C CA . VAL A 1 471 ? -14.841 20.233 15.847 1.00 83.75 471 VAL A CA 1
ATOM 3712 C C . VAL A 1 471 ? -15.553 19.551 14.682 1.00 83.75 471 VAL A C 1
ATOM 3714 O O . VAL A 1 471 ? -14.984 18.663 14.046 1.00 83.75 471 VAL A O 1
ATOM 3717 N N . VAL A 1 472 ? -16.770 19.990 14.351 1.00 82.19 472 VAL A N 1
ATOM 3718 C CA . VAL A 1 472 ? -17.557 19.403 13.254 1.00 82.19 472 VAL A CA 1
ATOM 3719 C C . VAL A 1 472 ? -16.871 19.615 11.901 1.00 82.19 472 VAL A C 1
ATOM 3721 O O . VAL A 1 472 ? -16.816 18.694 11.084 1.00 82.19 472 VAL A O 1
ATOM 3724 N N . PHE A 1 473 ? -16.337 20.813 11.654 1.00 86.88 473 PHE A N 1
ATOM 3725 C CA . PHE A 1 473 ? -15.647 21.157 10.413 1.00 86.88 473 PHE A CA 1
ATOM 3726 C C . PHE A 1 473 ? -14.423 20.267 10.191 1.00 86.88 473 PHE A C 1
ATOM 3728 O O . PHE A 1 473 ? -14.338 19.592 9.164 1.00 86.88 473 PHE A O 1
ATOM 3735 N N . TRP A 1 474 ? -13.511 20.204 11.164 1.00 87.06 474 TRP A N 1
ATOM 3736 C CA . TRP A 1 474 ? -12.296 19.403 11.040 1.00 87.06 474 TRP A CA 1
ATOM 3737 C C . TRP A 1 474 ? -12.588 17.910 10.977 1.00 87.06 474 TRP A C 1
ATOM 3739 O O . TRP A 1 474 ? -11.946 17.216 10.196 1.00 87.06 474 TRP A O 1
ATOM 3749 N N . THR A 1 475 ? -13.606 17.425 11.692 1.00 85.12 475 THR A N 1
ATOM 3750 C CA . THR A 1 475 ? -14.054 16.029 11.583 1.00 85.12 475 THR A CA 1
ATOM 3751 C C . THR A 1 475 ? -14.462 15.681 10.147 1.00 85.12 475 THR A C 1
ATOM 3753 O O . THR A 1 475 ? -14.035 14.660 9.606 1.00 85.12 475 THR A O 1
ATOM 3756 N N . LYS A 1 476 ? -15.223 16.563 9.484 1.00 86.56 476 LYS A N 1
ATOM 3757 C CA . LYS A 1 476 ? -15.629 16.384 8.080 1.00 86.56 476 LYS A CA 1
ATOM 3758 C C . LYS A 1 476 ? -14.453 16.483 7.112 1.00 86.56 476 LYS A C 1
ATOM 3760 O O . LYS A 1 476 ? -14.402 15.712 6.158 1.00 86.56 476 LYS A O 1
ATOM 3765 N N . VAL A 1 477 ? -13.522 17.415 7.338 1.00 89.75 477 VAL A N 1
ATOM 3766 C CA . VAL A 1 477 ? -12.305 17.555 6.518 1.00 89.75 477 VAL A CA 1
ATOM 3767 C C . VAL A 1 477 ? -11.446 16.299 6.623 1.00 89.75 477 VAL A C 1
ATOM 3769 O O . VAL A 1 477 ? -11.018 15.770 5.601 1.00 89.75 477 VAL A O 1
ATOM 3772 N N . VAL A 1 478 ? -11.239 15.798 7.841 1.00 89.44 478 VAL A N 1
ATOM 3773 C CA . VAL A 1 478 ? -10.462 14.585 8.110 1.00 89.44 478 VAL A CA 1
ATOM 3774 C C . VAL A 1 478 ? -11.085 13.384 7.397 1.00 89.44 478 VAL A C 1
ATOM 3776 O O . VAL A 1 478 ? -10.430 12.735 6.583 1.00 89.44 478 VAL A O 1
ATOM 3779 N N . TYR A 1 479 ? -12.388 13.166 7.591 1.00 90.88 479 TYR A N 1
ATOM 3780 C CA . TYR A 1 479 ? -13.129 12.138 6.862 1.00 90.88 479 TYR A CA 1
ATOM 3781 C C . TYR A 1 479 ? -12.994 12.286 5.338 1.00 90.88 479 TYR A C 1
ATOM 3783 O O . TYR A 1 479 ? -12.697 11.313 4.654 1.00 90.88 479 TYR A O 1
ATOM 3791 N N . ALA A 1 480 ? -13.191 13.489 4.789 1.00 91.81 480 ALA A N 1
ATOM 3792 C CA . ALA A 1 480 ? -13.171 13.701 3.345 1.00 91.81 480 ALA A CA 1
ATOM 3793 C C . ALA A 1 480 ? -11.792 13.417 2.734 1.00 91.81 480 ALA A C 1
ATOM 3795 O O . ALA A 1 480 ? -11.714 12.834 1.653 1.00 91.81 480 ALA A O 1
ATOM 3796 N N . ILE A 1 481 ? -10.707 13.798 3.416 1.00 92.31 481 ILE A N 1
ATOM 3797 C CA . ILE A 1 481 ? -9.358 13.490 2.936 1.00 92.31 481 ILE A CA 1
ATOM 3798 C C . ILE A 1 481 ? -9.168 11.976 2.872 1.00 92.31 481 ILE A C 1
ATOM 3800 O O . ILE A 1 481 ? -8.748 11.481 1.830 1.00 92.31 481 ILE A O 1
ATOM 3804 N N . GLU A 1 482 ? -9.517 11.227 3.919 1.00 91.38 482 GLU A N 1
ATOM 3805 C CA . GLU A 1 482 ? -9.360 9.769 3.890 1.00 91.38 482 GLU A CA 1
ATOM 3806 C C . GLU A 1 482 ? -10.293 9.110 2.867 1.00 91.38 482 GLU A C 1
ATOM 3808 O O . GLU A 1 482 ? -9.838 8.324 2.042 1.00 91.38 482 GLU A O 1
ATOM 3813 N N . ALA A 1 483 ? -11.575 9.470 2.838 1.00 91.06 483 ALA A N 1
ATOM 3814 C CA . ALA A 1 483 ? -12.553 8.855 1.945 1.00 91.06 483 ALA A CA 1
ATOM 3815 C C . ALA A 1 483 ? -12.216 9.054 0.455 1.00 91.06 483 ALA A C 1
ATOM 3817 O O . ALA A 1 483 ? -12.382 8.128 -0.339 1.00 91.06 483 ALA A O 1
ATOM 3818 N N . TYR A 1 484 ? -11.725 10.239 0.068 1.00 92.25 484 TYR A N 1
ATOM 3819 C CA . TYR A 1 484 ? -11.501 10.580 -1.343 1.00 92.25 484 TYR A CA 1
ATOM 3820 C C . TYR A 1 484 ? -10.047 10.501 -1.796 1.00 92.25 484 TYR A C 1
ATOM 3822 O O . TYR A 1 484 ? -9.815 10.206 -2.964 1.00 92.25 484 TYR A O 1
ATOM 3830 N N . PHE A 1 485 ? -9.082 10.761 -0.912 1.00 93.38 485 PHE A N 1
ATOM 3831 C CA . PHE A 1 485 ? -7.659 10.788 -1.263 1.00 93.38 485 PHE A CA 1
ATOM 3832 C C . PHE A 1 485 ? -6.858 9.702 -0.552 1.00 93.38 485 PHE A C 1
ATOM 3834 O O . PHE A 1 485 ? -6.016 9.059 -1.170 1.00 93.38 485 PHE A O 1
ATOM 3841 N N . GLY A 1 486 ? -7.131 9.463 0.726 1.00 92.00 486 GLY A N 1
ATOM 3842 C CA . GLY A 1 486 ? -6.322 8.600 1.573 1.00 92.00 486 GLY A CA 1
ATOM 3843 C C . GLY A 1 486 ? -5.062 9.298 2.056 1.00 92.00 486 GLY A C 1
ATOM 3844 O O . GLY A 1 486 ? -4.244 9.761 1.257 1.00 92.00 486 GLY A O 1
ATOM 3845 N N . TYR A 1 487 ? -4.848 9.329 3.365 1.00 88.38 487 TYR A N 1
ATOM 3846 C CA . TYR A 1 487 ? -3.696 10.026 3.934 1.00 88.38 487 TYR A CA 1
ATOM 3847 C C . TYR A 1 487 ? -2.354 9.471 3.465 1.00 88.38 487 TYR A C 1
ATOM 3849 O O . TYR A 1 487 ? -1.442 10.236 3.149 1.00 88.38 487 TYR A O 1
ATOM 3857 N N . ASN A 1 488 ? -2.251 8.145 3.354 1.00 87.94 488 ASN A N 1
ATOM 3858 C CA . ASN A 1 488 ? -1.041 7.488 2.862 1.00 87.94 488 ASN A CA 1
ATOM 3859 C C . ASN A 1 488 ? -0.703 7.934 1.431 1.00 87.94 488 ASN A C 1
ATOM 3861 O O . ASN A 1 488 ? 0.466 8.140 1.114 1.00 87.94 488 ASN A O 1
ATOM 3865 N N . ASN A 1 489 ? -1.715 8.152 0.586 1.00 93.12 489 ASN A N 1
ATOM 3866 C CA . ASN A 1 489 ? -1.509 8.621 -0.781 1.00 93.12 489 ASN A CA 1
ATOM 3867 C C . ASN A 1 489 ? -1.084 10.088 -0.805 1.00 93.12 489 ASN A C 1
ATOM 3869 O O . ASN A 1 489 ? -0.180 10.432 -1.557 1.00 93.12 489 ASN A O 1
ATOM 3873 N N . VAL A 1 490 ? -1.683 10.942 0.033 1.00 92.81 490 VAL A N 1
ATOM 3874 C CA . VAL A 1 490 ? -1.303 12.362 0.136 1.00 92.81 490 VAL A CA 1
ATOM 3875 C C . VAL A 1 490 ? 0.165 12.501 0.538 1.00 92.81 490 VAL A C 1
ATOM 3877 O O . VAL A 1 490 ? 0.917 13.212 -0.127 1.00 92.81 490 VAL A O 1
ATOM 3880 N N . VAL A 1 491 ? 0.592 11.784 1.583 1.00 90.06 491 VAL A N 1
ATOM 3881 C CA . VAL A 1 491 ? 1.990 11.800 2.043 1.00 90.06 491 VAL A CA 1
ATOM 3882 C C . VAL A 1 491 ? 2.924 11.249 0.964 1.00 90.06 491 VAL A C 1
ATOM 3884 O O . VAL A 1 491 ? 3.965 11.843 0.695 1.00 90.06 491 VAL A O 1
ATOM 3887 N N . TYR A 1 492 ? 2.543 10.150 0.308 1.00 92.50 492 TYR A N 1
ATOM 3888 C CA . TYR A 1 492 ? 3.349 9.537 -0.746 1.00 92.50 492 TYR A CA 1
ATOM 3889 C C . TYR A 1 492 ? 3.523 10.444 -1.971 1.00 92.50 492 TYR A C 1
ATOM 3891 O O . TYR A 1 492 ? 4.648 10.695 -2.400 1.00 92.50 492 TYR A O 1
ATOM 3899 N N . ILE A 1 493 ? 2.422 10.976 -2.508 1.00 95.75 493 ILE A N 1
ATOM 3900 C CA . ILE A 1 493 ? 2.424 11.871 -3.671 1.00 95.75 493 ILE A CA 1
ATOM 3901 C C . ILE A 1 493 ? 3.187 13.155 -3.338 1.00 95.75 493 ILE A C 1
ATOM 3903 O O . ILE A 1 493 ? 4.028 13.575 -4.127 1.00 95.75 493 ILE A O 1
ATOM 3907 N N . GLY A 1 494 ? 2.950 13.751 -2.163 1.00 95.12 494 GLY A N 1
ATOM 3908 C CA . GLY A 1 494 ? 3.666 14.948 -1.717 1.00 95.12 494 GLY A CA 1
ATOM 3909 C C . GLY A 1 494 ? 5.171 14.714 -1.560 1.00 95.12 494 GLY A C 1
ATOM 3910 O O . GLY A 1 494 ? 5.972 15.530 -2.014 1.00 95.12 494 GLY A O 1
ATOM 3911 N N . GLY A 1 495 ? 5.563 13.571 -0.989 1.00 92.06 495 GLY A N 1
ATOM 3912 C CA . GLY A 1 495 ? 6.965 13.171 -0.864 1.00 92.06 495 GLY A CA 1
ATOM 3913 C C . GLY A 1 495 ? 7.644 12.988 -2.222 1.00 92.06 495 GLY A C 1
ATOM 3914 O O . GLY A 1 495 ? 8.720 13.539 -2.450 1.00 92.06 495 GLY A O 1
ATOM 3915 N N . LEU A 1 496 ? 6.998 12.284 -3.156 1.00 93.88 496 LEU A N 1
ATOM 3916 C CA . LEU A 1 496 ? 7.516 12.128 -4.516 1.00 93.88 496 LEU A CA 1
ATOM 3917 C C . LEU A 1 496 ? 7.558 13.447 -5.287 1.00 93.88 496 LEU A C 1
ATOM 3919 O O . LEU A 1 496 ? 8.489 13.653 -6.058 1.00 93.88 496 LEU A O 1
ATOM 3923 N N . ALA A 1 497 ? 6.581 14.336 -5.099 1.00 94.75 497 ALA A N 1
ATOM 3924 C CA . ALA A 1 497 ? 6.566 15.642 -5.749 1.00 94.75 497 ALA A CA 1
ATOM 3925 C C . ALA A 1 497 ? 7.734 16.504 -5.258 1.00 94.75 497 ALA A C 1
ATOM 3927 O O . ALA A 1 497 ? 8.443 17.097 -6.068 1.00 94.75 497 ALA A O 1
ATOM 3928 N N . LEU A 1 498 ? 7.990 16.514 -3.944 1.00 93.00 498 LEU A N 1
ATOM 3929 C CA . LEU A 1 498 ? 9.132 17.211 -3.356 1.00 93.00 498 LEU A CA 1
ATOM 3930 C C . LEU A 1 498 ? 10.462 16.641 -3.870 1.00 93.00 498 LEU A C 1
ATOM 3932 O O . LEU A 1 498 ? 11.339 17.404 -4.269 1.00 93.00 498 LEU A O 1
ATOM 3936 N N . LEU A 1 499 ? 10.604 15.312 -3.898 1.00 84.19 499 LEU A N 1
ATOM 3937 C CA . LEU A 1 499 ? 11.798 14.644 -4.427 1.00 84.19 499 LEU A CA 1
ATOM 3938 C C . LEU A 1 499 ? 11.983 14.907 -5.924 1.00 84.19 499 LEU A C 1
ATOM 3940 O O . LEU A 1 499 ? 13.085 15.225 -6.361 1.00 84.19 499 LEU A O 1
ATOM 3944 N N . GLY A 1 500 ? 10.908 14.819 -6.704 1.00 88.88 500 GLY A N 1
ATOM 3945 C CA . GLY A 1 500 ? 10.933 15.065 -8.139 1.00 88.88 500 GLY A CA 1
ATOM 3946 C C . GLY A 1 500 ? 11.288 16.510 -8.475 1.00 88.88 500 GLY A C 1
ATOM 3947 O O . GLY A 1 500 ? 12.084 16.748 -9.377 1.00 88.88 500 GLY A O 1
ATOM 3948 N N . TRP A 1 501 ? 10.772 17.469 -7.703 1.00 89.44 501 TRP A N 1
ATOM 3949 C CA . TRP A 1 501 ? 11.122 18.883 -7.836 1.00 89.44 501 TRP A CA 1
ATOM 3950 C C . TRP A 1 501 ? 12.590 19.164 -7.494 1.00 89.44 501 TRP A C 1
ATOM 3952 O O . TRP A 1 501 ? 13.212 20.021 -8.115 1.00 89.44 501 TRP A O 1
ATOM 3962 N N . ARG A 1 502 ? 13.154 18.452 -6.512 1.00 83.19 502 ARG A N 1
ATOM 3963 C CA . ARG A 1 502 ? 14.537 18.662 -6.059 1.00 83.19 502 ARG A CA 1
ATOM 3964 C C . ARG A 1 502 ? 15.586 17.923 -6.877 1.00 83.19 502 ARG A C 1
ATOM 3966 O O . ARG A 1 502 ? 16.711 18.403 -6.952 1.00 83.19 502 ARG A O 1
ATOM 3973 N N . VAL A 1 503 ? 15.242 16.761 -7.423 1.00 82.00 503 VAL A N 1
ATOM 3974 C CA . VAL A 1 503 ? 16.202 15.857 -8.063 1.00 82.00 503 VAL A CA 1
ATOM 3975 C C . VAL A 1 503 ? 15.895 15.715 -9.546 1.00 82.00 503 VAL A C 1
ATOM 3977 O O . VAL A 1 503 ? 16.669 16.166 -10.383 1.00 82.00 503 VAL A O 1
ATOM 3980 N N . ASN A 1 504 ? 14.776 15.073 -9.882 1.00 82.50 504 ASN A N 1
ATOM 3981 C CA . ASN A 1 504 ? 14.364 14.852 -11.263 1.00 82.50 504 ASN A CA 1
ATOM 3982 C C . ASN A 1 504 ? 12.871 14.507 -11.316 1.00 82.50 504 ASN A C 1
ATOM 3984 O O . ASN A 1 504 ? 12.423 13.576 -10.641 1.00 82.50 504 ASN A O 1
ATOM 3988 N N . TYR A 1 505 ? 12.113 15.204 -12.164 1.00 89.62 505 TYR A N 1
ATOM 3989 C CA . TYR A 1 505 ? 10.679 14.974 -12.352 1.00 89.62 505 TYR A CA 1
ATOM 3990 C C . TYR A 1 505 ? 10.333 13.511 -12.694 1.00 89.62 505 TYR A C 1
ATOM 3992 O O . TYR A 1 505 ? 9.272 13.027 -12.298 1.00 89.62 505 TYR A O 1
ATOM 4000 N N . LEU A 1 506 ? 11.239 12.774 -13.348 1.00 87.62 506 LEU A N 1
ATOM 4001 C CA . LEU A 1 506 ? 11.071 11.353 -13.661 1.00 87.62 506 LEU A CA 1
ATOM 4002 C C . LEU A 1 506 ? 10.764 10.507 -12.413 1.00 87.62 506 LEU A C 1
ATOM 4004 O O . LEU A 1 506 ? 9.993 9.556 -12.503 1.00 87.62 506 LEU A O 1
ATOM 4008 N N . ILE A 1 507 ? 11.294 10.879 -11.242 1.00 86.94 507 ILE A N 1
ATOM 4009 C CA . ILE A 1 507 ? 11.002 10.204 -9.966 1.00 86.94 507 ILE A CA 1
ATOM 4010 C C . ILE A 1 507 ? 9.514 10.319 -9.628 1.00 86.94 507 ILE A C 1
ATOM 4012 O O . ILE A 1 507 ? 8.880 9.330 -9.260 1.00 86.94 507 ILE A O 1
ATOM 4016 N N . PHE A 1 508 ? 8.948 11.519 -9.777 1.00 94.38 508 PHE A N 1
ATOM 4017 C CA . PHE A 1 508 ? 7.526 11.750 -9.546 1.00 94.38 508 PHE A CA 1
ATOM 4018 C C . PHE A 1 508 ? 6.675 11.027 -10.590 1.00 94.38 508 PHE A C 1
ATOM 4020 O O . PHE A 1 508 ? 5.722 10.342 -10.219 1.00 94.38 508 PHE A O 1
ATOM 4027 N N . LEU A 1 509 ? 7.044 11.130 -11.871 1.00 95.50 509 LEU A N 1
ATOM 4028 C CA . LEU A 1 509 ? 6.345 10.475 -12.977 1.00 95.50 509 LEU A CA 1
ATOM 4029 C C . LEU A 1 509 ? 6.275 8.957 -12.768 1.00 95.50 509 LEU A C 1
ATOM 4031 O O . LEU A 1 509 ? 5.188 8.405 -12.623 1.00 95.50 509 LEU A O 1
ATOM 4035 N N . VAL A 1 510 ? 7.423 8.285 -12.661 1.00 91.38 510 VAL A N 1
ATOM 4036 C CA . VAL A 1 510 ? 7.501 6.823 -12.498 1.00 91.38 510 VAL A CA 1
ATOM 4037 C C . VAL A 1 510 ? 6.869 6.380 -11.181 1.00 91.38 510 VAL A C 1
ATOM 4039 O O . VAL A 1 510 ? 6.096 5.421 -11.156 1.00 91.38 510 VAL A O 1
ATOM 4042 N N . GLY A 1 511 ? 7.144 7.100 -10.089 1.00 92.25 511 GLY A N 1
ATOM 4043 C CA . GLY A 1 511 ? 6.623 6.774 -8.763 1.00 92.25 511 GLY A CA 1
ATOM 4044 C C . GLY A 1 511 ? 5.103 6.901 -8.640 1.00 92.25 511 GLY A C 1
ATOM 4045 O O . GLY A 1 511 ? 4.528 6.370 -7.700 1.00 92.25 511 GLY A O 1
ATOM 4046 N N . THR A 1 512 ? 4.421 7.557 -9.579 1.00 97.00 512 THR A N 1
ATOM 4047 C CA . THR A 1 512 ? 2.957 7.712 -9.537 1.00 97.00 512 THR A CA 1
ATOM 4048 C C . THR A 1 512 ? 2.240 7.019 -10.694 1.00 97.00 512 THR A C 1
ATOM 4050 O O . THR A 1 512 ? 1.173 6.443 -10.478 1.00 97.00 512 THR A O 1
ATOM 4053 N N . SER A 1 513 ? 2.838 6.977 -11.888 1.00 96.88 513 SER A N 1
ATOM 4054 C CA . SER A 1 513 ? 2.219 6.425 -13.099 1.00 96.88 513 SER A CA 1
ATOM 4055 C C . SER A 1 513 ? 1.854 4.941 -12.981 1.00 96.88 513 SER A C 1
ATOM 4057 O O . SER A 1 513 ? 0.814 4.515 -13.482 1.00 96.88 513 SER A O 1
ATOM 4059 N N . PHE A 1 514 ? 2.661 4.142 -12.276 1.00 97.00 514 PHE A N 1
ATOM 4060 C CA . PHE A 1 514 ? 2.524 2.679 -12.296 1.00 97.00 514 PHE A CA 1
ATOM 4061 C C . PHE A 1 514 ? 1.876 2.062 -11.047 1.00 97.00 514 PHE A C 1
ATOM 4063 O O . PHE A 1 514 ? 1.574 0.867 -11.028 1.00 97.00 514 PHE A O 1
ATOM 4070 N N . VAL A 1 515 ? 1.617 2.859 -10.007 1.00 96.56 515 VAL A N 1
ATOM 4071 C CA . VAL A 1 515 ? 1.132 2.373 -8.699 1.00 96.56 515 VAL A CA 1
ATOM 4072 C C . VAL A 1 515 ? -0.192 1.619 -8.809 1.00 96.56 515 VAL A C 1
ATOM 4074 O O . VAL A 1 515 ? -0.374 0.593 -8.154 1.00 96.56 515 VAL A O 1
ATOM 4077 N N . HIS A 1 516 ? -1.110 2.097 -9.652 1.00 96.94 516 HIS A N 1
ATOM 4078 C CA . HIS A 1 516 ? -2.430 1.490 -9.795 1.00 96.94 516 HIS A CA 1
ATOM 4079 C C . HIS A 1 516 ? -2.362 0.053 -10.341 1.00 96.94 516 HIS A C 1
ATOM 4081 O O . HIS A 1 516 ? -3.119 -0.790 -9.869 1.00 96.94 516 HIS A O 1
ATOM 4087 N N . TYR A 1 517 ? -1.425 -0.271 -11.244 1.00 96.50 517 TYR A N 1
ATOM 4088 C CA . TYR A 1 517 ? -1.222 -1.652 -11.710 1.00 96.50 517 TYR A CA 1
ATOM 4089 C C . TYR A 1 517 ? -0.753 -2.562 -10.592 1.00 96.50 517 TYR A C 1
ATOM 4091 O O . TYR A 1 517 ? -1.314 -3.632 -10.386 1.00 96.50 517 TYR A O 1
ATOM 4099 N N . LEU A 1 518 ? 0.260 -2.123 -9.841 1.00 94.62 518 LEU A N 1
ATOM 4100 C CA . LEU A 1 518 ? 0.788 -2.897 -8.723 1.00 94.62 518 LEU A CA 1
ATOM 4101 C C . LEU A 1 518 ? -0.309 -3.153 -7.684 1.00 94.62 518 LEU A C 1
ATOM 4103 O O . LEU A 1 518 ? -0.423 -4.257 -7.157 1.00 94.62 518 LEU A O 1
ATOM 4107 N N . ARG A 1 519 ? -1.165 -2.154 -7.446 1.00 94.88 519 ARG A N 1
ATOM 4108 C CA . ARG A 1 519 ? -2.313 -2.257 -6.548 1.00 94.88 519 ARG A CA 1
ATOM 4109 C C . ARG A 1 519 ? -3.377 -3.230 -7.067 1.00 94.88 519 ARG A C 1
ATOM 4111 O O . ARG A 1 519 ? -3.865 -4.030 -6.266 1.00 94.88 519 ARG A O 1
ATOM 4118 N N . TYR A 1 520 ? -3.695 -3.213 -8.365 1.00 95.19 520 TYR A N 1
ATOM 4119 C CA . TYR A 1 520 ? -4.573 -4.200 -9.011 1.00 95.19 520 TYR A CA 1
ATOM 4120 C C . TYR A 1 520 ? -4.010 -5.616 -8.869 1.00 95.19 520 TYR A C 1
ATOM 4122 O O . TYR A 1 520 ? -4.665 -6.475 -8.280 1.00 95.19 520 TYR A O 1
ATOM 4130 N N . ILE A 1 521 ? -2.769 -5.825 -9.315 1.00 94.25 521 ILE A N 1
ATOM 4131 C CA . ILE A 1 521 ? -2.100 -7.131 -9.339 1.00 94.25 521 ILE A CA 1
ATOM 4132 C C . ILE A 1 521 ? -2.032 -7.742 -7.936 1.00 94.25 521 ILE A C 1
ATOM 4134 O O . ILE A 1 521 ? -2.359 -8.911 -7.724 1.00 94.25 521 ILE A O 1
ATOM 4138 N N . ASN A 1 522 ? -1.642 -6.938 -6.948 1.00 91.81 522 ASN A N 1
ATOM 4139 C CA . ASN A 1 522 ? -1.473 -7.397 -5.574 1.00 91.81 522 ASN A CA 1
ATOM 4140 C C . ASN A 1 522 ? -2.819 -7.690 -4.889 1.00 91.81 522 ASN A C 1
ATOM 4142 O O . ASN A 1 522 ? -2.966 -8.690 -4.187 1.00 91.81 522 ASN A O 1
ATOM 4146 N N . THR A 1 523 ? -3.832 -6.852 -5.125 1.00 92.94 523 THR A N 1
ATOM 4147 C CA . THR A 1 523 ? -5.185 -7.077 -4.587 1.00 92.94 523 THR A CA 1
ATOM 4148 C C . THR A 1 523 ? -5.820 -8.324 -5.186 1.00 92.94 523 THR A C 1
ATOM 4150 O O . THR A 1 523 ? -6.350 -9.155 -4.448 1.00 92.94 523 THR A O 1
ATOM 4153 N N . TYR A 1 524 ? -5.693 -8.494 -6.501 1.00 92.31 524 TYR A N 1
ATOM 4154 C CA . TYR A 1 524 ? -6.164 -9.678 -7.207 1.00 92.31 524 TYR A CA 1
ATOM 4155 C C . TYR A 1 524 ? -5.408 -10.943 -6.797 1.00 92.31 524 TYR A C 1
ATOM 4157 O O . TYR A 1 524 ? -5.982 -12.026 -6.807 1.00 92.31 524 TYR A O 1
ATOM 4165 N N . TYR A 1 525 ? -4.139 -10.836 -6.397 1.00 91.38 525 TYR A N 1
ATOM 4166 C CA . TYR A 1 525 ? -3.399 -11.983 -5.883 1.00 91.38 525 TYR A CA 1
ATOM 4167 C C . TYR A 1 525 ? -3.908 -12.427 -4.504 1.00 91.38 525 TYR A C 1
ATOM 4169 O O . TYR A 1 525 ? -4.031 -13.619 -4.262 1.00 91.38 525 TYR A O 1
ATOM 4177 N N . HIS A 1 526 ? -4.216 -11.510 -3.583 1.00 88.44 526 HIS A N 1
ATOM 4178 C CA . HIS A 1 526 ? -4.595 -11.897 -2.217 1.00 88.44 526 HIS A CA 1
ATOM 4179 C C . HIS A 1 526 ? -6.093 -12.174 -2.019 1.00 88.44 526 HIS A C 1
ATOM 4181 O O . HIS A 1 526 ? -6.420 -13.095 -1.276 1.00 88.44 526 HIS A O 1
ATOM 4187 N N . ARG A 1 527 ? -6.977 -11.405 -2.672 1.00 86.94 527 ARG A N 1
ATOM 4188 C CA . ARG A 1 527 ? -8.462 -11.468 -2.718 1.00 86.94 527 ARG A CA 1
ATOM 4189 C C . ARG A 1 527 ? -9.275 -11.588 -1.426 1.00 86.94 527 ARG A C 1
ATOM 4191 O O . ARG A 1 527 ? -10.468 -11.310 -1.452 1.00 86.94 527 ARG A O 1
ATOM 4198 N N . THR A 1 528 ? -8.698 -11.991 -0.305 1.00 84.25 528 THR A N 1
ATOM 4199 C CA . THR A 1 528 ? -9.422 -12.225 0.946 1.00 84.25 528 THR A CA 1
ATOM 4200 C C . THR A 1 528 ? -9.295 -11.031 1.877 1.00 84.25 528 THR A C 1
ATOM 4202 O O . THR A 1 528 ? -8.235 -10.416 1.977 1.00 84.25 528 THR A O 1
ATOM 4205 N N . ASN A 1 529 ? -10.383 -10.706 2.580 1.00 85.38 529 ASN A N 1
ATOM 4206 C CA . ASN A 1 529 ? -10.414 -9.642 3.583 1.00 85.38 529 ASN A CA 1
ATOM 4207 C C . ASN A 1 529 ? -9.898 -8.283 3.058 1.00 85.38 529 ASN A C 1
ATOM 4209 O O . ASN A 1 529 ? -9.109 -7.611 3.719 1.00 85.38 529 ASN A O 1
ATOM 4213 N N . VAL A 1 530 ? -10.279 -7.896 1.838 1.00 88.88 530 VAL A N 1
ATOM 4214 C CA . VAL A 1 530 ? -9.786 -6.672 1.184 1.00 88.88 530 VAL A CA 1
ATOM 4215 C C . VAL A 1 530 ? -10.466 -5.432 1.766 1.00 88.88 530 VAL A C 1
ATOM 4217 O O . VAL A 1 530 ? -11.688 -5.399 1.899 1.00 88.88 530 VAL A O 1
ATOM 4220 N N . ALA A 1 531 ? -9.698 -4.370 2.027 1.00 89.88 531 ALA A N 1
ATOM 4221 C CA . ALA A 1 531 ? -10.255 -3.035 2.256 1.00 89.88 531 ALA A CA 1
ATOM 4222 C C . ALA A 1 531 ? -10.764 -2.445 0.924 1.00 89.88 531 ALA A C 1
ATOM 4224 O O . ALA A 1 531 ? -10.071 -1.681 0.251 1.00 89.88 531 ALA A O 1
ATOM 4225 N N . TYR A 1 532 ? -11.947 -2.882 0.490 1.00 90.94 532 TYR A N 1
ATOM 4226 C CA . TYR A 1 532 ? -12.430 -2.716 -0.884 1.00 90.94 532 TYR A CA 1
ATOM 4227 C C . TYR A 1 532 ? -12.555 -1.265 -1.346 1.00 90.94 532 TYR A C 1
ATOM 4229 O O . TYR A 1 532 ? -12.055 -0.903 -2.412 1.00 90.94 532 TYR A O 1
ATOM 4237 N N . THR A 1 533 ? -13.187 -0.405 -0.548 1.00 91.31 533 THR A N 1
ATOM 4238 C CA . THR A 1 533 ? -13.355 1.006 -0.917 1.00 91.31 533 THR A CA 1
ATOM 4239 C C . THR A 1 533 ? -12.009 1.729 -0.922 1.00 91.31 533 THR A C 1
ATOM 4241 O O . THR A 1 533 ? -11.768 2.553 -1.801 1.00 91.31 533 THR A O 1
ATOM 4244 N N . VAL A 1 534 ? -11.100 1.371 -0.006 1.00 92.25 534 VAL A N 1
ATOM 4245 C CA . VAL A 1 534 ? -9.719 1.882 0.010 1.00 92.25 534 VAL A CA 1
ATOM 4246 C C . VAL A 1 534 ? -8.988 1.507 -1.279 1.00 92.25 534 VAL A C 1
ATOM 4248 O O . VAL A 1 534 ? -8.391 2.363 -1.927 1.00 92.25 534 VAL A O 1
ATOM 4251 N N . PHE A 1 535 ? -9.092 0.245 -1.697 1.00 94.19 535 PHE A N 1
ATOM 4252 C CA . PHE A 1 535 ? -8.544 -0.233 -2.964 1.00 94.19 535 PHE A CA 1
ATOM 4253 C C . PHE A 1 535 ? -9.080 0.565 -4.164 1.00 94.19 535 PHE A C 1
ATOM 4255 O O . PHE A 1 535 ? -8.282 1.093 -4.940 1.00 94.19 535 PHE A O 1
ATOM 4262 N N . LYS A 1 536 ? -10.408 0.721 -4.281 1.00 94.12 536 LYS A N 1
ATOM 4263 C CA . LYS A 1 536 ? -11.038 1.507 -5.359 1.00 94.12 536 LYS A CA 1
ATOM 4264 C C . LYS A 1 536 ? -10.527 2.945 -5.391 1.00 94.12 536 LYS A C 1
ATOM 4266 O O . LYS A 1 536 ? -10.142 3.436 -6.452 1.00 94.12 536 LYS A O 1
ATOM 4271 N N . ARG A 1 537 ? -10.508 3.604 -4.228 1.00 94.56 537 ARG A N 1
ATOM 4272 C CA . ARG A 1 537 ? -10.023 4.979 -4.061 1.00 94.56 537 ARG A CA 1
ATOM 4273 C C . ARG A 1 537 ? -8.584 5.113 -4.557 1.00 94.56 537 ARG A C 1
ATOM 4275 O O . ARG A 1 537 ? -8.317 5.949 -5.415 1.00 94.56 537 ARG A O 1
ATOM 4282 N N . ASP A 1 538 ? -7.674 4.283 -4.046 1.00 95.56 538 ASP A N 1
ATOM 4283 C CA . ASP A 1 538 ? -6.246 4.357 -4.373 1.00 95.56 538 ASP A CA 1
ATOM 4284 C C . ASP A 1 538 ? -6.022 4.184 -5.879 1.00 95.56 538 ASP A C 1
ATOM 4286 O O . ASP A 1 538 ? -5.389 5.013 -6.533 1.00 95.56 538 ASP A O 1
ATOM 4290 N N . VAL A 1 539 ? -6.596 3.128 -6.452 1.00 95.94 539 VAL A N 1
ATOM 4291 C CA . VAL A 1 539 ? -6.460 2.827 -7.876 1.00 95.94 539 VAL A CA 1
ATOM 4292 C C . VAL A 1 539 ? -7.016 3.955 -8.740 1.00 95.94 539 VAL A C 1
ATOM 4294 O O . VAL A 1 539 ? -6.372 4.332 -9.718 1.00 95.94 539 VAL A O 1
ATOM 4297 N N . LEU A 1 540 ? -8.182 4.510 -8.393 1.00 95.50 540 LEU A N 1
ATOM 4298 C CA . LEU A 1 540 ? -8.775 5.619 -9.136 1.00 95.50 540 LEU A CA 1
ATOM 4299 C C . LEU A 1 540 ? -7.861 6.850 -9.127 1.00 95.50 540 LEU A C 1
ATOM 4301 O O . LEU A 1 540 ? -7.647 7.442 -10.185 1.00 95.50 540 LEU A O 1
ATOM 4305 N N . ILE A 1 541 ? -7.291 7.213 -7.974 1.00 96.88 541 ILE A N 1
ATOM 4306 C CA . ILE A 1 541 ? -6.372 8.356 -7.850 1.00 96.88 541 ILE A CA 1
ATOM 4307 C C . ILE A 1 541 ? -5.135 8.149 -8.718 1.00 96.88 541 ILE A C 1
ATOM 4309 O O . ILE A 1 541 ? -4.825 8.998 -9.552 1.00 96.88 541 ILE A O 1
ATOM 4313 N N . PHE A 1 542 ? -4.437 7.022 -8.553 1.00 97.88 542 PHE A N 1
ATOM 4314 C CA . PHE A 1 542 ? -3.184 6.787 -9.272 1.00 97.88 542 PHE A CA 1
ATOM 4315 C C . PHE A 1 542 ? -3.403 6.561 -10.768 1.00 97.88 542 PHE A C 1
ATOM 4317 O O . PHE A 1 542 ? -2.585 7.011 -11.565 1.00 97.88 542 PHE A O 1
ATOM 4324 N N . LYS A 1 543 ? -4.518 5.943 -11.178 1.00 96.75 543 LYS A N 1
ATOM 4325 C CA . LYS A 1 543 ? -4.887 5.855 -12.598 1.00 96.75 543 LYS A CA 1
ATOM 4326 C C . LYS A 1 543 ? -5.179 7.241 -13.177 1.00 96.75 543 LYS A C 1
ATOM 4328 O O . LYS A 1 543 ? -4.696 7.557 -14.258 1.00 96.75 543 LYS A O 1
ATOM 4333 N N . SER A 1 544 ? -5.923 8.081 -12.454 1.00 96.56 544 SER A N 1
ATOM 4334 C CA . SER A 1 544 ? -6.232 9.448 -12.899 1.00 96.56 544 SER A CA 1
ATOM 4335 C C . SER A 1 544 ? -4.967 10.295 -13.027 1.00 96.56 544 SER A C 1
ATOM 4337 O O . SER A 1 544 ? -4.803 11.002 -14.017 1.00 96.56 544 SER A O 1
ATOM 4339 N N . LEU A 1 545 ? -4.051 10.184 -12.062 1.00 97.50 545 LEU A N 1
ATOM 4340 C CA . LEU A 1 545 ? -2.767 10.878 -12.091 1.00 97.50 545 LEU A CA 1
ATOM 4341 C C . LEU A 1 545 ? -1.891 10.403 -13.258 1.00 97.50 545 LEU A C 1
ATOM 4343 O O . LEU A 1 545 ? -1.359 11.241 -13.980 1.00 97.50 545 LEU A O 1
ATOM 4347 N N . ALA A 1 546 ? -1.809 9.091 -13.496 1.00 97.81 546 ALA A N 1
ATOM 4348 C CA . ALA A 1 546 ? -1.076 8.521 -14.626 1.00 97.81 546 ALA A CA 1
ATOM 4349 C C . ALA A 1 546 ? -1.613 9.018 -15.978 1.00 97.81 546 ALA A C 1
ATOM 4351 O O . ALA A 1 546 ? -0.852 9.479 -16.825 1.00 97.81 546 ALA A O 1
ATOM 4352 N N . VAL A 1 547 ? -2.938 8.985 -16.170 1.00 96.50 547 VAL A N 1
ATOM 4353 C CA . VAL A 1 547 ? -3.579 9.479 -17.400 1.00 96.50 547 VAL A CA 1
ATOM 4354 C C . VAL A 1 547 ? -3.356 10.982 -17.573 1.00 96.50 547 VAL A C 1
ATOM 4356 O O . VAL A 1 547 ? -3.034 11.422 -18.674 1.00 96.50 547 VAL A O 1
ATOM 4359 N N . ALA A 1 548 ? -3.474 11.772 -16.500 1.00 96.94 548 ALA A N 1
ATOM 4360 C CA . ALA A 1 548 ? -3.215 13.210 -16.544 1.00 96.94 548 ALA A CA 1
ATOM 4361 C C . ALA A 1 548 ? -1.756 13.524 -16.909 1.00 96.94 548 ALA A C 1
ATOM 4363 O O . ALA A 1 548 ? -1.510 14.433 -17.698 1.00 96.94 548 ALA A O 1
ATOM 4364 N N . GLN A 1 549 ? -0.795 12.758 -16.385 1.00 97.00 549 GLN A N 1
ATOM 4365 C CA . GLN A 1 549 ? 0.621 12.887 -16.731 1.00 97.00 549 GLN A CA 1
ATOM 4366 C C . GLN A 1 549 ? 0.883 12.531 -18.196 1.00 97.00 549 GLN A C 1
ATOM 4368 O O . GLN A 1 549 ? 1.535 13.305 -18.892 1.00 97.00 549 GLN A O 1
ATOM 4373 N N . ILE A 1 550 ? 0.349 11.406 -18.686 1.00 96.75 550 ILE A N 1
ATOM 4374 C CA . ILE A 1 550 ? 0.471 11.016 -20.099 1.00 96.75 550 ILE A CA 1
ATOM 4375 C C . ILE A 1 550 ? -0.113 12.104 -21.000 1.00 96.75 550 ILE A C 1
ATOM 4377 O O . ILE A 1 550 ? 0.547 12.521 -21.946 1.00 96.75 550 ILE A O 1
ATOM 4381 N N . LEU A 1 551 ? -1.312 12.605 -20.686 1.00 94.44 551 LEU A N 1
ATOM 4382 C CA . LEU A 1 551 ? -1.953 13.662 -21.465 1.00 94.44 551 LEU A CA 1
ATOM 4383 C C . LEU A 1 551 ? -1.133 14.956 -21.445 1.00 94.44 551 LEU A C 1
ATOM 4385 O O . LEU A 1 551 ? -0.943 15.563 -22.493 1.00 94.44 551 LEU A O 1
ATOM 4389 N N . TYR A 1 552 ? -0.620 15.361 -20.280 1.00 93.69 552 TYR A N 1
ATOM 4390 C CA . TYR A 1 552 ? 0.241 16.535 -20.153 1.00 93.69 552 TYR A CA 1
ATOM 4391 C C . TYR A 1 552 ? 1.490 16.418 -21.032 1.00 93.69 552 TYR A C 1
ATOM 4393 O O . TYR A 1 552 ? 1.788 17.339 -21.792 1.00 93.69 552 TYR A O 1
ATOM 4401 N N . HIS A 1 553 ? 2.194 15.285 -20.976 1.00 92.69 553 HIS A N 1
ATOM 4402 C CA . HIS A 1 553 ? 3.403 15.064 -21.775 1.00 92.69 553 HIS A CA 1
ATOM 4403 C C . HIS A 1 553 ? 3.099 14.938 -23.263 1.00 92.69 553 HIS A C 1
ATOM 4405 O O . HIS A 1 553 ? 3.860 15.442 -24.081 1.00 92.69 553 HIS A O 1
ATOM 4411 N N . TYR A 1 554 ? 1.975 14.318 -23.618 1.00 90.88 554 TYR A N 1
ATOM 4412 C CA . TYR A 1 554 ? 1.521 14.219 -25.001 1.00 90.88 554 TYR A CA 1
ATOM 4413 C C . TYR A 1 554 ? 1.195 15.597 -25.587 1.00 90.88 554 TYR A C 1
ATOM 4415 O O . TYR A 1 554 ? 1.702 15.946 -26.647 1.00 90.88 554 TYR A O 1
ATOM 4423 N N . VAL A 1 555 ? 0.419 16.419 -24.872 1.00 88.88 555 VAL A N 1
ATOM 4424 C CA . VAL A 1 555 ? 0.120 17.799 -25.286 1.00 88.88 555 VAL A CA 1
ATOM 4425 C C . VAL A 1 555 ? 1.394 18.644 -25.332 1.00 88.88 555 VAL A C 1
ATOM 4427 O O . VAL A 1 555 ? 1.591 19.381 -26.289 1.00 88.88 555 VAL A O 1
ATOM 4430 N N . SER A 1 556 ? 2.293 18.498 -24.355 1.00 87.69 556 SER A N 1
ATOM 4431 C CA . SER A 1 556 ? 3.578 19.213 -24.355 1.00 87.69 556 SER A CA 1
ATOM 4432 C C . SER A 1 556 ? 4.458 18.824 -25.545 1.00 87.69 556 SER A C 1
ATOM 4434 O O . SER A 1 556 ? 5.168 19.673 -26.065 1.00 87.69 556 SER A O 1
ATOM 4436 N N . ALA A 1 557 ? 4.390 17.571 -26.003 1.00 86.06 557 ALA A N 1
ATOM 4437 C CA . ALA A 1 557 ? 5.089 17.124 -27.206 1.00 86.06 557 ALA A CA 1
ATOM 4438 C C . ALA A 1 557 ? 4.426 17.619 -28.504 1.00 86.06 557 ALA A C 1
ATOM 4440 O O . ALA A 1 557 ? 5.122 17.805 -29.493 1.00 86.06 557 ALA A O 1
ATOM 4441 N N . LEU A 1 558 ? 3.106 17.843 -28.501 1.00 81.19 558 LEU A N 1
ATOM 4442 C CA . LEU A 1 558 ? 2.358 18.409 -29.633 1.00 81.19 558 LEU A CA 1
ATOM 4443 C C . LEU A 1 558 ? 2.503 19.928 -29.778 1.00 81.19 558 LEU A C 1
ATOM 4445 O O . LEU A 1 558 ? 2.159 20.476 -30.824 1.00 81.19 558 LEU A O 1
ATOM 4449 N N . THR A 1 559 ? 2.911 20.630 -28.719 1.00 77.69 559 THR A N 1
ATOM 4450 C CA . THR A 1 559 ? 2.926 22.094 -28.712 1.00 77.69 559 THR A CA 1
ATOM 4451 C C . THR A 1 559 ? 4.303 22.646 -28.384 1.00 77.69 559 THR A C 1
ATOM 4453 O O . THR A 1 559 ? 4.819 22.420 -27.292 1.00 77.69 559 THR A O 1
ATOM 4456 N N . SER A 1 560 ? 4.856 23.481 -29.261 1.00 63.31 560 SER A N 1
ATOM 4457 C CA . SER A 1 560 ? 6.011 24.324 -28.928 1.00 63.31 560 SER A CA 1
ATOM 4458 C C . SER A 1 560 ? 5.520 25.666 -28.387 1.00 63.31 560 SER A C 1
ATOM 4460 O O . SER A 1 560 ? 5.338 26.615 -29.137 1.00 63.31 560 SER A O 1
ATOM 4462 N N . GLY A 1 561 ? 5.253 25.750 -27.080 1.00 58.50 561 GLY A N 1
ATOM 4463 C CA . GLY A 1 561 ? 4.699 26.971 -26.475 1.00 58.50 561 GLY A CA 1
ATOM 4464 C C . GLY A 1 561 ? 3.203 27.169 -26.751 1.00 58.50 561 GLY A C 1
ATOM 4465 O O . GLY A 1 561 ? 2.767 28.288 -27.001 1.00 58.50 561 GLY A O 1
ATOM 4466 N N . PHE A 1 562 ? 2.415 26.087 -26.689 1.00 56.00 562 PHE A N 1
ATOM 4467 C CA . PHE A 1 562 ? 0.955 26.058 -26.904 1.00 56.00 562 PHE A CA 1
ATOM 4468 C C . PHE A 1 562 ? 0.463 26.358 -28.330 1.00 56.00 562 PHE A C 1
ATOM 4470 O O . PHE A 1 562 ? -0.744 26.343 -28.571 1.00 56.00 562 PHE A O 1
ATOM 4477 N N . THR A 1 563 ? 1.355 26.555 -29.299 1.00 59.66 563 THR A N 1
ATOM 4478 C CA . THR A 1 563 ? 1.012 26.524 -30.725 1.00 59.66 563 THR A CA 1
ATOM 4479 C C . THR A 1 563 ? 1.103 25.092 -31.243 1.00 59.66 563 THR A C 1
ATOM 4481 O O . THR A 1 563 ? 2.139 24.438 -31.135 1.00 59.66 563 THR A O 1
ATOM 4484 N N . VAL A 1 564 ? -0.013 24.593 -31.779 1.00 64.19 564 VAL A N 1
ATOM 4485 C CA . VAL A 1 564 ? -0.085 23.281 -32.430 1.00 64.19 564 VAL A CA 1
ATOM 4486 C C . VAL A 1 564 ? 0.504 23.414 -33.827 1.00 64.19 564 VAL A C 1
ATOM 4488 O O . VAL A 1 564 ? 0.017 24.215 -34.622 1.00 64.19 564 VAL A O 1
ATOM 4491 N N . THR A 1 565 ? 1.523 22.623 -34.134 1.00 61.56 565 THR A N 1
ATOM 4492 C CA . THR A 1 565 ? 2.060 22.434 -35.484 1.00 61.56 565 THR A CA 1
ATOM 4493 C C . THR A 1 565 ? 1.139 21.462 -36.241 1.00 61.56 565 THR A C 1
ATOM 4495 O O . THR A 1 565 ? 1.128 20.268 -35.943 1.00 61.56 565 THR A O 1
ATOM 4498 N N . PRO A 1 566 ? 0.323 21.916 -37.219 1.00 59.66 566 PRO A N 1
ATOM 4499 C CA . PRO A 1 566 ? -0.705 21.070 -37.844 1.00 59.66 566 PRO A CA 1
ATOM 4500 C C . PRO A 1 566 ? -0.149 19.861 -38.609 1.00 59.66 566 PRO A C 1
ATOM 4502 O O . PRO A 1 566 ? -0.873 18.902 -38.854 1.00 59.66 566 PRO A O 1
ATOM 4505 N N . GLN A 1 567 ? 1.133 19.902 -38.978 1.00 58.38 567 GLN A N 1
ATOM 4506 C CA . GLN A 1 567 ? 1.831 18.845 -39.713 1.00 58.38 567 GLN A CA 1
ATOM 4507 C C . GLN A 1 567 ? 2.201 17.623 -38.850 1.00 58.38 567 GLN A C 1
ATOM 4509 O O . GLN A 1 567 ? 2.636 16.620 -39.404 1.00 58.38 567 GLN A O 1
ATOM 4514 N N . GLU A 1 568 ? 1.976 17.663 -37.531 1.00 63.75 568 GLU A N 1
ATOM 4515 C CA . GLU A 1 568 ? 2.301 16.568 -36.594 1.00 63.75 568 GLU A CA 1
ATOM 4516 C C . GLU A 1 568 ? 1.057 15.894 -35.977 1.00 63.75 568 GLU A C 1
ATOM 4518 O O . GLU A 1 568 ? 1.168 14.986 -35.150 1.00 63.75 568 GLU A O 1
ATOM 4523 N N . LEU A 1 569 ? -0.151 16.310 -36.379 1.00 72.06 569 LEU A N 1
ATOM 4524 C CA . LEU A 1 569 ? -1.407 15.729 -35.902 1.00 72.06 569 LEU A CA 1
ATOM 4525 C C . LEU A 1 569 ? -1.701 14.389 -36.593 1.00 72.06 569 LEU A C 1
ATOM 4527 O O . LEU A 1 569 ? -2.307 14.330 -37.663 1.00 72.06 569 LEU A O 1
ATOM 4531 N N . ASP A 1 570 ? -1.321 13.292 -35.940 1.00 82.62 570 ASP A N 1
ATOM 4532 C CA . ASP A 1 570 ? -1.703 11.942 -36.354 1.00 82.62 570 ASP A CA 1
ATOM 4533 C C . ASP A 1 570 ? -3.178 11.652 -36.015 1.00 82.62 570 ASP A C 1
ATOM 4535 O O . ASP A 1 570 ? -3.533 11.258 -34.898 1.00 82.62 570 ASP A O 1
ATOM 4539 N N . VAL A 1 571 ? -4.051 11.831 -37.011 1.00 89.12 571 VAL A N 1
ATOM 4540 C CA . VAL A 1 571 ? -5.496 11.561 -36.907 1.00 89.12 571 VAL A CA 1
ATOM 4541 C C . VAL A 1 571 ? -5.770 10.120 -36.472 1.00 89.12 571 VAL A C 1
ATOM 4543 O O . VAL A 1 571 ? -6.698 9.887 -35.696 1.00 89.12 571 VAL A O 1
ATOM 4546 N N . ALA A 1 572 ? -4.962 9.152 -36.920 1.00 92.31 572 ALA A N 1
ATOM 4547 C CA . ALA A 1 572 ? -5.136 7.758 -36.528 1.00 92.31 572 ALA A CA 1
ATOM 4548 C C . ALA A 1 572 ? -4.824 7.565 -35.036 1.00 92.31 572 ALA A C 1
ATOM 4550 O O . ALA A 1 572 ? -5.606 6.933 -34.326 1.00 92.31 572 ALA A O 1
ATOM 4551 N N . GLY A 1 573 ? -3.736 8.158 -34.538 1.00 92.56 573 GLY A N 1
ATOM 4552 C CA . GLY A 1 573 ? -3.398 8.177 -33.114 1.00 92.56 573 GLY A CA 1
ATOM 4553 C C . GLY A 1 573 ? -4.496 8.802 -32.251 1.00 92.56 573 GLY A C 1
ATOM 4554 O O . GLY A 1 573 ? -4.919 8.201 -31.263 1.00 92.56 573 GLY A O 1
ATOM 4555 N N . LEU A 1 574 ? -5.042 9.951 -32.660 1.00 91.69 574 LEU A N 1
ATOM 4556 C CA . LEU A 1 574 ? -6.159 10.594 -31.955 1.00 91.69 574 LEU A CA 1
ATOM 4557 C C . LEU A 1 574 ? -7.437 9.748 -31.969 1.00 91.69 574 LEU A C 1
ATOM 4559 O O . LEU A 1 574 ? -8.104 9.629 -30.939 1.00 91.69 574 LEU A O 1
ATOM 4563 N N . ALA A 1 575 ? -7.765 9.125 -33.103 1.00 95.69 575 ALA A N 1
ATOM 4564 C CA . ALA A 1 575 ? -8.897 8.211 -33.207 1.00 95.69 575 ALA A CA 1
ATOM 4565 C C . ALA A 1 575 ? -8.725 6.989 -32.288 1.00 95.69 575 ALA A C 1
ATOM 4567 O O . ALA A 1 575 ? -9.687 6.569 -31.647 1.00 95.69 575 ALA A O 1
ATOM 4568 N N . MET A 1 576 ? -7.504 6.458 -32.156 1.00 97.38 576 MET A N 1
ATOM 4569 C CA . MET A 1 576 ? -7.190 5.377 -31.214 1.00 97.38 576 MET A CA 1
ATOM 4570 C C . MET A 1 576 ? -7.359 5.815 -29.754 1.00 97.38 576 MET A C 1
ATOM 4572 O O . MET A 1 576 ? -7.962 5.081 -28.971 1.00 97.38 576 MET A O 1
ATOM 4576 N N . VAL A 1 577 ? -6.884 7.011 -29.383 1.00 96.00 577 VAL A N 1
ATOM 4577 C CA . VAL A 1 577 ? -7.073 7.573 -28.032 1.00 96.00 577 VAL A CA 1
ATOM 4578 C C . VAL A 1 577 ? -8.561 7.739 -27.720 1.00 96.00 577 VAL A C 1
ATOM 4580 O O . VAL A 1 577 ? -9.042 7.236 -26.702 1.00 96.00 577 VAL A O 1
ATOM 4583 N N . ALA A 1 578 ? -9.307 8.407 -28.605 1.00 96.12 578 ALA A N 1
ATOM 4584 C CA . ALA A 1 578 ? -10.730 8.668 -28.419 1.00 96.12 578 ALA A CA 1
ATOM 4585 C C . ALA A 1 578 ? -11.553 7.370 -28.396 1.00 96.12 578 ALA A C 1
ATOM 4587 O O . ALA A 1 578 ? -12.348 7.162 -27.480 1.00 96.12 578 ALA A O 1
ATOM 4588 N N . GLY A 1 579 ? -11.327 6.474 -29.360 1.00 97.50 579 GLY A N 1
ATOM 4589 C CA . GLY A 1 579 ? -12.015 5.188 -29.461 1.00 97.50 579 GLY A CA 1
ATOM 4590 C C . GLY A 1 579 ? -11.711 4.261 -28.285 1.00 97.50 579 GLY A C 1
ATOM 4591 O O . GLY A 1 579 ? -12.629 3.670 -27.718 1.00 97.50 579 GLY A O 1
ATOM 4592 N N . GLY A 1 580 ? -10.447 4.185 -27.858 1.00 97.19 580 GLY A N 1
ATOM 4593 C CA . GLY A 1 580 ? -10.036 3.406 -26.691 1.00 97.19 580 GLY A CA 1
ATOM 4594 C C . GLY A 1 580 ? -10.697 3.900 -25.401 1.00 97.19 580 GLY A C 1
ATOM 4595 O O . GLY A 1 580 ? -11.315 3.118 -24.679 1.00 97.19 580 GLY A O 1
ATOM 4596 N N . TYR A 1 581 ? -10.672 5.206 -25.117 1.00 96.38 581 TYR A N 1
ATOM 4597 C CA . TYR A 1 581 ? -11.341 5.725 -23.919 1.00 96.38 581 TYR A CA 1
ATOM 4598 C C . TYR A 1 581 ? -12.870 5.655 -23.995 1.00 96.38 581 TYR A C 1
ATOM 4600 O O . TYR A 1 581 ? -13.495 5.322 -22.987 1.00 96.38 581 TYR A O 1
ATOM 4608 N N . ALA A 1 582 ? -13.479 5.889 -25.161 1.00 96.94 582 ALA A N 1
ATOM 4609 C CA . ALA A 1 582 ? -14.921 5.722 -25.349 1.00 96.94 582 ALA A CA 1
ATOM 4610 C C . ALA A 1 582 ? -15.355 4.273 -25.079 1.00 96.94 582 ALA A C 1
ATOM 4612 O O . ALA A 1 582 ? -16.298 4.039 -24.318 1.00 96.94 582 ALA A O 1
ATOM 4613 N N . LEU A 1 583 ? -14.617 3.296 -25.619 1.00 96.19 583 LEU A N 1
ATOM 4614 C CA . LEU A 1 583 ? -14.851 1.881 -25.345 1.00 96.19 583 LEU A CA 1
ATOM 4615 C C . LEU A 1 583 ? -14.644 1.557 -23.862 1.00 96.19 583 LEU A C 1
ATOM 4617 O O . LEU A 1 583 ? -15.446 0.819 -23.293 1.00 96.19 583 LEU A O 1
ATOM 4621 N N . SER A 1 584 ? -13.632 2.129 -23.204 1.00 94.88 584 SER A N 1
ATOM 4622 C CA . SER A 1 584 ? -13.418 1.931 -21.766 1.00 94.88 584 SER A CA 1
ATOM 4623 C C . SER A 1 584 ? -14.571 2.482 -20.924 1.00 94.88 584 SER A C 1
ATOM 4625 O O . SER A 1 584 ? -14.992 1.809 -19.987 1.00 94.88 584 SER A O 1
ATOM 4627 N N . VAL A 1 585 ? -15.092 3.674 -21.234 1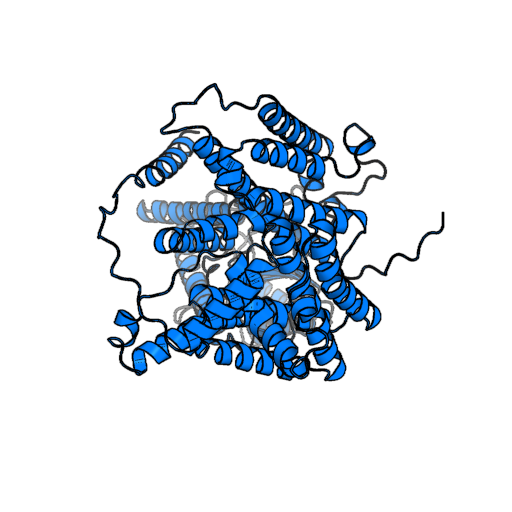.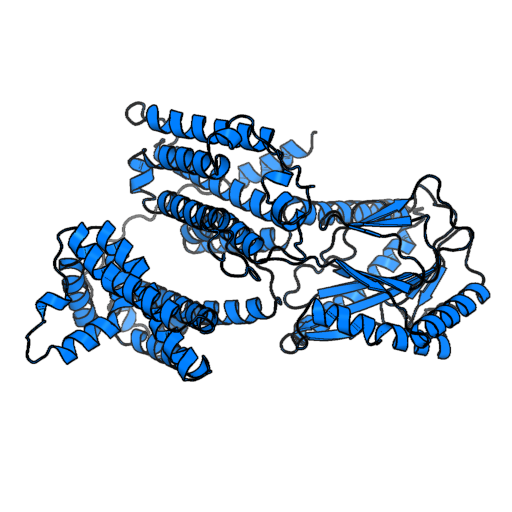00 94.56 585 VAL A N 1
ATOM 4628 C CA . VAL A 1 585 ? -16.243 4.268 -20.530 1.00 94.56 585 VAL A CA 1
ATOM 4629 C C . VAL A 1 585 ? -17.491 3.417 -20.735 1.00 94.56 585 VAL A C 1
ATOM 4631 O O . VAL A 1 585 ? -18.190 3.104 -19.772 1.00 94.56 585 VAL A O 1
ATOM 4634 N N . TYR A 1 586 ? -17.739 2.986 -21.971 1.00 94.88 586 TYR A N 1
ATOM 4635 C CA . TYR A 1 586 ? -18.858 2.109 -22.293 1.00 94.88 586 TYR A CA 1
ATOM 4636 C C . TYR A 1 586 ? -18.746 0.750 -21.580 1.00 94.88 586 TYR A C 1
ATOM 4638 O O . TYR A 1 586 ? -19.720 0.249 -21.023 1.00 94.88 586 TYR A O 1
ATOM 4646 N N . THR A 1 587 ? -17.537 0.196 -21.502 1.00 92.44 587 THR A N 1
ATOM 4647 C CA . THR A 1 587 ? -17.233 -1.029 -20.753 1.00 92.44 587 THR A CA 1
ATOM 4648 C C . THR A 1 587 ? -17.541 -0.870 -19.258 1.00 92.44 587 THR A C 1
ATOM 4650 O O . THR A 1 587 ? -18.188 -1.737 -18.670 1.00 92.44 587 THR A O 1
ATOM 4653 N N . THR A 1 588 ? -17.133 0.246 -18.644 1.00 91.56 588 THR A N 1
ATOM 4654 C CA . THR A 1 588 ? -17.456 0.566 -17.242 1.00 91.56 588 THR A CA 1
ATOM 4655 C C . THR A 1 588 ? -18.958 0.735 -17.031 1.00 91.56 588 THR A C 1
ATOM 4657 O O . THR A 1 588 ? -19.483 0.279 -16.021 1.00 91.56 588 THR A O 1
ATOM 4660 N N . HIS A 1 589 ? -19.667 1.361 -17.974 1.00 90.94 589 HIS A N 1
ATOM 4661 C CA . HIS A 1 589 ? -21.123 1.494 -17.912 1.00 90.94 589 HIS A CA 1
ATOM 4662 C C . HIS A 1 589 ? -21.819 0.126 -17.911 1.00 90.94 589 HIS A C 1
ATOM 4664 O O . HIS A 1 589 ? -22.712 -0.097 -17.102 1.00 90.94 589 HIS A O 1
ATOM 4670 N N . GLN A 1 590 ? -21.387 -0.799 -18.777 1.00 89.31 590 GLN A N 1
ATOM 4671 C CA . GLN A 1 590 ? -21.972 -2.141 -18.859 1.00 89.31 590 GLN A CA 1
ATOM 4672 C C . GLN A 1 590 ? -21.694 -2.985 -17.605 1.00 89.31 590 GLN A C 1
ATOM 4674 O O . GLN A 1 590 ? -22.592 -3.664 -17.118 1.00 89.31 590 GLN A O 1
ATOM 4679 N N . LEU A 1 591 ? -20.469 -2.943 -17.068 1.00 86.25 591 LEU A N 1
ATOM 4680 C CA . LEU A 1 591 ? -20.085 -3.749 -15.900 1.00 86.25 591 LEU A CA 1
ATOM 4681 C C . LEU A 1 591 ? -20.485 -3.114 -14.556 1.00 86.25 591 LEU A C 1
ATOM 4683 O O . LEU A 1 591 ? -20.571 -3.798 -13.534 1.00 86.25 591 LEU A O 1
ATOM 4687 N N . GLY A 1 592 ? -20.711 -1.803 -14.543 1.00 88.75 592 GLY A N 1
ATOM 4688 C CA . GLY A 1 592 ? -20.823 -1.007 -13.330 1.00 88.75 592 GLY A CA 1
ATOM 4689 C C . GLY A 1 592 ? -19.461 -0.708 -12.694 1.00 88.75 592 GLY A C 1
ATOM 4690 O O . GLY A 1 592 ? -18.450 -1.380 -12.931 1.00 88.75 592 GLY A O 1
ATOM 4691 N N . VAL A 1 593 ? -19.436 0.325 -11.847 1.00 87.88 593 VAL A N 1
ATOM 4692 C CA . VAL A 1 593 ? -18.211 0.778 -11.167 1.00 87.88 593 VAL A CA 1
ATOM 4693 C C . VAL A 1 593 ? -17.644 -0.326 -10.278 1.00 87.88 593 VAL A C 1
ATOM 4695 O O . VAL A 1 593 ? -16.462 -0.622 -10.362 1.00 87.88 593 VAL A O 1
ATOM 4698 N N . ASP A 1 594 ? -18.464 -0.988 -9.464 1.00 86.25 594 ASP A N 1
ATOM 4699 C CA . ASP A 1 594 ? -17.946 -2.005 -8.543 1.00 86.25 594 ASP A CA 1
ATOM 4700 C C . ASP A 1 594 ? -17.431 -3.251 -9.277 1.00 86.25 594 ASP A C 1
ATOM 4702 O O . ASP A 1 594 ? -16.368 -3.773 -8.938 1.00 86.25 594 ASP A O 1
ATOM 4706 N N . GLY A 1 595 ? -18.107 -3.686 -10.344 1.00 85.31 595 GLY A N 1
ATOM 4707 C CA . GLY A 1 595 ? -17.613 -4.790 -11.170 1.00 85.31 595 GLY A CA 1
ATOM 4708 C C . GLY A 1 595 ? -16.267 -4.466 -11.834 1.00 85.31 595 GLY A C 1
ATOM 4709 O O . GLY A 1 595 ? -15.385 -5.315 -11.864 1.00 85.31 595 GLY A O 1
ATOM 4710 N N . THR A 1 596 ? -16.063 -3.213 -12.255 1.00 86.88 596 THR A N 1
ATOM 4711 C CA . THR A 1 596 ? -14.799 -2.715 -12.836 1.00 86.88 596 THR A CA 1
ATOM 4712 C C . THR A 1 596 ? -13.599 -2.842 -11.890 1.00 86.88 596 THR A C 1
ATOM 4714 O O . THR A 1 596 ? -12.466 -2.999 -12.336 1.00 86.88 596 THR A O 1
ATOM 4717 N N . TYR A 1 597 ? -13.831 -2.791 -10.581 1.00 89.50 597 TYR A N 1
ATOM 4718 C CA . TYR A 1 597 ? -12.783 -2.881 -9.568 1.00 89.50 597 TYR A CA 1
ATOM 4719 C C . TYR A 1 597 ? -12.836 -4.213 -8.818 1.00 89.50 597 TYR A C 1
ATOM 4721 O O . TYR A 1 597 ? -12.787 -4.228 -7.594 1.00 89.50 597 TYR A O 1
ATOM 4729 N N . PHE A 1 598 ? -12.974 -5.335 -9.520 1.00 89.00 598 PHE A N 1
ATOM 4730 C CA . PHE A 1 598 ? -13.017 -6.685 -8.937 1.00 89.00 598 PHE A CA 1
ATOM 4731 C C . PHE A 1 598 ? -14.106 -6.934 -7.900 1.00 89.00 598 PHE A C 1
ATOM 4733 O O . PHE A 1 598 ? -13.974 -7.811 -7.047 1.00 89.00 598 PHE A O 1
ATOM 4740 N N . GLY A 1 599 ? -15.202 -6.175 -7.930 1.00 85.94 599 GLY A N 1
ATOM 4741 C CA . GLY A 1 599 ? -16.289 -6.373 -6.976 1.00 85.94 599 GLY A CA 1
ATOM 4742 C C . GLY A 1 599 ? -16.805 -7.813 -6.982 1.00 85.94 599 GLY A C 1
ATOM 4743 O O . GLY A 1 599 ? -17.153 -8.339 -5.930 1.00 85.94 599 GLY A O 1
ATOM 4744 N N . ILE A 1 600 ? -16.792 -8.480 -8.137 1.00 83.88 600 ILE A N 1
ATOM 4745 C CA . ILE A 1 600 ? -17.254 -9.863 -8.288 1.00 83.88 600 ILE A CA 1
ATOM 4746 C C . ILE A 1 600 ? -16.218 -10.848 -7.731 1.00 83.88 600 ILE A C 1
ATOM 4748 O O . ILE A 1 600 ? -16.553 -11.707 -6.917 1.00 83.88 600 ILE A O 1
ATOM 4752 N N . GLU A 1 601 ? -14.960 -10.720 -8.143 1.00 85.56 601 GLU A N 1
ATOM 4753 C CA . GLU A 1 601 ? -13.854 -11.613 -7.783 1.00 85.56 601 GLU A CA 1
ATOM 4754 C C . GLU A 1 601 ? -13.503 -11.526 -6.297 1.00 85.56 601 GLU A C 1
ATOM 4756 O O . GLU A 1 601 ? -13.044 -12.504 -5.710 1.00 85.56 601 GLU A O 1
ATOM 4761 N N . LEU A 1 602 ? -13.748 -10.366 -5.688 1.00 86.56 602 LEU A N 1
ATOM 4762 C CA . LEU A 1 602 ? -13.552 -10.117 -4.265 1.00 86.56 602 LEU A CA 1
ATOM 4763 C C . LEU A 1 602 ? -14.810 -10.401 -3.420 1.00 86.56 602 LEU A C 1
ATOM 4765 O O . LEU A 1 602 ? -14.753 -10.300 -2.198 1.00 86.56 602 LEU A O 1
ATOM 4769 N N . GLY A 1 603 ? -15.940 -10.758 -4.044 1.00 84.88 603 GLY A N 1
ATOM 4770 C CA . GLY A 1 603 ? -17.176 -11.144 -3.351 1.00 84.88 603 GLY A CA 1
ATOM 4771 C C . GLY A 1 603 ? -18.051 -9.990 -2.838 1.00 84.88 603 GLY A C 1
ATOM 4772 O O . GLY A 1 603 ? -19.001 -10.239 -2.099 1.00 84.88 603 GLY A O 1
ATOM 4773 N N . PHE A 1 604 ? -17.777 -8.745 -3.236 1.00 83.50 604 PHE A N 1
ATOM 4774 C CA . PHE A 1 604 ? -18.575 -7.561 -2.879 1.00 83.50 604 PHE A CA 1
ATOM 4775 C C . PHE A 1 604 ? -19.788 -7.341 -3.796 1.00 83.50 604 PHE A C 1
ATOM 4777 O O . PHE A 1 604 ? -20.746 -6.673 -3.413 1.00 83.50 604 PHE A O 1
ATOM 4784 N N . VAL A 1 605 ? -19.775 -7.924 -4.995 1.00 82.69 605 VAL A N 1
ATOM 4785 C CA . VAL A 1 605 ? -20.874 -7.902 -5.966 1.00 82.69 605 VAL A CA 1
ATOM 4786 C C . VAL A 1 605 ? -21.330 -9.336 -6.211 1.00 82.69 605 VAL A C 1
ATOM 4788 O O . VAL A 1 605 ? -20.523 -10.222 -6.494 1.00 82.69 605 VAL A O 1
ATOM 4791 N N . LYS A 1 606 ? -22.642 -9.589 -6.113 1.00 74.00 606 LYS A N 1
ATOM 4792 C CA . LYS A 1 606 ? -23.200 -10.928 -6.349 1.00 74.00 606 LYS A CA 1
ATOM 4793 C C . LYS A 1 606 ? -22.916 -11.372 -7.785 1.00 74.00 606 LYS A C 1
ATOM 4795 O O . LYS A 1 606 ? -23.387 -10.751 -8.735 1.00 74.00 606 LYS A O 1
ATOM 4800 N N . LYS A 1 607 ? -22.207 -12.493 -7.933 1.00 63.31 607 LYS A N 1
ATOM 4801 C CA . LYS A 1 607 ? -21.919 -13.129 -9.223 1.00 63.31 607 LYS A CA 1
ATOM 4802 C C . LYS A 1 607 ? -23.221 -13.635 -9.853 1.00 63.31 607 LYS A C 1
ATOM 4804 O O . LYS A 1 607 ? -23.701 -14.710 -9.503 1.00 63.31 607 LYS A O 1
ATOM 4809 N N . GLN A 1 608 ? -23.814 -12.877 -10.772 1.00 59.50 608 GLN A N 1
ATOM 4810 C CA . GLN A 1 608 ? -24.872 -13.420 -11.628 1.00 59.50 608 GLN A CA 1
ATOM 4811 C C . GLN A 1 608 ? -24.215 -14.154 -12.799 1.00 59.50 608 GLN A C 1
ATOM 4813 O O . GLN A 1 608 ? -23.266 -13.660 -13.404 1.00 59.50 608 GLN A O 1
ATOM 4818 N N . LYS A 1 609 ? -24.703 -15.359 -13.103 1.00 45.66 609 LYS A N 1
ATOM 4819 C CA . LYS A 1 609 ? -24.088 -16.318 -14.042 1.00 45.66 609 LYS A CA 1
ATOM 4820 C C . LYS A 1 609 ? -23.921 -15.779 -15.483 1.00 45.66 609 LYS A C 1
ATOM 4822 O O . LYS A 1 609 ? -23.166 -16.361 -16.250 1.00 45.66 609 LYS A O 1
ATOM 4827 N N . HIS A 1 610 ? -24.567 -14.654 -15.815 1.00 52.91 610 HIS A N 1
ATOM 4828 C CA . HIS A 1 610 ? -24.537 -13.973 -17.118 1.00 52.91 610 HIS A CA 1
ATOM 4829 C C . HIS A 1 610 ? -24.353 -12.447 -16.981 1.00 52.91 610 HIS A C 1
ATOM 4831 O O . HIS A 1 610 ? -25.015 -11.691 -17.682 1.00 52.91 610 HIS A O 1
ATOM 4837 N N . PHE A 1 611 ? -23.505 -11.992 -16.047 1.00 62.53 611 PHE A N 1
ATOM 4838 C CA . PHE A 1 611 ? -23.477 -10.597 -15.571 1.00 62.53 611 PHE A CA 1
ATOM 4839 C C . PHE A 1 611 ? -23.438 -9.536 -16.686 1.00 62.53 611 PHE A C 1
ATOM 4841 O O . PHE A 1 611 ? -24.182 -8.567 -16.605 1.00 62.53 611 PHE A O 1
ATOM 4848 N N . VAL A 1 612 ? -22.653 -9.744 -17.752 1.00 68.75 612 VAL A N 1
ATOM 4849 C CA . VAL A 1 612 ? -22.704 -8.916 -18.967 1.00 68.75 612 VAL A CA 1
ATOM 4850 C C . VAL A 1 612 ? -22.321 -9.770 -20.179 1.00 68.75 612 VAL A C 1
ATOM 4852 O O . VAL A 1 612 ? -21.157 -10.105 -20.364 1.00 68.75 612 VAL A O 1
ATOM 4855 N N . GLN A 1 613 ? -23.301 -10.152 -20.998 1.00 80.06 613 GLN A N 1
ATOM 4856 C CA . GLN A 1 613 ? -23.071 -10.779 -22.314 1.00 80.06 613 GLN A CA 1
ATOM 4857 C C . GLN A 1 613 ? -23.240 -9.772 -23.461 1.00 80.06 613 GLN A C 1
ATOM 4859 O O . GLN A 1 613 ? -22.965 -10.080 -24.617 1.00 80.06 613 GLN A O 1
ATOM 4864 N N . SER A 1 614 ? -23.699 -8.556 -23.154 1.00 84.12 614 SER A N 1
ATOM 4865 C CA . SER A 1 614 ? -23.748 -7.467 -24.119 1.00 84.12 614 SER A CA 1
ATOM 4866 C C . SER A 1 614 ? -22.337 -7.078 -24.556 1.00 84.12 614 SER A C 1
ATOM 4868 O O . SER A 1 614 ? -21.343 -7.261 -23.841 1.00 84.12 614 SER A O 1
ATOM 4870 N N . PHE A 1 615 ? -22.247 -6.516 -25.760 1.00 86.12 615 PHE A N 1
ATOM 4871 C CA . PHE A 1 615 ? -21.024 -5.870 -26.207 1.00 86.12 615 PHE A CA 1
ATOM 4872 C C . PHE A 1 615 ? -20.595 -4.815 -25.160 1.00 86.12 615 PHE A C 1
ATOM 4874 O O . PHE A 1 615 ? -21.452 -4.043 -24.715 1.00 86.12 615 PHE A O 1
ATOM 4881 N N . PRO A 1 616 ? -19.307 -4.763 -24.761 1.00 90.06 616 PRO A N 1
ATOM 4882 C CA . PRO A 1 616 ? -18.186 -5.480 -25.375 1.00 90.06 616 PRO A CA 1
ATOM 4883 C C . PRO A 1 616 ? -17.794 -6.818 -24.726 1.00 90.06 616 PRO A C 1
ATOM 4885 O O . PRO A 1 616 ? -17.049 -7.569 -25.350 1.00 90.06 616 PRO A O 1
ATOM 4888 N N . TYR A 1 617 ? -18.299 -7.160 -23.536 1.00 86.62 617 TYR A N 1
ATOM 4889 C CA . TYR A 1 617 ? -17.888 -8.369 -22.800 1.00 86.62 617 TYR A CA 1
ATOM 4890 C C . TYR A 1 617 ? -18.298 -9.690 -23.469 1.00 86.62 617 TYR A C 1
ATOM 4892 O O . TYR A 1 617 ? -17.609 -10.690 -23.305 1.00 86.62 617 TYR A O 1
ATOM 4900 N N . GLY A 1 618 ? -19.373 -9.701 -24.264 1.00 84.56 618 GLY A N 1
ATOM 4901 C CA . GLY A 1 618 ? -19.774 -10.883 -25.043 1.00 84.56 618 GLY A CA 1
ATOM 4902 C C . GLY A 1 618 ? -18.898 -11.192 -26.264 1.00 84.56 618 GLY A C 1
ATOM 4903 O O . GLY A 1 618 ? -19.110 -12.206 -26.919 1.00 84.56 618 GLY A O 1
ATOM 4904 N N . VAL A 1 619 ? -17.942 -10.318 -26.599 1.00 89.50 619 VAL A N 1
ATOM 4905 C CA . VAL A 1 619 ? -17.098 -10.437 -27.805 1.00 89.50 619 VAL A CA 1
ATOM 4906 C C . VAL A 1 619 ? -15.616 -10.374 -27.453 1.00 89.50 619 VAL A C 1
ATOM 4908 O O . VAL A 1 619 ? -14.810 -11.134 -27.980 1.00 89.50 619 VAL A O 1
ATOM 4911 N N . ILE A 1 620 ? -15.249 -9.460 -26.559 1.00 89.25 620 ILE A N 1
ATOM 4912 C CA . ILE A 1 620 ? -13.871 -9.208 -26.153 1.00 89.25 620 ILE A CA 1
ATOM 4913 C C . ILE A 1 620 ? -13.717 -9.724 -24.716 1.00 89.25 620 ILE A C 1
ATOM 4915 O O . ILE A 1 620 ? -14.462 -9.263 -23.855 1.00 89.25 620 ILE A O 1
ATOM 4919 N N . PRO A 1 621 ? -12.754 -10.620 -24.420 1.00 86.38 621 PRO A N 1
ATOM 4920 C CA . PRO A 1 621 ? -12.587 -11.175 -23.072 1.00 86.38 621 PRO A CA 1
ATOM 4921 C C . PRO A 1 621 ? -12.237 -10.130 -22.001 1.00 86.38 621 PRO A C 1
ATOM 4923 O O . PRO A 1 621 ? -12.811 -10.139 -20.917 1.00 86.38 621 PRO A O 1
ATOM 4926 N N . HIS A 1 622 ? -11.327 -9.199 -22.317 1.00 90.12 622 HIS A N 1
ATOM 4927 C CA . HIS A 1 622 ? -10.879 -8.138 -21.402 1.00 90.12 622 HIS A CA 1
ATOM 4928 C C . HIS A 1 622 ? -11.009 -6.753 -22.065 1.00 90.12 622 HIS A C 1
ATOM 4930 O O . HIS A 1 622 ? -10.001 -6.096 -22.347 1.00 90.12 622 HIS A O 1
ATOM 4936 N N . PRO A 1 623 ? -12.239 -6.277 -22.348 1.00 93.06 623 PRO A N 1
ATOM 4937 C CA . PRO A 1 623 ? -12.457 -5.061 -23.132 1.00 93.06 623 PRO A CA 1
ATOM 4938 C C . PRO A 1 623 ? -11.921 -3.817 -22.431 1.00 93.06 623 PRO A C 1
ATOM 4940 O O . PRO A 1 623 ? -11.452 -2.885 -23.085 1.00 93.06 623 PRO A O 1
ATOM 4943 N N . MET A 1 624 ? -11.917 -3.809 -21.098 1.00 92.25 624 MET A N 1
ATOM 4944 C CA . MET A 1 624 ? -11.382 -2.690 -20.335 1.00 92.25 624 MET A CA 1
ATOM 4945 C C . MET A 1 624 ? -9.868 -2.558 -20.487 1.00 92.25 624 MET A C 1
ATOM 4947 O O . MET A 1 624 ? -9.379 -1.458 -20.713 1.00 92.25 624 MET A O 1
ATOM 4951 N N . ILE A 1 625 ? -9.128 -3.664 -20.398 1.00 93.75 625 ILE A N 1
ATOM 4952 C CA . ILE A 1 625 ? -7.670 -3.640 -20.548 1.00 93.75 625 ILE A CA 1
ATOM 4953 C C . ILE A 1 625 ? -7.302 -3.338 -22.002 1.00 93.75 625 ILE A C 1
ATOM 4955 O O . ILE A 1 625 ? -6.521 -2.421 -22.259 1.00 93.75 625 ILE A O 1
ATOM 4959 N N . LEU A 1 626 ? -7.926 -4.041 -22.953 1.00 94.75 626 LEU A N 1
ATOM 4960 C CA . LEU A 1 626 ? -7.660 -3.853 -24.377 1.00 94.75 626 LEU A CA 1
ATOM 4961 C C . LEU A 1 626 ? -7.901 -2.403 -24.814 1.00 94.75 626 LEU A C 1
ATOM 4963 O O . LEU A 1 626 ? -7.055 -1.806 -25.473 1.00 94.75 626 LEU A O 1
ATOM 4967 N N . SER A 1 627 ? -9.030 -1.813 -24.416 1.00 96.31 627 SER A N 1
ATOM 4968 C CA . SER A 1 627 ? -9.377 -0.435 -24.782 1.00 96.31 627 SER A CA 1
ATOM 4969 C C . SER A 1 627 ? -8.372 0.597 -24.252 1.00 96.31 627 SER A C 1
ATOM 4971 O O . SER A 1 627 ? -8.028 1.546 -24.957 1.00 96.31 627 SER A O 1
ATOM 4973 N N . GLN A 1 628 ? -7.825 0.377 -23.053 1.00 96.31 628 GLN A N 1
ATOM 4974 C CA . GLN A 1 628 ? -6.765 1.213 -22.483 1.00 96.31 628 GLN A CA 1
ATOM 4975 C C . GLN A 1 628 ? -5.438 1.039 -23.233 1.00 96.31 628 GLN A C 1
ATOM 4977 O O . GLN A 1 628 ? -4.766 2.029 -23.508 1.00 96.31 628 GLN A O 1
ATOM 4982 N N . MET A 1 629 ? -5.075 -0.190 -23.618 1.00 96.94 629 MET A N 1
ATOM 4983 C CA . MET A 1 629 ? -3.881 -0.447 -24.435 1.00 96.94 629 MET A CA 1
ATOM 4984 C C . MET A 1 629 ? -3.985 0.225 -25.813 1.00 96.94 629 MET A C 1
ATOM 4986 O O . MET A 1 629 ? -3.014 0.831 -26.258 1.00 96.94 629 MET A O 1
ATOM 4990 N N . VAL A 1 630 ? -5.159 0.195 -26.455 1.00 97.56 630 VAL A N 1
ATOM 4991 C CA . VAL A 1 630 ? -5.406 0.902 -27.727 1.00 97.56 630 VAL A CA 1
ATOM 4992 C C . VAL A 1 630 ? -5.225 2.412 -27.563 1.00 97.56 630 VAL A C 1
ATOM 4994 O O . VAL A 1 630 ? -4.527 3.027 -28.369 1.00 97.56 630 VAL A O 1
ATOM 4997 N N . ALA A 1 631 ? -5.783 3.012 -26.506 1.00 97.69 631 ALA A N 1
ATOM 4998 C CA . ALA A 1 631 ? -5.604 4.441 -26.252 1.00 97.69 631 ALA A CA 1
ATOM 4999 C C . ALA A 1 631 ? -4.130 4.808 -26.006 1.00 97.69 631 ALA A C 1
ATOM 5001 O O . ALA A 1 631 ? -3.631 5.791 -26.549 1.00 97.69 631 ALA A O 1
ATOM 5002 N N . LEU A 1 632 ? -3.410 3.989 -25.233 1.00 97.81 632 LEU A N 1
ATOM 5003 C CA . LEU A 1 632 ? -1.980 4.166 -24.977 1.00 97.81 632 LEU A CA 1
ATOM 5004 C C . LEU A 1 632 ? -1.142 4.079 -26.257 1.00 97.81 632 LEU A C 1
ATOM 5006 O O . LEU A 1 632 ? -0.291 4.937 -26.486 1.00 97.81 632 LEU A O 1
ATOM 5010 N N . LEU A 1 633 ? -1.409 3.091 -27.116 1.00 97.00 633 LEU A N 1
ATOM 5011 C CA . LEU A 1 633 ? -0.765 2.983 -28.427 1.00 97.00 633 LEU A CA 1
ATOM 5012 C C . LEU A 1 633 ? -1.048 4.214 -29.295 1.00 97.00 633 LEU A C 1
ATOM 5014 O O . LEU A 1 633 ? -0.141 4.685 -29.975 1.00 97.00 633 LEU A O 1
ATOM 5018 N N . GLY A 1 634 ? -2.257 4.777 -29.215 1.00 95.94 634 GLY A N 1
ATOM 5019 C CA . GLY A 1 634 ? -2.605 6.039 -29.868 1.00 95.94 634 GLY A CA 1
ATOM 5020 C C . GLY A 1 634 ? -1.706 7.203 -29.439 1.00 95.94 634 GLY A C 1
ATOM 5021 O O . GLY A 1 634 ? -1.178 7.907 -30.296 1.00 95.94 634 GLY A O 1
ATOM 5022 N N . PHE A 1 635 ? -1.441 7.359 -28.134 1.00 94.62 635 PHE A N 1
ATOM 5023 C CA . PHE A 1 635 ? -0.471 8.352 -27.645 1.00 94.62 635 PHE A CA 1
ATOM 5024 C C . PHE A 1 635 ? 0.951 8.088 -28.163 1.00 94.62 635 PHE A C 1
ATOM 5026 O O . PHE A 1 635 ? 1.666 9.017 -28.528 1.00 94.62 635 PHE A O 1
ATOM 5033 N N . HIS A 1 636 ? 1.366 6.821 -28.219 1.00 94.50 636 HIS A N 1
ATOM 5034 C CA . HIS A 1 636 ? 2.723 6.425 -28.612 1.00 94.50 636 HIS A CA 1
ATOM 5035 C C . HIS A 1 636 ? 3.018 6.558 -30.113 1.00 94.50 636 HIS A C 1
ATOM 5037 O O . HIS A 1 636 ? 4.184 6.525 -30.517 1.00 94.50 636 HIS A O 1
ATOM 5043 N N . LYS A 1 637 ? 1.985 6.722 -30.949 1.00 92.81 637 LYS A N 1
ATOM 5044 C CA . LYS A 1 637 ? 2.167 6.984 -32.381 1.00 92.81 637 LYS A CA 1
ATOM 5045 C C . LYS A 1 637 ? 2.807 8.343 -32.657 1.00 92.81 637 LYS A C 1
ATOM 5047 O O . LYS A 1 637 ? 3.499 8.459 -33.660 1.00 92.81 637 LYS A O 1
ATOM 5052 N N . LEU A 1 638 ? 2.639 9.328 -31.772 1.00 89.62 638 LEU A N 1
ATOM 5053 C CA . LEU A 1 638 ? 3.277 10.632 -31.929 1.00 89.62 638 LEU A CA 1
ATOM 5054 C C . LEU A 1 638 ? 4.794 10.518 -31.728 1.00 89.62 638 LEU A C 1
ATOM 5056 O O . LEU A 1 638 ? 5.266 10.247 -30.622 1.00 89.62 638 LEU A O 1
ATOM 5060 N N . ASP A 1 639 ? 5.549 10.772 -32.794 1.00 88.31 639 ASP A N 1
ATOM 5061 C CA . ASP A 1 639 ? 7.005 10.605 -32.825 1.00 88.31 639 ASP A CA 1
ATOM 5062 C C . ASP A 1 639 ? 7.718 11.469 -31.783 1.00 88.31 639 ASP A C 1
ATOM 5064 O O . ASP A 1 639 ? 8.562 10.958 -31.051 1.00 88.31 639 ASP A O 1
ATOM 5068 N N . ALA A 1 640 ? 7.326 12.740 -31.638 1.00 87.06 640 ALA A N 1
ATOM 5069 C CA . ALA A 1 640 ? 7.896 13.644 -30.638 1.00 87.06 640 ALA A CA 1
ATOM 5070 C C . ALA A 1 640 ? 7.691 13.130 -29.201 1.00 87.06 640 ALA A C 1
ATOM 5072 O O . ALA A 1 640 ? 8.616 13.131 -28.386 1.00 87.06 640 ALA A O 1
ATOM 5073 N N . PHE A 1 641 ? 6.493 12.621 -28.893 1.00 89.94 641 PHE A N 1
ATOM 5074 C CA . PHE A 1 641 ? 6.192 12.043 -27.583 1.00 89.94 641 PHE A CA 1
ATOM 5075 C C . PHE A 1 641 ? 6.974 10.749 -27.344 1.00 89.94 641 PHE A C 1
ATOM 5077 O O . PHE A 1 641 ? 7.530 10.559 -26.263 1.00 89.94 641 PHE A O 1
ATOM 5084 N N . ARG A 1 642 ? 7.062 9.876 -28.353 1.00 89.81 642 ARG A N 1
ATOM 5085 C CA . ARG A 1 642 ? 7.840 8.634 -28.286 1.00 89.81 642 ARG A CA 1
ATOM 5086 C C . ARG A 1 642 ? 9.336 8.900 -28.133 1.00 89.81 642 ARG A C 1
ATOM 5088 O O . ARG A 1 642 ? 9.986 8.197 -27.373 1.00 89.81 642 ARG A O 1
ATOM 5095 N N . ALA A 1 643 ? 9.873 9.912 -28.803 1.00 85.06 643 ALA A N 1
ATOM 5096 C CA . ALA A 1 643 ? 11.271 10.303 -28.666 1.00 85.06 643 ALA A CA 1
ATOM 5097 C C . ALA A 1 643 ? 11.576 10.845 -27.260 1.00 85.06 643 ALA A C 1
ATOM 5099 O O . ALA A 1 643 ? 12.602 10.497 -26.679 1.00 85.06 643 ALA A O 1
ATOM 5100 N N . ALA A 1 644 ? 10.674 11.651 -26.688 1.00 85.69 644 ALA A N 1
ATOM 5101 C CA . ALA A 1 644 ? 10.839 12.204 -25.343 1.00 85.69 644 ALA A CA 1
ATOM 5102 C C . ALA A 1 644 ? 10.624 11.164 -24.227 1.00 85.69 644 ALA A C 1
ATOM 5104 O O . ALA A 1 644 ? 11.314 11.192 -23.208 1.00 85.69 644 ALA A O 1
ATOM 5105 N N . TRP A 1 645 ? 9.677 10.238 -24.413 1.00 89.94 645 TRP A N 1
ATOM 5106 C CA . TRP A 1 645 ? 9.246 9.271 -23.398 1.00 89.94 645 TRP A CA 1
ATOM 5107 C C . TRP A 1 645 ? 9.146 7.841 -23.957 1.00 89.94 645 TRP A C 1
ATOM 5109 O O . TRP A 1 645 ? 8.075 7.222 -23.893 1.00 89.94 645 TRP A O 1
ATOM 5119 N N . PRO A 1 646 ? 10.252 7.266 -24.467 1.00 84.94 646 PRO A N 1
ATOM 5120 C CA . PRO A 1 646 ? 10.227 6.021 -25.240 1.00 84.94 646 PRO A CA 1
ATOM 5121 C C . PRO A 1 646 ? 9.671 4.830 -24.462 1.00 84.94 646 PRO A C 1
ATOM 5123 O O . PRO A 1 646 ? 8.994 3.985 -25.037 1.00 84.94 646 PRO A O 1
ATOM 5126 N N . TYR A 1 647 ? 9.889 4.786 -23.146 1.00 87.12 647 TYR A N 1
ATOM 5127 C CA . TYR A 1 647 ? 9.499 3.653 -22.303 1.00 87.12 647 TYR A CA 1
ATOM 5128 C C . TYR A 1 647 ? 8.196 3.855 -21.528 1.00 87.12 647 TYR A C 1
ATOM 5130 O O . TYR A 1 647 ? 7.694 2.892 -20.950 1.00 87.12 647 TYR A O 1
ATOM 5138 N N . LEU A 1 648 ? 7.621 5.066 -21.510 1.00 92.44 648 LEU A N 1
ATOM 5139 C CA . LEU A 1 648 ? 6.452 5.360 -20.675 1.00 92.44 648 LEU A CA 1
ATOM 5140 C C . LEU A 1 648 ? 5.251 4.500 -21.092 1.00 92.44 648 LEU A C 1
ATOM 5142 O O . LEU A 1 648 ? 4.758 3.696 -20.302 1.00 92.44 648 LEU A O 1
ATOM 5146 N N . VAL A 1 649 ? 4.817 4.609 -22.351 1.00 96.06 649 VAL A N 1
ATOM 5147 C CA . VAL A 1 649 ? 3.697 3.807 -22.868 1.00 96.06 649 VAL A CA 1
ATOM 5148 C C . VAL A 1 649 ? 4.011 2.304 -22.892 1.00 96.06 649 VAL A C 1
ATOM 5150 O O . VAL A 1 649 ? 3.179 1.544 -22.391 1.00 96.06 649 VAL A O 1
ATOM 5153 N N . PRO A 1 650 ? 5.173 1.838 -23.396 1.00 93.38 650 PRO A N 1
ATOM 5154 C CA . PRO A 1 650 ? 5.503 0.414 -23.353 1.00 93.38 650 PRO A CA 1
ATOM 5155 C C . PRO A 1 650 ? 5.439 -0.194 -21.946 1.00 93.38 650 PRO A C 1
ATOM 5157 O O . PRO A 1 650 ? 4.905 -1.291 -21.784 1.00 93.38 650 PRO A O 1
ATOM 5160 N N . ALA A 1 651 ? 5.888 0.526 -20.912 1.00 91.44 651 ALA A N 1
ATOM 5161 C CA . ALA A 1 651 ? 5.779 0.065 -19.528 1.00 91.44 651 ALA A CA 1
ATOM 5162 C C . ALA A 1 651 ? 4.316 -0.063 -19.064 1.00 91.44 651 ALA A C 1
ATOM 5164 O O . ALA A 1 651 ? 3.952 -1.069 -18.450 1.00 91.44 651 ALA A O 1
ATOM 5165 N N . HIS A 1 652 ? 3.453 0.905 -19.401 1.00 97.06 652 HIS A N 1
ATOM 5166 C CA . HIS A 1 652 ? 2.012 0.824 -19.128 1.00 97.06 652 HIS A CA 1
ATOM 5167 C C . HIS A 1 652 ? 1.357 -0.385 -19.817 1.00 97.06 652 HIS A C 1
ATOM 5169 O O . HIS A 1 652 ? 0.582 -1.111 -19.193 1.00 97.06 652 HIS A O 1
ATOM 5175 N N . ILE A 1 653 ? 1.680 -0.617 -21.092 1.00 96.50 653 ILE A N 1
ATOM 5176 C CA . ILE A 1 653 ? 1.181 -1.752 -21.884 1.00 96.50 653 ILE A CA 1
ATOM 5177 C C . ILE A 1 653 ? 1.640 -3.078 -21.270 1.00 96.50 653 ILE A C 1
ATOM 5179 O O . ILE A 1 653 ? 0.825 -3.982 -21.094 1.00 96.50 653 ILE A O 1
ATOM 5183 N N . CYS A 1 654 ? 2.916 -3.182 -20.892 1.00 92.00 654 CYS A N 1
ATOM 5184 C CA . CYS A 1 654 ? 3.474 -4.371 -20.252 1.00 92.00 654 CYS A CA 1
ATOM 5185 C C . CYS A 1 654 ? 2.755 -4.695 -18.933 1.00 92.00 654 CYS A C 1
ATOM 5187 O O . CYS A 1 654 ? 2.337 -5.831 -18.717 1.00 92.00 654 CYS A O 1
ATOM 5189 N N . LEU A 1 655 ? 2.523 -3.697 -18.075 1.00 95.62 655 LEU A N 1
ATOM 5190 C CA . LEU A 1 655 ? 1.809 -3.896 -16.810 1.00 95.62 655 LEU A CA 1
ATOM 5191 C C . LEU A 1 655 ? 0.330 -4.249 -17.008 1.00 95.62 655 LEU A C 1
ATOM 5193 O O . LEU A 1 655 ? -0.187 -5.094 -16.276 1.00 95.62 655 LEU A O 1
ATOM 5197 N N . TYR A 1 656 ? -0.340 -3.669 -18.009 1.00 95.50 656 TYR A N 1
ATOM 5198 C CA . TYR A 1 656 ? -1.683 -4.100 -18.407 1.00 95.50 656 TYR A CA 1
ATOM 5199 C C . TYR A 1 656 ? -1.696 -5.555 -18.870 1.00 95.50 656 TYR A C 1
ATOM 5201 O O . TYR A 1 656 ? -2.584 -6.305 -18.479 1.00 95.50 656 TYR A O 1
ATOM 5209 N N . PHE A 1 657 ? -0.706 -5.965 -19.662 1.00 93.25 657 PHE A N 1
ATOM 5210 C CA . PHE A 1 657 ? -0.599 -7.337 -20.137 1.00 93.25 657 PHE A CA 1
ATOM 5211 C C . PHE A 1 657 ? -0.345 -8.320 -18.989 1.00 93.25 657 PHE A C 1
ATOM 5213 O O . PHE A 1 657 ? -1.048 -9.319 -18.883 1.00 93.25 657 PHE A O 1
ATOM 5220 N N . ILE A 1 658 ? 0.588 -8.016 -18.078 1.00 92.06 658 ILE A N 1
ATOM 5221 C CA . ILE A 1 658 ? 0.838 -8.821 -16.868 1.00 92.06 658 ILE A CA 1
ATOM 5222 C C . ILE A 1 658 ? -0.451 -8.986 -16.068 1.00 92.06 658 ILE A C 1
ATOM 5224 O O . ILE A 1 658 ? -0.810 -10.093 -15.670 1.00 92.06 658 ILE A O 1
ATOM 5228 N N . HIS A 1 659 ? -1.156 -7.880 -15.855 1.00 92.69 659 HIS A N 1
ATOM 5229 C CA . HIS A 1 659 ? -2.399 -7.874 -15.114 1.00 92.69 659 HIS A CA 1
ATOM 5230 C C . HIS A 1 659 ? -3.501 -8.694 -15.807 1.00 92.69 659 HIS A C 1
ATOM 5232 O O . HIS A 1 659 ? -4.134 -9.530 -15.169 1.00 92.69 659 HIS A O 1
ATOM 5238 N N . MET A 1 660 ? -3.661 -8.535 -17.122 1.00 92.88 660 MET A N 1
ATOM 5239 C CA . MET A 1 660 ? -4.583 -9.328 -17.937 1.00 92.88 660 MET A CA 1
ATOM 5240 C C . MET A 1 660 ? -4.257 -10.818 -17.875 1.00 92.88 660 MET A C 1
ATOM 5242 O O . MET A 1 660 ? -5.160 -11.633 -17.748 1.00 92.88 660 MET A O 1
ATOM 5246 N N . MET A 1 661 ? -2.979 -11.195 -17.946 1.00 91.06 661 MET A N 1
ATOM 5247 C CA . MET A 1 661 ? -2.564 -12.596 -17.848 1.00 91.06 661 MET A CA 1
ATOM 5248 C C . MET A 1 661 ? -2.830 -13.171 -16.466 1.00 91.06 661 MET A C 1
ATOM 5250 O O . MET A 1 661 ? -3.275 -14.311 -16.354 1.00 91.06 661 MET A O 1
ATOM 5254 N N . GLN A 1 662 ? -2.628 -12.373 -15.421 1.00 91.69 662 GLN A N 1
ATOM 5255 C CA . GLN A 1 662 ? -3.006 -12.762 -14.073 1.00 91.69 662 GLN A CA 1
ATOM 5256 C C . GLN A 1 662 ? -4.506 -13.062 -13.975 1.00 91.69 662 GLN A C 1
ATOM 5258 O O . GLN A 1 662 ? -4.870 -14.080 -13.391 1.00 91.69 662 GLN A O 1
ATOM 5263 N N . GLU A 1 663 ? -5.356 -12.213 -14.558 1.00 88.06 663 GLU A N 1
ATOM 5264 C CA . GLU A 1 663 ? -6.804 -12.434 -14.592 1.00 88.06 663 GLU A CA 1
ATOM 5265 C C . GLU A 1 663 ? -7.191 -13.649 -15.432 1.00 88.06 663 GLU A C 1
ATOM 5267 O O . GLU A 1 663 ? -7.947 -14.507 -14.985 1.00 88.06 663 GLU A O 1
ATOM 5272 N N . HIS A 1 664 ? -6.644 -13.740 -16.641 1.00 88.25 664 HIS A N 1
ATOM 5273 C CA . HIS A 1 664 ? -6.973 -14.778 -17.608 1.00 88.25 664 HIS A CA 1
ATOM 5274 C C . HIS A 1 664 ? -6.637 -16.182 -17.093 1.00 88.25 664 HIS A C 1
ATOM 5276 O O . HIS A 1 664 ? -7.406 -17.121 -17.287 1.00 88.25 664 HIS A O 1
ATOM 5282 N N . PHE A 1 665 ? -5.496 -16.320 -16.413 1.00 88.06 665 PHE A N 1
ATOM 5283 C CA . PHE A 1 665 ? -5.043 -17.585 -15.835 1.00 88.06 665 PHE A CA 1
ATOM 5284 C C . PHE A 1 665 ? -5.421 -17.752 -14.355 1.00 88.06 665 PHE A C 1
ATOM 5286 O O . PHE A 1 665 ? -4.982 -18.718 -13.733 1.00 88.06 665 PHE A O 1
ATOM 5293 N N . ASP A 1 666 ? -6.214 -16.832 -13.796 1.00 87.75 666 ASP A N 1
ATOM 5294 C CA . ASP A 1 666 ? -6.682 -16.844 -12.405 1.00 87.75 666 ASP A CA 1
ATOM 5295 C C . ASP A 1 666 ? -5.538 -17.015 -11.380 1.00 87.75 666 ASP A C 1
ATOM 5297 O O . ASP A 1 666 ? -5.595 -17.817 -10.447 1.00 87.75 666 ASP A O 1
ATOM 5301 N N . ILE A 1 667 ? -4.445 -16.267 -11.559 1.00 87.81 667 ILE A N 1
ATOM 5302 C CA . ILE A 1 667 ? -3.237 -16.395 -10.731 1.00 87.81 667 ILE A CA 1
ATOM 5303 C C . ILE A 1 667 ? -3.420 -15.634 -9.410 1.00 87.81 667 ILE A C 1
ATOM 5305 O O . ILE A 1 667 ? -3.259 -14.408 -9.340 1.00 87.81 667 ILE A O 1
ATOM 5309 N N . HIS A 1 668 ? -3.708 -16.371 -8.334 1.00 87.88 668 HIS A N 1
ATOM 5310 C CA . HIS A 1 668 ? -3.879 -15.823 -6.987 1.00 87.88 668 HIS A CA 1
ATOM 5311 C C . HIS A 1 668 ? -3.366 -16.751 -5.869 1.00 87.88 668 HIS A C 1
ATOM 5313 O O . HIS A 1 668 ? -3.156 -17.951 -6.048 1.00 87.88 668 HIS A O 1
ATOM 5319 N N . ALA A 1 669 ? -3.166 -16.187 -4.679 1.00 83.44 669 ALA A N 1
ATOM 5320 C CA . ALA A 1 669 ? -2.803 -16.912 -3.471 1.00 83.44 669 ALA A CA 1
ATOM 5321 C C . ALA A 1 669 ? -3.898 -17.925 -3.107 1.00 83.44 669 ALA A C 1
ATOM 5323 O O . ALA A 1 669 ? -5.080 -17.586 -3.053 1.00 83.44 669 ALA A O 1
ATOM 5324 N N . GLY A 1 670 ? -3.500 -19.170 -2.844 1.00 70.56 670 GLY A N 1
ATOM 5325 C CA . GLY A 1 670 ? -4.429 -20.253 -2.513 1.00 70.56 670 GLY A CA 1
ATOM 5326 C C . GLY A 1 670 ? -5.119 -20.906 -3.716 1.00 70.56 670 GLY A C 1
ATOM 5327 O O . GLY A 1 670 ? -5.872 -21.856 -3.511 1.00 70.56 670 GLY A O 1
ATOM 5328 N N . ALA A 1 671 ? -4.848 -20.464 -4.953 1.00 60.72 671 ALA A N 1
ATOM 5329 C CA . ALA A 1 671 ? -5.265 -21.194 -6.145 1.00 60.72 671 ALA A CA 1
ATOM 5330 C C . ALA A 1 671 ? -4.577 -22.569 -6.166 1.00 60.72 671 ALA A C 1
ATOM 5332 O O . ALA A 1 671 ? -3.346 -22.662 -6.130 1.00 60.72 671 ALA A O 1
ATOM 5333 N N . GLN A 1 672 ? -5.356 -23.651 -6.227 1.00 43.78 672 GLN A N 1
ATOM 5334 C CA . GLN A 1 672 ? -4.796 -24.927 -6.667 1.00 43.78 672 GLN A CA 1
ATOM 5335 C C . GLN A 1 672 ? -4.425 -24.764 -8.146 1.00 43.78 672 GLN A C 1
ATOM 5337 O O . GLN A 1 672 ? -5.252 -24.236 -8.893 1.00 43.78 672 GLN A O 1
ATOM 5342 N N . PRO A 1 673 ? -3.226 -25.185 -8.593 1.00 42.03 673 PRO A N 1
ATOM 5343 C CA . PRO A 1 673 ? -2.893 -25.139 -10.010 1.00 42.03 673 PRO A CA 1
ATOM 5344 C C . PRO A 1 673 ? -4.004 -25.855 -10.771 1.00 42.03 673 PRO A C 1
ATOM 5346 O O . PRO A 1 673 ? -4.352 -26.983 -10.414 1.00 42.03 673 PRO A O 1
ATOM 5349 N N . LEU A 1 674 ? -4.599 -25.164 -11.751 1.00 38.16 674 LEU A N 1
ATOM 5350 C CA . LEU A 1 674 ? -5.692 -25.675 -12.572 1.00 38.16 674 LEU A CA 1
ATOM 5351 C C . LEU A 1 674 ? -5.349 -27.107 -12.994 1.00 38.16 674 LEU A C 1
ATOM 5353 O O . LEU A 1 674 ? -4.508 -27.323 -13.868 1.00 38.16 674 LEU A O 1
ATOM 5357 N N . LYS A 1 675 ? -5.996 -28.105 -12.375 1.00 31.56 675 LYS A N 1
ATOM 5358 C CA . LYS A 1 675 ? -6.082 -29.429 -12.983 1.00 31.56 675 LYS A CA 1
ATOM 5359 C C . LYS A 1 675 ? -6.754 -29.161 -14.315 1.00 31.56 675 LYS A C 1
ATOM 5361 O O . LYS A 1 675 ? -7.921 -28.771 -14.310 1.00 31.56 675 LYS A O 1
ATOM 5366 N N . LYS A 1 676 ? -5.993 -29.273 -15.413 1.00 34.69 676 LYS A N 1
ATOM 5367 C CA . LYS A 1 676 ? -6.503 -29.173 -16.782 1.00 34.69 676 LYS A CA 1
ATOM 5368 C C . LYS A 1 676 ? -7.852 -29.882 -16.804 1.00 34.69 676 LYS A C 1
ATOM 5370 O O . LYS A 1 676 ? -7.902 -31.106 -16.690 1.00 34.69 676 LYS A O 1
ATOM 5375 N N . LYS A 1 677 ? -8.943 -29.121 -16.915 1.00 33.12 677 LYS A N 1
ATOM 5376 C CA . LYS A 1 677 ? -10.162 -29.686 -17.469 1.00 33.12 677 LYS A CA 1
ATOM 5377 C C . LYS A 1 677 ? -9.799 -29.937 -18.919 1.00 33.12 677 LYS A C 1
ATOM 5379 O O . LYS A 1 677 ? -9.759 -29.006 -19.712 1.00 33.12 677 LYS A O 1
ATOM 5384 N N . VAL A 1 678 ? -9.384 -31.170 -19.191 1.00 31.59 678 VAL A N 1
ATOM 5385 C CA . VAL A 1 678 ? -9.422 -31.724 -20.536 1.00 31.59 678 VAL A CA 1
ATOM 5386 C C . VAL A 1 678 ? -10.890 -31.619 -20.936 1.00 31.59 678 VAL A C 1
ATOM 5388 O O . VAL A 1 678 ? -11.735 -32.305 -20.360 1.00 31.59 678 VAL A O 1
ATOM 5391 N N . ALA A 1 679 ? -11.180 -30.636 -21.779 1.00 30.31 679 ALA A N 1
ATOM 5392 C CA . ALA A 1 679 ? -12.370 -30.584 -22.602 1.00 30.31 679 ALA A CA 1
ATOM 5393 C C . ALA A 1 679 ? -11.902 -30.884 -24.022 1.00 30.31 679 ALA A C 1
ATOM 5395 O O . ALA A 1 679 ? -10.859 -30.299 -24.405 1.00 30.31 679 ALA A O 1
#

Sequence (679 aa):
KMQSKRLLGALALMLCIVGTVGFWGKKAPPAPKLTPAEAHFVALGDKFKSFHKDPVNIALHFATTPMALVAAVSMVNKAAKTSIITMLATVIYCVSLTDKGIPTQNVVASTVMMGVIGVMAQKTQALSWGVHAALFLAGYVGQELAHHLTGEATMQSSYQGDATFLSQLAEHTYYLVPLVFDAVMPRHMDSASGAEARGWMMDWMVRVYHLLPFMAVLVMNFVSKDGAMCFPWQFQRSRVLMCKLTSKEDVANLDMIRAWTMRQGPSKTTSSHWWHTAPNPTTPSTSVLPDEQRKAFDKIATCKTITSMFHEAFASTWQLDVLNGMNEVYVSSPSTVKKTSDEVFYTKHIDGPYYYVPFASCFRMIIGMDANEEITTVFDMVPTEQAAQKGDVLAFDFHRECHYIRKNEGKTNKDFRIVLKVHYCIYPKWALPFGRLLGWLSTRYNKAFRALFLFTINPKTPFEHFSAWNVVFWTKVVYAIEAYFGYNNVVYIGGLALLGWRVNYLIFLVGTSFVHYLRYINTYYHRTNVAYTVFKRDVLIFKSLAVAQILYHYVSALTSGFTVTPQELDVAGLAMVAGGYALSVYTTHQLGVDGTYFGIELGFVKKQKHFVQSFPYGVIPHPMILSQMVALLGFHKLDAFRAAWPYLVPAHICLYFIHMMQEHFDIHAGAQPLKKKVA

InterPro domains:
  IPR007318 Phospholipid methyltransferase [PF04191] (571-653)
  IPR024960 Phosphatidyl-N-methylethanolamine/Phosphatidylethanolamine N-methyltransferase [PTHR15458] (475-666)